Protein 6VOW (pdb70)

Nearest PDB structures (foldseek):
  6vow-assembly1_A  TM=1.002E+00  e=7.804E-88  Zestomonas thermotolerans
  6vox-assembly1_A  TM=9.706E-01  e=1.911E-53  Pseudomonas parafulva
  6q29-assembly1_A  TM=8.369E-01  e=2.140E-33  Thermus thermophilus HB27
  4f7k-assembly2_B  TM=8.769E-01  e=2.798E-30  uncultured bacterium
  4f7k-assembly1_A  TM=8.536E-01  e=5.938E-30  uncultured bacterium

Foldseek 3Di:
DADEDEEEKEWEWAFDPLQPPATAGFIEIPRDFLYDEAEAAAQHKYKYWYAYQYQAFWFKAWFLAQWALLQRQADPFNHHTAGHGGTDIRIGGRNFFAKIKMFTNAPGLVNLLRGGIYIYGHHYNDDFPAPAEEEWEKEAHQAPNRNYHDDSADPVQLLAQHDGHHAIATRSHAAEEAEDAALEKYWYKYAYSYLGDWFFKAKPPWFKWWQDKQRWGDQIDTCPGTDTATHRMITTIITRHHGAQDKIFIGRVVHGRYIYGHHYDPDHNDDDTDRDDGRPFDDADVVQADEDEWEWALAASIHIVNFFDQSPDPPLVPFPAEAEAQHKYKYWYFYPFQYKFFKFKPNWKKWWDCKPPDGDPITIHRTDTAHGRMTTIIMHGLHHFTKMKIFGSSNSNRNNGGIGIYGYD

Radius of gyration: 20.16 Å; Cα contacts (8 Å, |Δi|>4): 1258; chains: 1; bounding box: 52×50×51 Å

Sequence (409 aa):
SAVTHDYELIAAPVDMELVPGHVTPAWGYGGQAPGVVELRCRQGDWLRRVRFINKLDEPTTIHWHGIRLPLEMDGVPYVSQLPVQPGEYFDYVFKTEDAGNFWYHPHESSASQLGRGLVGPLVVEEREPSGFRHELSLSLKKTWHVDEQGAFTPFMVPRRREAAREGTRGRLTTVNARPNPTLELPAGQVVRLRLFNLDNTVTYRLNLPGAEARLYALDGHPIEPRPLGKEYWLGPGMRIDLAVRVPEAGRELPLRNGPLRLATLKSVASVEAPGDWPAPLPANPVAEPDLSIAETLSFRFEYKYWQINGQAWDINDISCAERPIATLKKGGHYIFELRNLAQYQHPIHLHGMVFKVLSSDRREIIPYFTDTYLLGKNETARVALVADNPGVWMFHCHVIDHMETGLMAAIEVA

Structure (mmCIF, N/CA/C/O backbone):
data_6VOW
#
_entry.id   6VOW
#
_cell.length_a   135.110
_cell.length_b   68.840
_cell.length_c   49.520
_cell.angle_alpha   90.00
_cell.angle_beta   93.05
_cell.angle_gamma   90.00
#
_symmetry.space_group_name_H-M   'C 1 2 1'
#
loop_
_entity.id
_entity.type
_entity.pdbx_description
1 polymer 'multicopper oxidase'
2 non-polymer 'CU-O-CU LINKAGE'
3 non-polymer 'COPPER (II) ION'
4 water water
#
loop_
_atom_site.group_PDB
_atom_site.id
_atom_site.type_symbol
_atom_site.label_atom_id
_atom_site.label_alt_id
_atom_site.label_comp_id
_atom_site.label_asym_id
_atom_site.label_entity_id
_atom_site.label_seq_id
_atom_site.pdbx_PDB_ins_code
_atom_site.Cartn_x
_atom_site.Cartn_y
_atom_site.Cartn_z
_atom_site.occupancy
_atom_site.B_iso_or_equiv
_atom_site.auth_seq_id
_atom_site.auth_comp_id
_atom_site.auth_asym_id
_atom_site.auth_atom_id
_atom_site.pdbx_PDB_model_num
ATOM 1 N N . SER A 1 34 ? 75.128 -8.048 20.005 1.00 82.18 1 SER A N 1
ATOM 2 C CA . SER A 1 34 ? 74.613 -8.758 18.778 1.00 77.19 1 SER A CA 1
ATOM 3 C C . SER A 1 34 ? 73.072 -9.033 18.656 1.00 77.09 1 SER A C 1
ATOM 4 O O . SER A 1 34 ? 72.608 -9.066 17.529 1.00 78.08 1 SER A O 1
ATOM 7 N N . ALA A 1 35 ? 72.327 -9.287 19.757 1.00 53.42 2 ALA A N 1
ATOM 8 C CA . ALA A 1 35 ? 70.836 -9.355 19.738 1.00 52.29 2 ALA A CA 1
ATOM 9 C C . ALA A 1 35 ? 70.144 -8.934 21.011 1.00 43.16 2 ALA A C 1
ATOM 10 O O . ALA A 1 35 ? 70.468 -9.403 22.112 1.00 50.59 2 ALA A O 1
ATOM 12 N N . VAL A 1 36 ? 69.142 -8.105 20.851 1.00 37.74 3 VAL A N 1
ATOM 13 C CA . VAL A 1 36 ? 68.228 -7.737 21.902 1.00 39.56 3 VAL A CA 1
ATOM 14 C C . VAL A 1 36 ? 66.841 -8.227 21.504 1.00 36.58 3 VAL A C 1
ATOM 15 O O . VAL A 1 36 ? 66.397 -7.999 20.367 1.00 37.19 3 VAL A O 1
ATOM 19 N N . THR A 1 37 ? 66.195 -8.848 22.461 1.00 37.30 4 THR A N 1
ATOM 20 C CA . THR A 1 37 ? 64.929 -9.579 22.386 1.00 38.68 4 THR A CA 1
ATOM 21 C C . THR A 1 37 ? 63.989 -9.128 23.529 1.00 37.64 4 THR A C 1
ATOM 22 O O . THR A 1 37 ? 64.340 -9.152 24.678 1.00 40.32 4 THR A O 1
ATOM 26 N N . HIS A 1 38 ? 62.795 -8.682 23.156 1.00 35.02 5 HIS A N 1
ATOM 27 C CA . HIS A 1 38 ? 61.744 -8.265 24.056 1.00 34.64 5 HIS A CA 1
ATOM 28 C C . HIS A 1 38 ? 60.791 -9.421 24.094 1.00 38.51 5 HIS A C 1
ATOM 29 O O . HIS A 1 38 ? 60.131 -9.712 23.091 1.00 40.93 5 HIS A O 1
ATOM 36 N N . ASP A 1 39 ? 60.860 -10.202 25.175 1.00 35.56 6 ASP A N 1
ATOM 37 C CA . ASP A 1 39 ? 59.937 -11.324 25.457 1.00 41.12 6 ASP A CA 1
ATOM 38 C C . ASP A 1 39 ? 58.633 -10.945 26.164 1.00 40.78 6 ASP A C 1
ATOM 39 O O . ASP A 1 39 ? 58.593 -10.220 27.192 1.00 36.12 6 ASP A O 1
ATOM 44 N N . TYR A 1 40 ? 57.571 -11.469 25.557 1.00 42.50 7 TYR A N 1
ATOM 45 C CA . TYR A 1 40 ? 56.230 -11.328 26.030 1.00 46.66 7 TYR A CA 1
ATOM 46 C C . TYR A 1 40 ? 55.538 -12.693 25.908 1.00 41.52 7 TYR A C 1
ATOM 47 O O . TYR A 1 40 ? 55.814 -13.457 24.970 1.00 41.87 7 TYR A O 1
ATOM 56 N N . GLU A 1 41 ? 54.745 -13.013 26.928 1.00 47.71 8 GLU A N 1
ATOM 57 C CA . GLU A 1 41 ? 53.738 -14.082 26.909 1.00 50.83 8 GLU A CA 1
ATOM 58 C C . GLU A 1 41 ? 52.407 -13.352 26.805 1.00 56.95 8 GLU A C 1
ATOM 59 O O . GLU A 1 41 ? 52.045 -12.602 27.753 1.00 53.75 8 GLU A O 1
ATOM 65 N N . LEU A 1 42 ? 51.701 -13.558 25.681 1.00 52.02 9 LEU A N 1
ATOM 66 C CA . LEU A 1 42 ? 50.452 -12.848 25.416 1.00 41.30 9 LEU A CA 1
ATOM 67 C C . LEU A 1 42 ? 49.323 -13.858 25.336 1.00 40.76 9 LEU A C 1
ATOM 68 O O . LEU A 1 42 ? 49.341 -14.736 24.475 1.00 44.33 9 LEU A O 1
ATOM 73 N N . ILE A 1 43 ? 48.321 -13.713 26.206 1.00 40.16 10 ILE A N 1
ATOM 74 C CA . ILE A 1 43 ? 47.151 -14.632 26.268 1.00 38.35 10 ILE A CA 1
ATOM 75 C C . ILE A 1 43 ? 45.833 -13.907 25.819 1.00 43.52 10 ILE A C 1
ATOM 76 O O . ILE A 1 43 ? 45.453 -12.900 26.404 1.00 48.40 10 ILE A O 1
ATOM 81 N N . ALA A 1 44 ? 45.158 -14.455 24.803 1.00 35.33 11 ALA A N 1
ATOM 82 C CA . ALA A 1 44 ? 43.793 -14.121 24.416 1.00 35.14 11 ALA A CA 1
ATOM 83 C C . ALA A 1 44 ? 42.793 -14.959 25.260 1.00 37.71 11 ALA A C 1
ATOM 84 O O . ALA A 1 44 ? 42.837 -16.188 25.334 1.00 42.12 11 ALA A O 1
ATOM 86 N N . ALA A 1 45 ? 41.867 -14.294 25.887 1.00 33.31 12 ALA A N 1
ATOM 87 C CA . ALA A 1 45 ? 40.956 -14.947 26.798 1.00 36.65 12 ALA A CA 1
ATOM 88 C C . ALA A 1 45 ? 39.763 -14.050 27.030 1.00 44.55 12 ALA A C 1
ATOM 89 O O . ALA A 1 45 ? 39.883 -12.841 26.811 1.00 43.65 12 ALA A O 1
ATOM 91 N N . PRO A 1 46 ? 38.624 -14.649 27.516 1.00 47.03 13 PRO A N 1
ATOM 92 C CA . PRO A 1 46 ? 37.462 -13.869 27.841 1.00 35.91 13 PRO A CA 1
ATOM 93 C C . PRO A 1 46 ? 37.767 -12.850 28.889 1.00 36.10 13 PRO A C 1
ATOM 94 O O . PRO A 1 46 ? 38.403 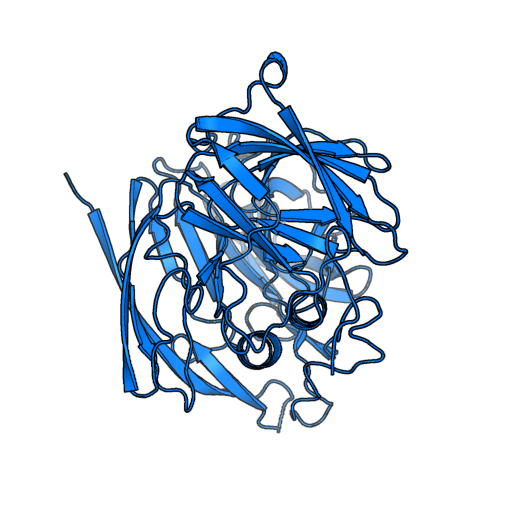-13.177 29.852 1.00 45.50 13 PRO A O 1
ATOM 98 N N . VAL A 1 47 ? 37.341 -11.621 28.668 1.00 40.02 14 VAL A N 1
ATOM 99 C CA . VAL A 1 47 ? 37.373 -10.547 29.687 1.00 52.07 14 VAL A CA 1
ATOM 100 C C . VAL A 1 47 ? 35.951 -9.962 29.872 1.00 42.84 14 VAL A C 1
ATOM 101 O O . VAL A 1 47 ? 35.412 -9.472 28.950 1.00 46.33 14 VAL A O 1
ATOM 105 N N . ASP A 1 48 ? 35.346 -10.072 31.053 1.00 44.39 15 ASP A N 1
ATOM 106 C CA . ASP A 1 48 ? 34.055 -9.440 31.307 1.00 47.09 15 ASP A CA 1
ATOM 107 C C . ASP A 1 48 ? 34.418 -8.018 31.634 1.00 45.61 15 ASP A C 1
ATOM 108 O O . ASP A 1 48 ? 35.338 -7.756 32.391 1.00 50.52 15 ASP A O 1
ATOM 113 N N . MET A 1 49 ? 33.723 -7.107 31.026 1.00 47.07 16 MET A N 1
ATOM 114 C CA . MET A 1 49 ? 34.020 -5.695 31.149 1.00 45.03 16 MET A CA 1
ATOM 115 C C . MET A 1 49 ? 32.766 -4.945 31.409 1.00 50.12 16 MET A C 1
ATOM 116 O O . MET A 1 49 ? 31.750 -5.247 30.811 1.00 55.26 16 MET A O 1
ATOM 121 N N . GLU A 1 50 ? 32.867 -3.941 32.276 1.00 53.30 17 GLU A N 1
ATOM 122 C CA . GLU A 1 50 ? 31.731 -3.070 32.675 1.00 51.33 17 GLU A CA 1
ATOM 123 C C . GLU A 1 50 ? 31.980 -1.907 31.832 1.00 50.14 17 GLU A C 1
ATOM 124 O O . GLU A 1 50 ? 32.660 -0.991 32.262 1.00 62.97 17 GLU A O 1
ATOM 130 N N . LEU A 1 51 ? 31.550 -1.981 30.586 1.00 49.22 18 LEU A N 1
ATOM 131 C CA . LEU A 1 51 ? 31.635 -0.811 29.696 1.00 45.60 18 LEU A CA 1
ATOM 132 C C . LEU A 1 51 ? 30.463 0.099 29.881 1.00 58.19 18 LEU A C 1
ATOM 133 O O . LEU A 1 51 ? 30.582 1.311 29.751 1.00 69.26 18 LEU A O 1
ATOM 138 N N . VAL A 1 52 ? 29.305 -0.512 30.088 1.00 65.83 19 VAL A N 1
ATOM 139 C CA . VAL A 1 52 ? 28.130 0.221 30.405 1.00 53.60 19 VAL A CA 1
ATOM 140 C C . VAL A 1 52 ? 28.000 -0.009 31.884 1.00 59.23 19 VAL A C 1
ATOM 141 O O . VAL A 1 52 ? 27.865 -1.175 32.282 1.00 56.26 19 VAL A O 1
ATO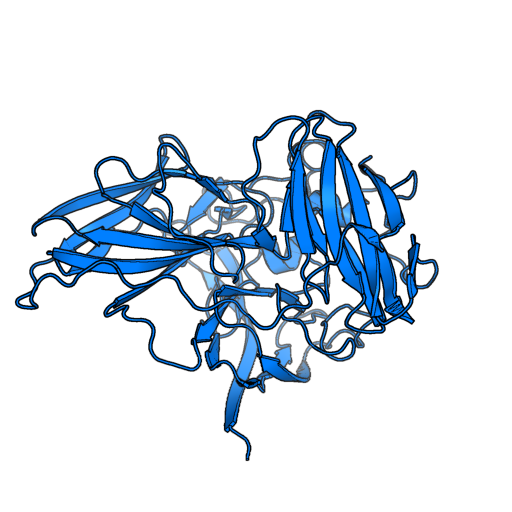M 145 N N . PRO A 1 53 ? 28.101 1.082 32.711 1.00 62.81 20 PRO A N 1
ATOM 146 C CA . PRO A 1 53 ? 27.909 0.900 34.140 1.00 58.22 20 PRO A CA 1
ATOM 147 C C . PRO A 1 53 ? 26.770 -0.085 34.412 1.00 69.96 20 PRO A C 1
ATOM 148 O O . PRO A 1 53 ? 25.768 -0.125 33.653 1.00 63.12 20 PRO A O 1
ATOM 152 N N . GLY A 1 54 ? 27.003 -0.946 35.405 1.00 63.26 21 GLY A N 1
ATOM 153 C CA . GLY A 1 54 ? 25.982 -1.827 35.935 1.00 64.89 21 GLY A CA 1
ATOM 154 C C . GLY A 1 54 ? 25.685 -3.048 35.091 1.00 63.69 21 GLY A C 1
ATOM 155 O O . GLY A 1 54 ? 24.714 -3.737 35.361 1.00 69.69 21 GLY A O 1
ATOM 156 N N . HIS A 1 55 ? 26.516 -3.308 34.095 1.00 57.94 22 HIS A N 1
ATOM 157 C CA . HIS A 1 55 ? 26.274 -4.338 33.056 1.00 61.34 22 HIS A CA 1
ATOM 158 C C . HIS A 1 55 ? 27.569 -4.957 32.586 1.00 54.81 22 HIS A C 1
ATOM 159 O O . HIS A 1 55 ? 28.605 -4.302 32.484 1.00 60.27 22 HIS A O 1
ATOM 166 N N . VAL A 1 56 ? 27.469 -6.219 32.221 1.00 51.27 23 VAL A N 1
ATOM 167 C CA . VAL A 1 56 ? 28.625 -7.018 31.866 1.00 53.77 23 VAL A CA 1
ATOM 168 C C . VAL A 1 56 ? 28.578 -7.118 30.437 1.00 40.67 23 VAL A C 1
ATOM 169 O O . VAL A 1 56 ? 27.553 -7.461 29.889 1.00 54.54 23 VAL A O 1
ATOM 173 N N . THR A 1 57 ? 29.715 -6.850 29.834 1.00 46.71 24 THR A N 1
ATOM 174 C CA . THR A 1 57 ? 29.901 -7.061 28.447 1.00 45.27 24 THR A CA 1
ATOM 175 C C . THR A 1 57 ? 30.888 -8.206 28.374 1.00 44.83 24 THR A C 1
ATOM 176 O O . THR A 1 57 ? 31.941 -8.205 29.073 1.00 38.24 24 THR A O 1
ATOM 180 N N . PRO A 1 58 ? 30.527 -9.213 27.571 1.00 48.40 25 PRO A N 1
ATOM 181 C CA . PRO A 1 58 ? 31.303 -10.430 27.666 1.00 51.85 25 PRO A CA 1
ATOM 182 C C . PRO A 1 58 ? 32.457 -10.378 26.671 1.00 44.53 25 PRO A C 1
ATOM 183 O O . PRO A 1 58 ? 32.421 -11.084 25.739 1.00 38.60 25 PRO A O 1
ATOM 187 N N . ALA A 1 59 ? 33.427 -9.500 26.889 1.00 41.04 26 ALA A N 1
ATOM 188 C CA . ALA A 1 59 ? 34.458 -9.227 25.870 1.00 44.17 26 ALA A CA 1
ATOM 189 C C . ALA A 1 59 ? 35.544 -10.282 25.854 1.00 37.63 26 ALA A C 1
ATOM 190 O O . ALA A 1 59 ? 35.602 -11.132 26.754 1.00 41.55 26 ALA A O 1
ATOM 192 N N . TRP A 1 60 ? 36.404 -10.216 24.841 1.00 39.79 27 TRP A N 1
ATOM 193 C CA . TRP A 1 60 ? 37.564 -11.117 24.612 1.00 35.94 27 TRP A CA 1
ATOM 194 C C . TRP A 1 60 ? 38.762 -10.206 24.498 1.00 45.45 27 TRP A C 1
ATOM 195 O O . TRP A 1 60 ? 38.722 -9.188 23.775 1.00 39.87 27 TRP A O 1
ATOM 206 N N . GLY A 1 61 ? 39.816 -10.546 25.229 1.00 51.45 28 GLY A N 1
ATOM 207 C CA . GLY A 1 61 ? 40.959 -9.602 25.395 1.00 54.86 28 GLY A CA 1
ATOM 208 C C . GLY A 1 61 ? 42.307 -10.279 25.437 1.00 52.36 28 GLY A C 1
ATOM 209 O O . GLY A 1 61 ? 42.376 -11.453 25.802 1.00 46.68 28 GLY A O 1
ATOM 210 N N . TYR A 1 62 ? 43.336 -9.518 25.029 1.00 47.85 29 TYR A N 1
ATOM 211 C CA . TYR A 1 62 ? 44.699 -9.874 25.243 1.00 44.07 29 TYR A CA 1
ATOM 212 C C . TYR A 1 62 ? 45.189 -9.303 26.576 1.00 46.33 29 TYR A C 1
ATOM 213 O O . TYR A 1 62 ? 45.176 -8.089 26.788 1.00 39.12 29 TYR A O 1
ATOM 222 N N . GLY A 1 63 ? 45.604 -10.211 27.460 1.00 46.99 30 GLY A N 1
ATOM 223 C CA . GLY A 1 63 ? 46.334 -9.879 28.674 1.00 45.00 30 GLY A CA 1
ATOM 224 C C . GLY A 1 63 ? 45.412 -9.319 29.666 1.00 45.16 30 GLY A C 1
ATOM 225 O O . GLY A 1 63 ? 45.778 -8.480 30.411 1.00 51.93 30 GLY A O 1
ATOM 226 N N . GLY A 1 64 ? 44.177 -9.734 29.654 1.00 48.23 31 GLY A N 1
ATOM 227 C CA . GLY A 1 64 ? 43.284 -9.399 30.734 1.00 47.07 31 GLY A CA 1
ATOM 228 C C . GLY A 1 64 ? 42.550 -8.105 30.471 1.00 45.04 31 GLY A C 1
ATOM 229 O O . GLY A 1 64 ? 41.861 -7.667 31.348 1.00 48.62 31 GLY A O 1
ATOM 230 N N . GLN A 1 65 ? 42.722 -7.468 29.298 1.00 40.04 32 GLN A N 1
ATOM 231 C CA . GLN A 1 65 ? 42.045 -6.245 29.016 1.00 40.06 32 GLN A CA 1
ATOM 232 C C . GLN A 1 65 ? 41.683 -6.162 27.546 1.00 41.84 32 GLN A C 1
ATOM 233 O O . GLN A 1 65 ? 42.260 -6.832 26.741 1.00 39.30 32 GLN A O 1
ATOM 239 N N . ALA A 1 66 ? 40.807 -5.203 27.241 1.00 46.75 33 ALA A N 1
ATOM 240 C CA . ALA A 1 66 ? 40.439 -4.829 25.900 1.00 40.60 33 ALA A CA 1
ATOM 241 C C . ALA A 1 66 ? 40.132 -3.350 25.835 1.00 38.91 33 ALA A C 1
ATOM 242 O O . ALA A 1 66 ? 39.317 -2.934 26.577 1.00 40.35 33 ALA A O 1
ATOM 244 N N . PRO A 1 67 ? 40.833 -2.517 25.038 1.00 41.13 34 PRO A N 1
ATOM 245 C CA . PRO A 1 67 ? 41.952 -2.941 24.197 1.00 40.97 34 PRO A CA 1
ATOM 246 C C . PRO A 1 67 ? 43.058 -3.637 24.937 1.00 37.45 34 PRO A C 1
ATOM 247 O O . PRO A 1 67 ? 43.309 -3.345 26.075 1.00 43.11 34 PRO A O 1
ATOM 251 N N . GLY A 1 68 ? 43.739 -4.486 24.214 1.00 37.30 35 GLY A N 1
ATOM 252 C CA . GLY A 1 68 ? 44.771 -5.328 24.779 1.00 45.69 35 GLY A CA 1
ATOM 253 C C . GLY A 1 68 ? 45.997 -4.599 25.345 1.00 40.85 35 GLY A C 1
ATOM 254 O O . GLY A 1 68 ? 46.297 -3.408 25.079 1.00 37.54 35 GLY A O 1
ATOM 255 N N A VAL A 1 69 ? 46.720 -5.328 26.146 0.50 42.94 36 VAL A N 1
ATOM 256 N N B VAL A 1 69 ? 46.732 -5.336 26.146 0.50 40.87 36 VAL A N 1
ATOM 257 C CA A VAL A 1 69 ? 47.940 -4.824 26.721 0.50 44.38 36 VAL A CA 1
ATOM 258 C CA B VAL A 1 69 ? 47.931 -4.803 26.780 0.50 39.63 36 VAL A CA 1
ATOM 259 C C A VAL A 1 69 ? 48.858 -4.154 25.674 0.50 42.02 36 VAL A C 1
ATOM 260 C C B VAL A 1 69 ? 48.905 -4.210 25.724 0.50 40.66 36 VAL A C 1
ATOM 261 O O A VAL A 1 69 ? 48.869 -4.538 24.471 0.50 36.80 36 VAL A O 1
ATOM 262 O O B VAL A 1 69 ? 48.957 -4.669 24.550 0.50 35.40 36 VAL A O 1
ATOM 269 N N . GLU A 1 70 ? 49.602 -3.136 26.117 1.00 38.44 37 GLU A N 1
ATOM 270 C CA . GLU A 1 70 ? 50.558 -2.466 25.211 1.00 50.27 37 GLU A CA 1
ATOM 271 C C . GLU A 1 70 ? 51.842 -3.333 24.999 1.00 40.30 37 GLU A C 1
ATOM 272 O O . GLU A 1 70 ? 52.451 -3.722 25.891 1.00 48.75 37 GLU A O 1
ATOM 278 N N . LEU A 1 71 ? 52.130 -3.736 23.796 1.00 36.31 38 LEU A N 1
ATOM 279 C CA . LEU A 1 71 ? 53.432 -4.367 23.550 1.00 40.30 38 LEU A CA 1
ATOM 280 C C . LEU A 1 71 ? 54.491 -3.316 23.169 1.00 43.50 38 LEU A C 1
ATOM 281 O O . LEU A 1 71 ? 54.235 -2.407 22.291 1.00 38.29 38 LEU A O 1
ATOM 286 N N . ARG A 1 72 ? 55.654 -3.377 23.818 1.00 40.99 39 ARG A N 1
ATOM 287 C CA . ARG A 1 72 ? 56.761 -2.441 23.380 1.00 47.78 39 ARG A CA 1
ATOM 288 C C . ARG A 1 72 ? 57.942 -3.206 22.877 1.00 41.80 39 ARG A C 1
ATOM 289 O O . ARG A 1 72 ? 58.281 -4.259 23.474 1.00 40.88 39 ARG A O 1
ATOM 297 N N . CYS A 1 73 ? 58.530 -2.687 21.791 1.00 39.54 40 CYS A N 1
ATOM 298 C CA . CYS A 1 73 ? 59.811 -3.135 21.327 1.00 36.60 40 CYS A CA 1
ATOM 299 C C . CYS A 1 73 ? 60.663 -1.907 21.012 1.00 34.70 40 CYS A C 1
ATOM 300 O O . CYS A 1 73 ? 60.276 -0.750 21.296 1.00 33.50 40 CYS A O 1
ATOM 303 N N . ARG A 1 74 ? 61.868 -2.128 20.498 1.00 29.19 41 ARG A N 1
ATOM 304 C CA . ARG A 1 74 ? 62.800 -1.026 20.233 1.00 34.91 41 ARG A CA 1
ATOM 305 C C . ARG A 1 74 ? 63.241 -1.351 18.896 1.00 33.83 41 ARG A C 1
ATOM 306 O O . ARG A 1 74 ? 63.336 -2.555 18.591 1.00 40.16 41 ARG A O 1
ATOM 314 N N . GLN A 1 75 ? 63.410 -0.323 18.068 1.00 37.45 42 GLN A N 1
ATOM 315 C CA . GLN A 1 75 ? 63.777 -0.497 16.693 1.00 37.04 42 GLN A CA 1
ATOM 316 C C . GLN A 1 75 ? 65.105 -1.176 16.563 1.00 37.28 42 GLN A C 1
ATOM 317 O O . GLN A 1 75 ? 66.048 -0.749 17.189 1.00 37.97 42 GLN A O 1
ATOM 323 N N . GLY A 1 76 ? 65.162 -2.214 15.733 1.00 45.88 43 GLY A N 1
ATOM 324 C CA . GLY A 1 76 ? 66.378 -3.015 15.515 1.00 43.59 43 GLY A CA 1
ATOM 325 C C . GLY A 1 76 ? 66.350 -4.258 16.373 1.00 40.65 43 GLY A C 1
ATOM 326 O O . GLY A 1 76 ? 67.053 -5.194 16.120 1.00 45.26 43 GLY A O 1
ATOM 327 N N . ASP A 1 77 ? 65.489 -4.296 17.366 1.00 41.33 44 ASP A N 1
ATOM 328 C CA . ASP A 1 77 ? 65.454 -5.458 18.248 1.00 40.99 44 ASP A CA 1
ATOM 329 C C . ASP A 1 77 ? 64.424 -6.504 17.819 1.00 39.13 44 ASP A C 1
ATOM 330 O O . ASP A 1 77 ? 63.641 -6.270 16.882 1.00 41.78 44 ASP A O 1
ATOM 335 N N . TRP A 1 78 ? 64.477 -7.668 18.480 1.00 37.93 45 TRP A N 1
ATOM 336 C CA . TRP A 1 78 ? 63.568 -8.823 18.254 1.00 36.10 45 TRP A CA 1
ATOM 337 C C . TRP A 1 78 ? 62.462 -8.704 19.183 1.00 38.02 45 TRP A C 1
ATOM 338 O O . TRP A 1 78 ? 62.686 -8.400 20.361 1.00 36.76 45 TRP A O 1
ATOM 349 N N . LEU A 1 79 ? 61.245 -8.917 18.635 1.00 35.80 46 LEU A N 1
ATOM 350 C CA . LEU A 1 79 ? 60.040 -8.954 19.414 1.00 41.13 46 LEU A CA 1
ATOM 351 C C . LEU A 1 79 ? 59.721 -10.403 19.442 1.00 39.03 46 LEU A C 1
ATOM 352 O O . LEU A 1 79 ? 59.629 -10.958 18.358 1.00 38.47 46 LEU A O 1
ATOM 357 N N A ARG A 1 80 ? 59.521 -10.983 20.633 0.50 38.83 47 ARG A N 1
ATOM 358 N N B ARG A 1 80 ? 59.565 -11.022 20.633 0.50 42.23 47 ARG A N 1
ATOM 359 C CA A ARG A 1 80 ? 59.216 -12.428 20.779 0.50 38.45 47 ARG A CA 1
ATOM 360 C CA B ARG A 1 80 ? 59.280 -12.504 20.775 0.50 42.82 47 ARG A CA 1
ATOM 361 C C A ARG A 1 80 ? 58.007 -12.549 21.633 0.50 37.65 47 ARG A C 1
ATOM 362 C C B ARG A 1 80 ? 58.069 -12.717 21.656 0.50 40.79 47 ARG A C 1
ATOM 363 O O A ARG A 1 80 ? 57.987 -12.095 22.795 0.50 32.51 47 ARG A O 1
ATOM 364 O O B ARG A 1 80 ? 58.131 -12.545 22.878 0.50 44.73 47 ARG A O 1
ATOM 379 N N . VAL A 1 81 ? 56.951 -13.093 21.043 1.00 40.47 48 VAL A N 1
ATOM 380 C CA . VAL A 1 81 ? 55.683 -13.162 21.755 1.00 39.02 48 VAL A CA 1
ATOM 381 C C . VAL A 1 81 ? 55.204 -14.581 21.678 1.00 43.12 48 VAL A C 1
ATOM 382 O O . VAL A 1 81 ? 54.938 -15.099 20.603 1.00 47.39 48 VAL A O 1
ATOM 386 N N . ARG A 1 82 ? 55.145 -15.186 22.851 1.00 41.67 49 ARG A N 1
ATOM 387 C CA . ARG A 1 82 ? 54.537 -16.487 23.080 1.00 45.73 49 ARG A CA 1
ATOM 388 C C . ARG A 1 82 ? 53.041 -16.215 23.185 1.00 41.31 49 ARG A C 1
ATOM 389 O O . ARG A 1 82 ? 52.549 -15.775 24.224 1.00 34.76 49 ARG A O 1
ATOM 397 N N . PHE A 1 83 ? 52.352 -16.405 22.035 1.00 38.29 50 PHE A N 1
ATOM 398 C CA . PHE A 1 83 ? 50.964 -16.231 22.010 1.00 41.15 50 PHE A CA 1
ATOM 399 C C . PHE A 1 83 ? 50.196 -17.528 22.363 1.00 41.46 50 PHE A C 1
ATOM 400 O O . PHE A 1 83 ? 50.368 -18.558 21.795 1.00 41.51 50 PHE A O 1
ATOM 408 N N . ILE A 1 84 ? 49.352 -17.409 23.347 1.00 36.40 51 ILE A N 1
ATOM 409 C CA . ILE A 1 84 ? 48.616 -18.544 23.861 1.00 43.63 51 ILE A CA 1
ATOM 410 C C . ILE A 1 84 ? 47.151 -18.263 23.699 1.00 42.04 51 ILE A C 1
ATOM 411 O O . ILE A 1 84 ? 46.654 -17.290 24.260 1.00 33.85 51 ILE A O 1
ATOM 416 N N . ASN A 1 85 ? 46.460 -19.152 22.995 1.00 43.59 52 ASN A N 1
ATOM 417 C CA . ASN A 1 85 ? 45.024 -18.984 22.717 1.00 31.48 52 ASN A CA 1
ATOM 418 C C . ASN A 1 85 ? 44.180 -19.623 23.847 1.00 43.10 52 ASN A C 1
ATOM 419 O O . ASN A 1 85 ? 44.079 -20.842 23.940 1.00 44.72 52 ASN A O 1
ATOM 424 N N . LYS A 1 86 ? 43.626 -18.813 24.740 1.00 44.49 53 LYS A N 1
ATOM 425 C CA . LYS A 1 86 ? 42.640 -19.323 25.724 1.00 42.04 53 LYS A CA 1
ATOM 426 C C . LYS A 1 86 ? 41.183 -18.898 25.449 1.00 38.74 53 LYS A C 1
ATOM 427 O O . LYS A 1 86 ? 40.341 -18.711 26.363 1.00 36.35 53 LYS A O 1
ATOM 433 N N . LEU A 1 87 ? 40.902 -18.736 24.164 1.00 41.68 54 LEU A N 1
ATOM 434 C CA . LEU A 1 87 ? 39.551 -18.554 23.689 1.00 48.56 54 LEU A CA 1
ATOM 435 C C . LEU A 1 87 ? 39.014 -19.908 23.366 1.00 54.69 54 LEU A C 1
ATOM 436 O O . LEU A 1 87 ? 39.673 -20.947 23.485 1.00 51.25 54 LEU A O 1
ATOM 441 N N . ASP A 1 88 ? 37.772 -19.887 22.959 1.00 45.01 55 ASP A N 1
ATOM 442 C CA . ASP A 1 88 ? 37.090 -21.109 22.675 1.00 46.75 55 ASP A CA 1
ATOM 443 C C . ASP A 1 88 ? 37.053 -21.366 21.204 1.00 46.78 55 ASP A C 1
ATOM 444 O O . ASP A 1 88 ? 36.394 -22.259 20.827 1.00 50.94 55 ASP A O 1
ATOM 449 N N . GLU A 1 89 ? 37.825 -20.605 20.422 1.00 44.58 56 GLU A N 1
ATOM 450 C CA . GLU A 1 89 ? 37.968 -20.832 19.004 1.00 43.66 56 GLU A CA 1
ATOM 451 C C . GLU A 1 89 ? 39.337 -20.369 18.442 1.00 41.55 56 GLU A C 1
ATOM 452 O O . GLU A 1 89 ? 40.029 -19.639 19.076 1.00 39.59 56 GLU A O 1
ATOM 458 N N . PRO A 1 90 ? 39.647 -20.795 17.209 1.00 41.61 57 PRO A N 1
ATOM 459 C CA . PRO A 1 90 ? 40.954 -20.477 16.676 1.00 43.84 57 PRO A CA 1
ATOM 460 C C . PRO A 1 90 ? 41.217 -18.974 16.507 1.00 46.89 57 PRO A C 1
ATOM 461 O O . PRO A 1 90 ? 40.308 -18.206 16.337 1.00 45.59 57 PRO A O 1
ATOM 465 N N . THR A 1 91 ? 42.466 -18.557 16.574 1.00 48.52 58 THR A N 1
ATOM 466 C CA . THR A 1 91 ? 42.802 -17.150 16.369 1.00 41.00 58 THR A CA 1
ATOM 467 C C . THR A 1 91 ? 44.251 -17.112 15.901 1.00 47.06 58 THR A C 1
ATOM 468 O O . THR A 1 91 ? 44.941 -18.113 15.908 1.00 40.08 58 THR A O 1
ATOM 472 N N . THR A 1 92 ? 44.654 -15.991 15.376 1.00 39.21 59 THR A N 1
ATOM 473 C CA . THR A 1 92 ? 46.030 -15.736 15.096 1.00 36.57 59 THR A CA 1
ATOM 474 C C . THR A 1 92 ? 46.245 -14.306 15.659 1.00 42.53 59 THR A C 1
ATOM 475 O O . THR A 1 92 ? 45.312 -13.685 16.204 1.00 36.28 59 THR A O 1
ATOM 479 N N . ILE A 1 93 ? 47.476 -13.823 15.508 1.00 36.90 60 ILE A N 1
ATOM 480 C CA . ILE A 1 93 ? 47.821 -12.412 15.811 1.00 35.08 60 ILE A CA 1
ATOM 481 C C . ILE A 1 93 ? 48.522 -11.929 14.619 1.00 39.22 60 ILE A C 1
ATOM 482 O O . ILE A 1 93 ? 49.522 -12.507 14.202 1.00 36.68 60 ILE A O 1
ATOM 487 N N . HIS A 1 94 ? 47.901 -10.947 13.985 1.00 40.16 61 HIS A N 1
ATOM 488 C CA . HIS A 1 94 ? 48.539 -10.249 12.894 1.00 36.03 61 HIS A CA 1
ATOM 489 C C . HIS A 1 94 ? 49.092 -8.931 13.401 1.00 36.17 61 HIS A C 1
ATOM 490 O O . HIS A 1 94 ? 48.452 -8.288 14.202 1.00 37.74 61 HIS A O 1
ATOM 497 N N . TRP A 1 95 ? 50.283 -8.557 12.949 1.00 38.63 62 TRP A N 1
ATOM 498 C CA . TRP A 1 95 ? 51.060 -7.461 13.579 1.00 40.11 62 TRP A CA 1
ATOM 499 C C . TRP A 1 95 ? 51.035 -6.368 12.545 1.00 41.07 62 TRP A C 1
ATOM 500 O O . TRP A 1 95 ? 51.854 -6.335 11.546 1.00 39.65 62 TRP A O 1
ATOM 511 N N . HIS A 1 96 ? 49.983 -5.548 12.736 1.00 38.42 63 HIS A N 1
ATOM 512 C CA . HIS A 1 96 ? 49.527 -4.550 11.728 1.00 37.93 63 HIS A CA 1
ATOM 513 C C . HIS A 1 96 ? 50.596 -3.514 11.566 1.00 32.84 63 HIS A C 1
ATOM 514 O O . HIS A 1 96 ? 50.850 -2.734 12.480 1.00 42.63 63 HIS A O 1
ATOM 521 N N . GLY A 1 97 ? 51.216 -3.508 10.397 1.00 37.27 64 GLY A N 1
ATOM 522 C CA . GLY A 1 97 ? 52.142 -2.493 9.969 1.00 40.28 64 GLY A CA 1
ATOM 523 C C . GLY A 1 97 ? 53.618 -2.969 9.967 1.00 44.98 64 GLY A C 1
ATOM 524 O O . GLY A 1 97 ? 54.502 -2.332 9.373 1.00 46.74 64 GLY A O 1
ATOM 525 N N . ILE A 1 98 ? 53.878 -4.071 10.644 1.00 39.57 65 ILE A N 1
ATOM 526 C CA . ILE A 1 98 ? 55.228 -4.572 10.763 1.00 37.23 65 ILE A CA 1
ATOM 527 C C . ILE A 1 98 ? 55.591 -5.277 9.496 1.00 38.24 65 ILE A C 1
ATOM 528 O O . ILE A 1 98 ? 54.898 -6.150 9.064 1.00 41.22 65 ILE A O 1
ATOM 533 N N . ARG A 1 99 ? 56.712 -4.900 8.910 1.00 42.42 66 ARG A N 1
ATOM 534 C CA . ARG A 1 99 ? 57.316 -5.656 7.815 1.00 50.00 66 ARG A CA 1
ATOM 535 C C . ARG A 1 99 ? 58.114 -6.816 8.448 1.00 49.41 66 ARG A C 1
ATOM 536 O O . ARG A 1 99 ? 59.203 -6.676 8.881 1.00 57.38 66 ARG A O 1
ATOM 544 N N . LEU A 1 100 ? 57.494 -7.962 8.510 1.00 42.00 67 LEU A N 1
ATOM 545 C CA . LEU A 1 100 ? 58.112 -9.141 9.045 1.00 45.01 67 LEU A CA 1
ATOM 546 C C . LEU A 1 100 ? 57.998 -10.219 7.986 1.00 39.85 67 LEU A C 1
ATOM 547 O O . LEU A 1 100 ? 57.404 -10.000 6.968 1.00 38.62 67 LEU A O 1
ATOM 552 N N . PRO A 1 101 ? 58.627 -11.382 8.195 1.00 46.50 68 PRO A N 1
ATOM 553 C CA . PRO A 1 101 ? 58.505 -12.458 7.220 1.00 49.54 68 PRO A CA 1
ATOM 554 C C . PRO A 1 101 ? 57.125 -13.028 7.212 1.00 38.88 68 PRO A C 1
ATOM 555 O O . PRO A 1 101 ? 56.453 -13.076 8.286 1.00 44.31 68 PRO A O 1
ATOM 559 N N . LEU A 1 102 ? 56.762 -13.577 6.068 1.00 42.56 69 LEU A N 1
ATOM 560 C CA . LEU A 1 102 ? 55.388 -14.091 5.875 1.00 41.09 69 LEU A CA 1
ATOM 561 C C . LEU A 1 102 ? 54.977 -15.060 6.962 1.00 46.51 69 LEU A C 1
ATOM 562 O O . LEU A 1 102 ? 53.823 -15.045 7.429 1.00 52.59 69 LEU A O 1
ATOM 567 N N . GLU A 1 103 ? 55.897 -15.914 7.376 1.00 43.20 70 GLU A N 1
ATOM 568 C CA . GLU A 1 103 ? 55.619 -16.900 8.449 1.00 40.37 70 GLU A CA 1
ATOM 569 C C . GLU A 1 103 ? 55.065 -16.284 9.718 1.00 40.01 70 GLU A C 1
ATOM 570 O O . GLU A 1 103 ? 54.417 -16.995 10.517 1.00 47.15 70 GLU A O 1
ATOM 576 N N . MET A 1 104 ? 55.330 -14.989 9.935 1.00 41.17 71 MET A N 1
ATOM 577 C CA . MET A 1 104 ? 54.885 -14.349 11.120 1.00 42.89 71 MET A CA 1
ATOM 578 C C . MET A 1 104 ? 53.748 -13.420 10.778 1.00 36.34 71 MET A C 1
ATOM 579 O O . MET A 1 104 ? 53.394 -12.673 11.581 1.00 41.57 71 MET A O 1
ATOM 584 N N . ASP A 1 105 ? 53.101 -13.498 9.622 1.00 42.99 72 ASP A N 1
ATOM 585 C CA . ASP A 1 105 ? 52.088 -12.451 9.340 1.00 41.25 72 ASP A CA 1
ATOM 586 C C . ASP A 1 105 ? 50.760 -12.746 10.030 1.00 41.14 72 ASP A C 1
ATOM 587 O O . ASP A 1 105 ? 49.957 -11.863 10.154 1.00 41.51 72 ASP A O 1
ATOM 592 N N . GLY A 1 106 ? 50.554 -13.948 10.550 1.00 39.18 73 GLY A N 1
ATOM 593 C CA . GLY A 1 106 ? 49.360 -14.215 11.319 1.00 44.96 73 GLY A CA 1
ATOM 594 C C . GLY A 1 106 ? 48.108 -14.377 10.473 1.00 44.22 73 GLY A C 1
ATOM 595 O O . GLY A 1 106 ? 46.996 -14.345 10.969 1.00 40.94 73 GLY A O 1
ATOM 596 N N . VAL A 1 107 ? 48.282 -14.600 9.197 1.00 40.69 74 VAL A N 1
ATOM 597 C CA . VAL A 1 107 ? 47.146 -14.859 8.363 1.00 49.68 74 VAL A CA 1
ATOM 598 C C . VAL A 1 107 ? 46.851 -16.379 8.235 1.00 41.97 74 VAL A C 1
ATOM 599 O O . VAL A 1 107 ? 47.717 -17.160 7.814 1.00 43.16 74 VAL A O 1
ATOM 603 N N . PRO A 1 108 ? 45.634 -16.817 8.585 1.00 39.22 75 PRO A N 1
ATOM 604 C CA . PRO A 1 108 ? 45.442 -18.245 8.597 1.00 43.46 75 PRO A CA 1
ATOM 605 C C . PRO A 1 108 ? 45.573 -18.751 7.210 1.00 48.37 75 PRO A C 1
ATOM 606 O O . PRO A 1 108 ? 45.022 -18.130 6.295 1.00 55.74 75 PRO A O 1
ATOM 610 N N . TYR A 1 109 ? 46.356 -19.817 7.073 1.00 50.99 76 TYR A N 1
ATOM 611 C CA . TYR A 1 109 ? 46.561 -20.607 5.849 1.00 50.37 76 TYR A CA 1
ATOM 612 C C . TYR A 1 109 ? 47.473 -19.971 4.813 1.00 52.74 76 TYR A C 1
ATOM 613 O O . TYR A 1 109 ? 47.716 -20.545 3.744 1.00 66.83 76 TYR A O 1
ATOM 622 N N . VAL A 1 110 ? 48.014 -18.809 5.150 1.00 53.98 77 VAL A N 1
ATOM 623 C CA . VAL A 1 110 ? 49.025 -18.145 4.339 1.00 57.41 77 VAL A CA 1
ATOM 624 C C . VAL A 1 110 ? 50.284 -18.064 5.182 1.00 59.50 77 VAL A C 1
ATOM 625 O O . VAL A 1 110 ? 51.332 -18.458 4.700 1.00 66.22 77 VAL A O 1
ATOM 629 N N . SER A 1 111 ? 50.162 -17.572 6.428 1.00 55.94 78 SER A N 1
ATOM 630 C CA . SER A 1 111 ? 51.290 -17.472 7.374 1.00 52.06 78 SER A CA 1
ATOM 631 C C . SER A 1 111 ? 51.462 -18.758 8.154 1.00 55.07 78 SER A C 1
ATOM 632 O O . SER A 1 111 ? 52.559 -19.208 8.359 1.00 57.49 78 SER A O 1
ATOM 635 N N . GLN A 1 112 ? 50.353 -19.252 8.683 1.00 52.98 79 GLN A N 1
ATOM 636 C CA . GLN A 1 112 ? 50.330 -20.294 9.717 1.00 49.48 79 GLN A CA 1
ATOM 637 C C . GLN A 1 112 ? 48.974 -20.972 9.723 1.00 50.34 79 GLN A C 1
ATOM 638 O O . GLN A 1 112 ? 48.033 -20.548 9.091 1.00 47.45 79 GLN A O 1
ATOM 644 N N . LEU A 1 113 ? 48.884 -21.997 10.529 1.00 53.80 80 LEU A N 1
ATOM 645 C CA . LEU A 1 113 ? 47.642 -22.581 10.909 1.00 46.95 80 LEU A CA 1
ATOM 646 C C . LEU A 1 113 ? 47.070 -21.777 12.025 1.00 51.93 80 LEU A C 1
ATOM 647 O O . LEU A 1 113 ? 47.858 -21.327 12.891 1.00 56.42 80 LEU A O 1
ATOM 652 N N . PRO A 1 114 ? 45.727 -21.576 12.052 1.00 43.46 81 PRO A N 1
ATOM 653 C CA . PRO A 1 114 ? 45.106 -20.939 13.204 1.00 41.76 81 PRO A CA 1
ATOM 654 C C . PRO A 1 114 ? 45.624 -21.533 14.478 1.00 43.74 81 PRO A C 1
ATOM 655 O O . PRO A 1 114 ? 45.902 -22.715 14.529 1.00 49.01 81 PRO A O 1
ATOM 659 N N . VAL A 1 115 ? 45.741 -20.749 15.512 1.00 39.83 82 VAL A N 1
ATOM 660 C CA . VAL A 1 115 ? 46.171 -21.260 16.743 1.00 35.78 82 VAL A CA 1
ATOM 661 C C . VAL A 1 115 ? 44.897 -21.717 17.396 1.00 43.24 82 VAL A C 1
ATOM 662 O O . VAL A 1 115 ? 44.018 -20.913 17.629 1.00 44.83 82 VAL A O 1
ATOM 666 N N . GLN A 1 116 ? 44.834 -23.004 17.744 1.00 45.45 83 GLN A N 1
ATOM 667 C CA . GLN A 1 116 ? 43.716 -23.634 18.333 1.00 43.21 83 GLN A CA 1
ATOM 668 C C . GLN A 1 116 ? 43.596 -23.274 19.768 1.00 47.13 83 GLN A C 1
ATOM 669 O O . GLN A 1 116 ? 44.588 -22.936 20.389 1.00 52.31 83 GLN A O 1
ATOM 675 N N . PRO A 1 117 ? 42.383 -23.383 20.330 1.00 43.95 84 PRO A N 1
ATOM 676 C CA . PRO A 1 117 ? 42.185 -23.200 21.726 1.00 43.02 84 PRO A CA 1
ATOM 677 C C . PRO A 1 117 ? 43.144 -24.010 22.548 1.00 47.81 84 PRO A C 1
ATOM 678 O O . PRO A 1 117 ? 43.376 -25.128 22.223 1.00 49.53 84 PRO A O 1
ATOM 682 N N . GLY A 1 118 ? 43.748 -23.411 23.566 1.00 60.53 85 GLY A N 1
ATOM 683 C CA . GLY A 1 118 ? 44.701 -24.091 24.462 1.00 47.79 85 GLY A CA 1
ATOM 684 C C . GLY A 1 118 ? 46.109 -24.290 23.977 1.00 55.78 85 GLY A C 1
ATOM 685 O O . GLY A 1 118 ? 46.953 -24.762 24.767 1.00 62.09 85 GLY A O 1
ATOM 686 N N . GLU A 1 119 ? 46.362 -23.960 22.696 1.00 50.81 86 GLU A N 1
ATOM 687 C CA . GLU A 1 119 ? 47.667 -24.046 22.064 1.00 49.20 86 GLU A CA 1
ATOM 688 C C . GLU A 1 119 ? 48.370 -22.657 22.188 1.00 46.71 86 GLU A C 1
ATOM 689 O O . GLU A 1 119 ? 47.806 -21.750 22.805 1.00 43.83 86 GLU A O 1
ATOM 695 N N . TYR A 1 120 ? 49.584 -22.536 21.601 1.00 52.55 87 TYR A N 1
ATOM 696 C CA . TYR A 1 120 ? 50.411 -21.316 21.559 1.00 40.18 87 TYR A CA 1
ATOM 697 C C . TYR A 1 120 ? 51.127 -21.169 20.260 1.00 40.41 87 TYR A C 1
ATOM 698 O O . TYR A 1 120 ? 51.213 -22.092 19.513 1.00 51.37 87 TYR A O 1
ATOM 707 N N . PHE A 1 121 ? 51.616 -19.968 19.953 1.00 43.09 88 PHE A N 1
ATOM 708 C CA . PHE A 1 121 ? 52.389 -19.739 18.726 1.00 42.24 88 PHE A CA 1
ATOM 709 C C . PHE A 1 121 ? 53.386 -18.666 19.160 1.00 46.73 88 PHE A C 1
ATOM 710 O O . PHE A 1 121 ? 53.074 -17.760 19.985 1.00 48.20 88 PHE A O 1
ATOM 718 N N . ASP A 1 122 ? 54.608 -18.846 18.696 1.00 42.56 89 ASP A N 1
ATOM 719 C CA . ASP A 1 122 ? 55.686 -17.946 19.064 1.00 43.01 89 ASP A CA 1
ATOM 720 C C . ASP A 1 122 ? 55.914 -17.041 17.891 1.00 39.32 89 ASP A C 1
ATOM 721 O O . ASP A 1 122 ? 56.476 -17.483 16.869 1.00 44.76 89 ASP A O 1
ATOM 726 N N . TYR A 1 123 ? 55.490 -15.773 18.045 1.00 39.71 90 TYR A N 1
ATOM 727 C CA . TYR A 1 123 ? 55.758 -14.759 17.009 1.00 43.17 90 TYR A CA 1
ATOM 728 C C . TYR A 1 123 ? 57.074 -14.149 17.384 1.00 40.19 90 TYR A C 1
ATOM 729 O O . TYR A 1 123 ? 57.168 -13.555 18.422 1.00 44.03 90 TYR A O 1
ATOM 738 N N . VAL A 1 124 ? 58.087 -14.322 16.544 1.00 45.98 91 VAL A N 1
ATOM 739 C CA . VAL A 1 124 ? 59.400 -13.678 16.672 1.00 48.55 91 VAL A CA 1
ATOM 740 C C . VAL A 1 124 ? 59.735 -12.925 15.416 1.00 43.52 91 VAL A C 1
ATOM 741 O O . VAL A 1 124 ? 59.782 -13.533 14.316 1.00 41.05 91 VAL A O 1
ATOM 745 N N . PHE A 1 125 ? 60.028 -11.638 15.536 1.00 35.66 92 PHE A N 1
ATOM 746 C CA . PHE A 1 125 ? 60.469 -10.909 14.329 1.00 36.93 92 PHE A CA 1
ATOM 747 C C . PHE A 1 125 ? 61.177 -9.665 14.812 1.00 34.15 92 PHE A C 1
ATOM 748 O O . PHE A 1 125 ? 61.049 -9.263 15.995 1.00 45.89 92 PHE A O 1
ATOM 756 N N . LYS A 1 126 ? 62.018 -9.139 13.953 1.00 37.82 93 LYS A N 1
ATOM 757 C CA . LYS A 1 126 ? 62.700 -7.894 14.246 1.00 41.95 93 LYS A CA 1
ATOM 758 C C . LYS A 1 126 ? 61.727 -6.797 13.815 1.00 39.01 93 LYS A C 1
ATOM 759 O O . LYS A 1 126 ? 61.047 -6.904 12.778 1.00 46.97 93 LYS A O 1
ATOM 765 N N . THR A 1 127 ? 61.679 -5.754 14.649 1.00 41.02 94 THR A N 1
ATOM 766 C CA . THR A 1 127 ? 60.992 -4.522 14.408 1.00 33.95 94 THR A CA 1
ATOM 767 C C . THR A 1 127 ? 61.985 -3.463 13.967 1.00 38.77 94 THR A C 1
ATOM 768 O O . THR A 1 127 ? 62.647 -2.858 14.810 1.00 41.98 94 THR A O 1
ATOM 772 N N . GLU A 1 128 ? 62.175 -3.302 12.663 1.00 38.39 95 GLU A N 1
ATOM 773 C CA . GLU A 1 128 ? 63.055 -2.340 12.081 1.00 38.95 95 GLU A CA 1
ATOM 774 C C . GLU A 1 128 ? 62.467 -0.937 11.923 1.00 52.18 95 GLU A C 1
ATOM 775 O O . GLU A 1 128 ? 63.246 -0.034 11.538 1.00 45.22 95 GLU A O 1
ATOM 781 N N . ASP A 1 129 ? 61.144 -0.775 12.162 1.00 52.30 96 ASP A N 1
ATOM 782 C CA . ASP A 1 129 ? 60.462 0.507 12.041 1.00 43.95 96 ASP A CA 1
ATOM 783 C C . ASP A 1 129 ? 59.965 0.889 13.364 1.00 41.73 96 ASP A C 1
ATOM 784 O O . ASP A 1 129 ? 59.300 0.102 14.080 1.00 38.07 96 ASP A O 1
ATOM 789 N N . ALA A 1 130 ? 60.341 2.093 13.723 1.00 36.37 97 ALA A N 1
ATOM 790 C CA . ALA A 1 130 ? 59.860 2.684 14.947 1.00 34.92 97 ALA A CA 1
ATOM 791 C C . ALA A 1 130 ? 58.548 3.286 14.643 1.00 35.80 97 ALA A C 1
ATOM 792 O O . ALA A 1 130 ? 58.252 3.642 13.497 1.00 41.00 97 ALA A O 1
ATOM 794 N N . GLY A 1 131 ? 57.774 3.372 15.689 1.00 34.37 98 GLY A N 1
ATOM 795 C CA . GLY A 1 131 ? 56.511 3.981 15.685 1.00 36.72 98 GLY A CA 1
ATOM 796 C C . GLY A 1 131 ? 55.418 3.108 16.189 1.00 37.21 98 GLY A C 1
ATOM 797 O O . GLY A 1 131 ? 55.644 2.187 16.974 1.00 32.65 98 GLY A O 1
ATOM 798 N N . ASN A 1 132 ? 54.215 3.460 15.768 1.00 39.05 99 ASN A N 1
ATOM 799 C CA . ASN A 1 132 ? 52.943 2.960 16.332 1.00 37.98 99 ASN A CA 1
ATOM 800 C C . ASN A 1 132 ? 52.393 1.926 15.447 1.00 32.78 99 ASN A C 1
ATOM 801 O O . ASN A 1 132 ? 52.149 2.237 14.268 1.00 35.27 99 ASN A O 1
ATOM 806 N N . PHE A 1 133 ? 52.172 0.736 15.988 1.00 33.21 100 PHE A N 1
ATOM 807 C CA . PHE A 1 133 ? 51.616 -0.332 15.159 1.00 38.28 100 PHE A CA 1
ATOM 808 C C . PHE A 1 133 ? 50.533 -0.856 16.033 1.00 36.16 100 PHE A C 1
ATOM 809 O O . PHE A 1 133 ? 50.254 -0.303 17.149 1.00 34.79 100 PHE A O 1
ATOM 817 N N . TRP A 1 134 ? 49.911 -1.908 15.564 1.00 35.23 101 TRP A N 1
ATOM 818 C CA . TRP A 1 134 ? 48.964 -2.630 16.468 1.00 38.68 101 TRP A CA 1
ATOM 819 C C . TRP A 1 134 ? 48.859 -4.054 16.040 1.00 33.83 101 TRP A C 1
ATOM 820 O O . TRP A 1 134 ? 49.402 -4.467 14.991 1.00 35.77 101 TRP A O 1
ATOM 831 N N . TYR A 1 135 ? 48.106 -4.787 16.808 1.00 34.12 102 TYR A N 1
ATOM 832 C CA . TYR A 1 135 ? 47.948 -6.206 16.585 1.00 40.97 102 TYR A CA 1
ATOM 833 C C . TYR A 1 135 ? 46.513 -6.635 16.835 1.00 36.37 102 TYR A C 1
ATOM 834 O O . TYR A 1 135 ? 45.818 -6.137 17.741 1.00 39.92 102 TYR A O 1
ATOM 843 N N . HIS A 1 136 ? 46.125 -7.639 16.093 1.00 38.00 103 HIS A N 1
ATOM 844 C CA . HIS A 1 136 ? 44.768 -8.124 16.174 1.00 43.12 103 HIS A CA 1
ATOM 845 C C . HIS A 1 136 ? 44.686 -9.415 15.412 1.00 37.36 103 HIS A C 1
ATOM 846 O O . HIS A 1 136 ? 45.601 -9.751 14.726 1.00 31.60 103 HIS A O 1
ATOM 853 N N . PRO A 1 137 ? 43.588 -10.150 15.564 1.00 37.06 104 PRO A N 1
ATOM 854 C CA . PRO A 1 137 ? 43.470 -11.413 14.838 1.00 37.77 104 PRO A CA 1
ATOM 855 C C . PRO A 1 137 ? 43.254 -11.179 13.441 1.00 35.98 104 PRO A C 1
ATOM 856 O O . PRO A 1 137 ? 42.907 -10.066 13.051 1.00 37.20 104 PRO A O 1
ATOM 860 N N . HIS A 1 138 ? 43.481 -12.233 12.678 1.00 37.86 105 HIS A N 1
ATOM 861 C CA . HIS A 1 138 ? 43.099 -12.253 11.291 1.00 38.94 105 HIS A CA 1
ATOM 862 C C . HIS A 1 138 ? 42.233 -13.474 10.960 1.00 43.49 105 HIS A C 1
ATOM 863 O O . HIS A 1 138 ? 42.321 -14.016 9.893 1.00 47.36 105 HIS A O 1
ATOM 870 N N . GLU A 1 139 ? 41.401 -13.852 11.919 1.00 43.43 106 GLU A N 1
ATOM 871 C CA . GLU A 1 139 ? 40.572 -15.022 11.876 1.00 45.37 106 GLU A CA 1
ATOM 872 C C . GLU A 1 139 ? 39.324 -14.579 12.581 1.00 48.80 106 GLU A C 1
ATOM 873 O O . GLU A 1 139 ? 39.442 -14.003 13.648 1.00 47.77 106 GLU A O 1
ATOM 879 N N . SER A 1 140 ? 38.142 -14.839 12.019 1.00 47.85 107 SER A N 1
ATOM 880 C CA . SER A 1 140 ? 36.870 -14.453 12.668 1.00 47.26 107 SER A CA 1
ATOM 881 C C . SER A 1 140 ? 36.926 -12.985 13.077 1.00 42.15 107 SER A C 1
ATOM 882 O O . SER A 1 140 ? 36.607 -12.622 14.184 1.00 44.99 107 SER A O 1
ATOM 885 N N . SER A 1 141 ? 37.326 -12.154 12.146 1.00 39.79 108 SER A N 1
ATOM 886 C CA . SER A 1 141 ? 37.887 -10.886 12.449 1.00 42.88 108 SER A CA 1
ATOM 887 C C . SER A 1 141 ? 36.869 -9.952 13.038 1.00 41.11 108 SER A C 1
ATOM 888 O O . SER A 1 141 ? 37.074 -9.442 14.128 1.00 51.53 108 SER A O 1
ATOM 891 N N . ALA A 1 142 ? 35.720 -9.792 12.393 1.00 49.41 109 ALA A N 1
ATOM 892 C CA . ALA A 1 142 ? 34.643 -8.869 12.849 1.00 47.94 109 ALA A CA 1
ATOM 893 C C . ALA A 1 142 ? 34.248 -9.162 14.269 1.00 41.17 109 ALA A C 1
ATOM 894 O O . ALA A 1 142 ? 34.179 -8.268 15.158 1.00 44.35 109 ALA A O 1
ATOM 896 N N . SER A 1 143 ? 34.005 -10.445 14.481 1.00 38.68 110 SER A N 1
ATOM 897 C CA . SER A 1 143 ? 33.662 -10.937 15.800 1.00 45.87 110 SER A CA 1
ATOM 898 C C . SER A 1 143 ? 34.815 -10.782 16.855 1.00 42.77 110 SER A C 1
ATOM 899 O O . SER A 1 143 ? 34.630 -10.261 17.990 1.00 54.24 110 SER A O 1
ATOM 902 N N . GLN A 1 144 ? 35.976 -11.262 16.502 1.00 39.36 111 GLN A N 1
ATOM 903 C CA . GLN A 1 144 ? 37.117 -11.299 17.473 1.00 34.67 111 GLN A CA 1
ATOM 904 C C . GLN A 1 144 ? 37.674 -9.895 17.724 1.00 33.05 111 GLN A C 1
ATOM 905 O O . GLN A 1 144 ? 37.888 -9.530 18.857 1.00 40.66 111 GLN A O 1
ATOM 911 N N . LEU A 1 145 ? 37.863 -9.097 16.689 1.00 40.46 112 LEU A N 1
ATOM 912 C CA . LEU A 1 145 ? 38.204 -7.682 16.882 1.00 40.58 112 LEU A CA 1
ATOM 913 C C . LEU A 1 145 ? 37.079 -6.966 17.563 1.00 43.90 112 LEU A C 1
ATOM 914 O O . LEU A 1 145 ? 37.318 -6.210 18.484 1.00 38.80 112 LEU A O 1
ATOM 919 N N . GLY A 1 146 ? 35.856 -7.226 17.107 1.00 39.38 113 GLY A N 1
ATOM 920 C CA . GLY A 1 146 ? 34.695 -6.624 17.699 1.00 40.44 113 GLY A CA 1
ATOM 921 C C . GLY A 1 146 ? 34.585 -6.845 19.173 1.00 40.10 113 GLY A C 1
ATOM 922 O O . GLY A 1 146 ? 34.150 -5.951 19.917 1.00 35.06 113 GLY A O 1
ATOM 923 N N . ARG A 1 147 ? 34.929 -8.049 19.618 1.00 39.29 114 ARG A N 1
ATOM 924 C CA . ARG A 1 147 ? 34.813 -8.326 21.038 1.00 41.94 114 ARG A CA 1
ATOM 925 C C . ARG A 1 147 ? 35.947 -7.835 21.894 1.00 37.53 114 ARG A C 1
ATOM 926 O O . ARG A 1 147 ? 35.926 -8.043 23.085 1.00 38.61 114 ARG A O 1
ATOM 934 N N . GLY A 1 148 ? 36.961 -7.230 21.322 1.00 39.43 115 GLY A N 1
ATOM 935 C CA . GLY A 1 148 ? 38.001 -6.708 22.165 1.00 39.45 115 GLY A CA 1
ATOM 936 C C . GLY A 1 148 ? 39.386 -7.095 21.764 1.00 38.40 115 GLY A C 1
ATOM 937 O O . GLY A 1 148 ? 40.278 -6.586 22.357 1.00 37.93 115 GLY A O 1
ATOM 938 N N . LEU A 1 149 ? 39.571 -7.986 20.802 1.00 38.00 116 LEU A N 1
ATOM 939 C CA . LEU A 1 149 ? 40.914 -8.490 20.491 1.00 40.28 116 LEU A CA 1
ATOM 940 C C . LEU A 1 149 ? 41.620 -7.550 19.598 1.00 36.69 116 LEU A C 1
ATOM 941 O O . LEU A 1 149 ? 41.746 -7.818 18.422 1.00 37.83 116 LEU A O 1
ATOM 946 N N . VAL A 1 150 ? 42.139 -6.471 20.227 1.00 37.11 117 VAL A N 1
ATOM 947 C CA . VAL A 1 150 ? 42.930 -5.463 19.598 1.00 32.71 117 VAL A CA 1
ATOM 948 C C . VAL A 1 150 ? 43.865 -4.855 20.615 1.00 35.31 117 VAL A C 1
ATOM 949 O O . VAL A 1 150 ? 43.481 -4.671 21.810 1.00 35.68 117 VAL A O 1
ATOM 953 N N . GLY A 1 151 ? 45.063 -4.538 20.175 1.00 33.52 118 GLY A N 1
ATOM 954 C CA . GLY A 1 151 ? 46.006 -3.888 21.115 1.00 37.13 118 GLY A CA 1
ATOM 955 C C . GLY A 1 151 ? 47.001 -2.981 20.429 1.00 33.70 118 GLY A C 1
ATOM 956 O O . GLY A 1 151 ? 47.267 -3.152 19.245 1.00 35.86 118 GLY A O 1
ATOM 957 N N . PRO A 1 152 ? 47.602 -2.043 21.160 1.00 32.75 119 PRO A N 1
ATOM 958 C CA . PRO A 1 152 ? 48.687 -1.219 20.625 1.00 39.42 119 PRO A CA 1
ATOM 959 C C . PRO A 1 152 ? 50.067 -1.907 20.722 1.00 41.71 119 PRO A C 1
ATOM 960 O O . PRO A 1 152 ? 50.329 -2.592 21.750 1.00 37.96 119 PRO A O 1
ATOM 964 N N . LEU A 1 153 ? 50.891 -1.736 19.671 1.00 38.57 120 LEU A N 1
ATOM 965 C CA . LEU A 1 153 ? 52.352 -2.079 19.640 1.00 38.55 120 LEU A CA 1
ATOM 966 C C . LEU A 1 153 ? 53.200 -0.861 19.347 1.00 35.52 120 LEU A C 1
ATOM 967 O O . LEU A 1 153 ? 53.043 -0.230 18.305 1.00 37.59 120 LEU A O 1
ATOM 972 N N . VAL A 1 154 ? 54.035 -0.457 20.300 1.00 37.90 121 VAL A N 1
ATOM 973 C CA . VAL A 1 154 ? 55.000 0.651 20.106 1.00 34.65 121 VAL A CA 1
ATOM 974 C C . VAL A 1 154 ? 56.385 0.091 19.836 1.00 35.76 121 VAL A C 1
ATOM 975 O O . VAL A 1 154 ? 56.875 -0.705 20.637 1.00 33.31 121 VAL A O 1
ATOM 979 N N . VAL A 1 155 ? 56.993 0.473 18.711 1.00 33.52 122 VAL A N 1
ATOM 980 C CA . VAL A 1 155 ? 58.367 0.245 18.455 1.00 33.16 122 VAL A CA 1
ATOM 981 C C . VAL A 1 155 ? 59.097 1.562 18.718 1.00 38.66 122 VAL A C 1
ATOM 982 O O . VAL A 1 155 ? 58.920 2.520 17.980 1.00 31.23 122 VAL A O 1
ATOM 986 N N . GLU A 1 156 ? 59.817 1.629 19.863 1.00 38.71 123 GLU A N 1
ATOM 987 C CA . GLU A 1 156 ? 60.574 2.760 20.230 1.00 33.83 123 GLU A CA 1
ATOM 988 C C . GLU A 1 156 ? 61.659 3.083 19.161 1.00 37.39 123 GLU A C 1
ATOM 989 O O . GLU A 1 156 ? 62.241 2.189 18.503 1.00 39.72 123 GLU A O 1
ATOM 995 N N . GLU A 1 157 ? 61.892 4.366 18.926 1.00 35.96 124 GLU A N 1
ATOM 996 C CA . GLU A 1 157 ? 63.028 4.782 18.007 1.00 38.01 124 GLU A CA 1
ATOM 997 C C . GLU A 1 157 ? 64.398 4.248 18.567 1.00 35.84 124 GLU A C 1
ATOM 998 O O . GLU A 1 157 ? 64.584 4.101 19.778 1.00 42.90 124 GLU A O 1
ATOM 1004 N N . ARG A 1 158 ? 65.328 3.962 17.693 1.00 36.85 125 ARG A N 1
ATOM 1005 C CA . ARG A 1 158 ? 66.620 3.435 18.148 1.00 41.92 125 ARG A CA 1
ATOM 1006 C C . ARG A 1 158 ? 67.332 4.492 18.974 1.00 39.75 125 ARG A C 1
ATOM 1007 O O . ARG A 1 158 ? 67.860 4.188 20.050 1.00 44.07 125 ARG A O 1
ATOM 1015 N N . GLU A 1 159 ? 67.340 5.725 18.518 1.00 44.88 126 GLU A N 1
ATOM 1016 C CA . GLU A 1 159 ? 67.896 6.804 19.320 1.00 47.77 126 GLU A CA 1
ATOM 1017 C C . GLU A 1 159 ? 66.748 7.579 19.927 1.00 49.04 126 GLU A C 1
ATOM 1018 O O . GLU A 1 159 ? 65.658 7.671 19.331 1.00 46.38 126 GLU A O 1
ATOM 1024 N N . PRO A 1 160 ? 66.990 8.185 21.077 1.00 52.22 127 PRO A N 1
ATOM 1025 C CA . PRO A 1 160 ? 65.998 8.920 21.808 1.00 56.80 127 PRO A CA 1
ATOM 1026 C C . PRO A 1 160 ? 65.367 9.968 20.918 1.00 59.44 127 PRO A C 1
ATOM 1027 O O . PRO A 1 160 ? 66.052 10.743 20.318 1.00 50.21 127 PRO A O 1
ATOM 1031 N N . SER A 1 161 ? 64.052 9.965 20.792 1.00 60.08 128 SER A N 1
ATOM 1032 C CA . SER A 1 161 ? 63.408 11.113 20.194 1.00 53.90 128 SER A CA 1
ATOM 1033 C C . SER A 1 161 ? 63.593 12.141 21.282 1.00 59.13 128 SER A C 1
ATOM 1034 O O . SER A 1 161 ? 63.682 11.808 22.487 1.00 81.80 128 SER A O 1
ATOM 1037 N N . GLY A 1 162 ? 63.604 13.367 20.917 1.00 52.76 129 GLY A N 1
ATOM 1038 C CA . GLY A 1 162 ? 63.496 14.356 21.972 1.00 61.27 129 GLY A CA 1
ATOM 1039 C C . GLY A 1 162 ? 62.174 14.374 22.726 1.00 52.51 129 GLY A C 1
ATOM 1040 O O . GLY A 1 162 ? 61.945 15.310 23.420 1.00 57.56 129 GLY A O 1
ATOM 1041 N N . PHE A 1 163 ? 61.261 13.419 22.620 1.00 60.08 130 PHE A N 1
ATOM 1042 C CA . PHE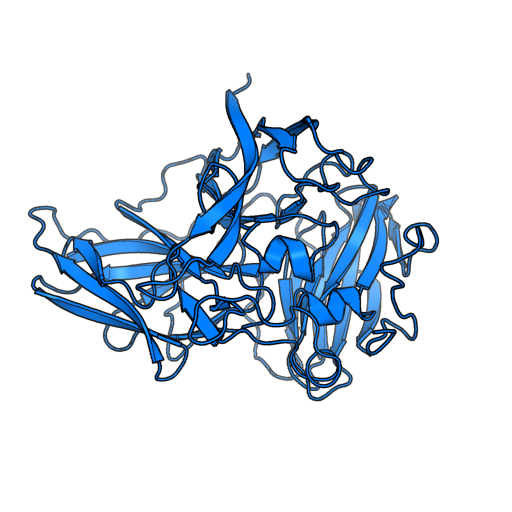 A 1 163 ? 60.048 13.525 23.451 1.00 47.19 130 PHE A CA 1
ATOM 1043 C C . PHE A 1 163 ? 60.289 13.153 24.875 1.00 46.55 130 PHE A C 1
ATOM 1044 O O . PHE A 1 163 ? 60.769 12.083 25.169 1.00 48.71 130 PHE A O 1
ATOM 1052 N N . ARG A 1 164 ? 59.852 14.033 25.760 1.00 48.24 131 ARG A N 1
ATOM 1053 C CA . ARG A 1 164 ? 59.962 13.817 27.205 1.00 60.02 131 ARG A CA 1
ATOM 1054 C C . ARG A 1 164 ? 58.793 13.002 27.756 1.00 55.21 131 ARG A C 1
ATOM 1055 O O . ARG A 1 164 ? 58.885 12.440 28.822 1.00 45.86 131 ARG A O 1
ATOM 1063 N N . HIS A 1 165 ? 57.672 12.999 27.077 1.00 48.98 132 HIS A N 1
ATOM 1064 C CA . HIS A 1 165 ? 56.433 12.442 27.597 1.00 46.96 132 HIS A CA 1
ATOM 1065 C C . HIS A 1 165 ? 55.712 11.891 26.404 1.00 43.37 132 HIS A C 1
ATOM 1066 O O . HIS A 1 165 ? 55.848 12.384 25.287 1.00 41.12 132 HIS A O 1
ATOM 1073 N N . GLU A 1 166 ? 54.972 10.849 26.680 1.00 45.65 133 GLU A N 1
ATOM 1074 C CA . GLU A 1 166 ? 54.137 10.213 25.671 1.00 45.57 133 GLU A CA 1
ATOM 1075 C C . GLU A 1 166 ? 52.975 9.646 26.351 1.00 42.40 133 GLU A C 1
ATOM 1076 O O . GLU A 1 166 ? 53.023 9.415 27.532 1.00 47.25 133 GLU A O 1
ATOM 1082 N N . LEU A 1 167 ? 51.935 9.415 25.583 1.00 42.58 134 LEU A N 1
ATOM 1083 C CA . LEU A 1 167 ? 50.711 8.861 26.082 1.00 42.78 134 LEU A CA 1
ATOM 1084 C C . LEU A 1 167 ? 50.101 8.069 24.942 1.00 39.90 134 LEU A C 1
ATOM 1085 O O . LEU A 1 167 ? 49.991 8.582 23.837 1.00 43.30 134 LEU A O 1
ATOM 1090 N N . SER A 1 168 ? 49.720 6.845 25.229 1.00 37.64 135 SER A N 1
ATOM 1091 C CA . SER A 1 168 ? 49.052 5.997 24.281 1.00 39.43 135 SER A CA 1
ATOM 1092 C C . SER A 1 168 ? 47.532 6.100 24.418 1.00 39.49 135 SER A C 1
ATOM 1093 O O . SER A 1 168 ? 46.994 5.966 25.525 1.00 35.74 135 SER A O 1
ATOM 1096 N N . LEU A 1 169 ? 46.850 6.328 23.284 1.00 40.11 136 LEU A N 1
ATOM 1097 C CA . LEU A 1 169 ? 45.339 6.483 23.185 1.00 39.07 136 LEU A CA 1
ATOM 1098 C C . LEU A 1 169 ? 44.806 5.507 22.196 1.00 35.62 136 LEU A C 1
ATOM 1099 O O . LEU A 1 169 ? 45.060 5.663 21.018 1.00 40.47 136 LEU A O 1
ATOM 1104 N N . SER A 1 170 ? 44.115 4.493 22.688 1.00 37.91 137 SER A N 1
ATOM 1105 C CA . SER A 1 170 ? 43.557 3.444 21.824 1.00 41.49 137 SER A CA 1
ATOM 1106 C C . SER A 1 170 ? 42.058 3.662 21.733 1.00 40.30 137 SER A C 1
ATOM 1107 O O . SER A 1 170 ? 41.352 3.548 22.722 1.00 36.68 137 SER A O 1
ATOM 1110 N N . LEU A 1 171 ? 41.618 4.035 20.541 1.00 34.92 138 LEU A N 1
ATOM 1111 C CA . LEU A 1 171 ? 40.216 4.288 20.271 1.00 38.43 138 LEU A CA 1
ATOM 1112 C C . LEU A 1 171 ? 39.493 3.040 19.853 1.00 38.98 138 LEU A C 1
ATOM 1113 O O . LEU A 1 171 ? 39.943 2.326 18.996 1.00 36.78 138 LEU A O 1
ATOM 1118 N N A LYS A 1 172 ? 38.322 2.841 20.432 0.50 40.89 139 LYS A N 1
ATOM 1119 N N B LYS A 1 172 ? 38.374 2.749 20.495 0.50 39.96 139 LYS A N 1
ATOM 1120 C CA A LYS A 1 172 ? 37.464 1.756 20.029 0.50 42.03 139 LYS A CA 1
ATOM 1121 C CA B LYS A 1 172 ? 37.463 1.750 19.960 0.50 43.21 139 LYS A CA 1
ATOM 1122 C C A LYS A 1 172 ? 36.001 2.125 20.249 0.50 44.92 139 LYS A C 1
ATOM 1123 C C B LYS A 1 172 ? 36.019 2.149 20.223 0.50 45.37 139 LYS A C 1
ATOM 1124 O O A LYS A 1 172 ? 35.602 2.637 21.335 0.50 43.17 139 LYS A O 1
ATOM 1125 O O B LYS A 1 172 ? 35.658 2.702 21.301 0.50 43.20 139 LYS A O 1
ATOM 1136 N N . THR A 1 173 ? 35.207 1.870 19.204 1.00 41.39 140 THR A N 1
ATOM 1137 C CA . THR A 1 173 ? 33.762 2.152 19.213 1.00 46.07 140 THR A CA 1
ATOM 1138 C C . THR A 1 173 ? 33.061 0.792 19.250 1.00 42.22 140 THR A C 1
ATOM 1139 O O . THR A 1 173 ? 32.968 0.084 18.238 1.00 40.28 140 THR A O 1
ATOM 1143 N N . TRP A 1 174 ? 32.646 0.446 20.467 1.00 37.84 141 TRP A N 1
ATOM 1144 C CA . TRP A 1 174 ? 32.162 -0.849 20.793 1.00 40.01 141 TRP A CA 1
ATOM 1145 C C . TRP A 1 174 ? 30.730 -1.013 20.387 1.00 41.58 141 TRP A C 1
ATOM 1146 O O . TRP A 1 174 ? 29.873 -0.210 20.777 1.00 43.91 141 TRP A O 1
ATOM 1157 N N . HIS A 1 175 ? 30.473 -2.129 19.722 1.00 45.37 142 HIS A N 1
ATOM 1158 C CA . HIS A 1 175 ? 29.147 -2.566 19.355 1.00 44.72 142 HIS A CA 1
ATOM 1159 C C . HIS A 1 175 ? 28.504 -3.194 20.564 1.00 42.08 142 HIS A C 1
ATOM 1160 O O . HIS A 1 175 ? 28.338 -4.369 20.624 1.00 42.82 142 HIS A O 1
ATOM 1167 N N . VAL A 1 176 ? 28.115 -2.388 21.530 1.00 43.86 143 VAL A N 1
ATOM 1168 C CA . VAL A 1 176 ? 27.338 -2.873 22.639 1.00 43.64 143 VAL A CA 1
ATOM 1169 C C . VAL A 1 176 ? 26.131 -1.961 22.751 1.00 49.84 143 VAL A C 1
ATOM 1170 O O . VAL A 1 176 ? 26.229 -0.775 22.441 1.00 54.62 143 VAL A O 1
ATOM 1174 N N . ASP A 1 177 ? 24.975 -2.514 23.140 1.00 57.28 144 ASP A N 1
ATOM 1175 C CA . ASP A 1 177 ? 23.760 -1.692 23.291 1.00 57.10 144 ASP A CA 1
ATOM 1176 C C . ASP A 1 177 ? 23.840 -0.927 24.599 1.00 54.40 144 ASP A C 1
ATOM 1177 O O . ASP A 1 177 ? 24.857 -0.883 25.221 1.00 63.60 144 ASP A O 1
ATOM 1182 N N . GLU A 1 178 ? 22.748 -0.325 25.017 1.00 65.04 145 GLU A N 1
ATOM 1183 C CA . GLU A 1 178 ? 22.655 0.315 26.299 1.00 71.45 145 GLU A CA 1
ATOM 1184 C C . GLU A 1 178 ? 22.740 -0.573 27.565 1.00 66.87 145 GLU A C 1
ATOM 1185 O O . GLU A 1 178 ? 22.853 -0.001 28.670 1.00 92.02 145 GLU A O 1
ATOM 1191 N N . GLN A 1 179 ? 22.707 -1.913 27.456 1.00 73.14 146 GLN A N 1
ATOM 1192 C CA . GLN A 1 179 ? 22.794 -2.839 28.646 1.00 82.79 146 GLN A CA 1
ATOM 1193 C C . GLN A 1 179 ? 24.062 -3.750 28.621 1.00 82.48 146 GLN A C 1
ATOM 1194 O O . GLN A 1 179 ? 24.174 -4.844 29.272 1.00 79.46 146 GLN A O 1
ATOM 1200 N N . GLY A 1 180 ? 25.036 -3.246 27.867 1.00 58.69 147 GLY A N 1
ATOM 1201 C CA . GLY A 1 180 ? 26.275 -3.891 27.692 1.00 48.23 147 GLY A CA 1
ATOM 1202 C C . GLY A 1 180 ? 26.365 -5.041 26.741 1.00 57.13 147 GLY A C 1
ATOM 1203 O O . GLY A 1 180 ? 27.491 -5.539 26.547 1.00 62.87 147 GLY A O 1
ATOM 1204 N N . ALA A 1 181 ? 25.250 -5.461 26.112 1.00 58.06 148 ALA A N 1
ATOM 1205 C CA . ALA A 1 181 ? 25.287 -6.644 25.261 1.00 49.81 148 ALA A CA 1
ATOM 1206 C C . ALA A 1 181 ? 25.808 -6.277 23.918 1.00 49.92 148 ALA A C 1
ATOM 1207 O O . ALA A 1 181 ? 25.491 -5.209 23.378 1.00 52.63 148 ALA A O 1
ATOM 1209 N N . PHE A 1 182 ? 26.552 -7.198 23.330 1.00 42.50 149 PHE A N 1
ATOM 1210 C CA . PHE A 1 182 ? 27.005 -7.022 21.980 1.00 47.27 149 PHE A CA 1
ATOM 1211 C C . PHE A 1 182 ? 25.843 -7.087 20.969 1.00 55.29 149 PHE A C 1
ATOM 1212 O O . PHE A 1 182 ? 24.892 -7.906 21.093 1.00 57.81 149 PHE A O 1
ATOM 1220 N N . THR A 1 183 ? 25.972 -6.211 19.972 1.00 43.34 150 THR A N 1
ATOM 1221 C CA . THR A 1 183 ? 25.059 -6.060 18.892 1.00 48.61 150 THR A CA 1
ATOM 1222 C C . THR A 1 183 ? 25.831 -6.742 17.807 1.00 50.87 150 THR A C 1
ATOM 1223 O O . THR A 1 183 ? 26.986 -7.079 17.980 1.00 54.50 150 THR A O 1
ATOM 1227 N N . PRO A 1 184 ? 25.198 -6.980 16.678 1.00 49.54 151 PRO A N 1
ATOM 1228 C CA . PRO A 1 184 ? 25.897 -7.772 15.752 1.00 40.86 151 PRO A CA 1
ATOM 1229 C C . PRO A 1 184 ? 27.119 -7.023 15.214 1.00 46.66 151 PRO A C 1
ATOM 1230 O O . PRO A 1 184 ? 27.079 -5.821 15.030 1.00 51.66 151 PRO A O 1
ATOM 1234 N N . PHE A 1 185 ? 28.200 -7.734 14.985 1.00 41.95 152 PHE A N 1
ATOM 1235 C CA . PHE A 1 185 ? 29.405 -7.160 14.299 1.00 43.07 152 PHE A CA 1
ATOM 1236 C C . PHE A 1 185 ? 29.365 -7.051 12.784 1.00 51.60 152 PHE A C 1
ATOM 1237 O O . PHE A 1 185 ? 30.274 -6.445 12.178 1.00 54.65 152 PHE A O 1
ATOM 1245 N N . MET A 1 186 ? 28.386 -7.714 12.173 1.00 61.78 153 MET A N 1
ATOM 1246 C CA . MET A 1 186 ? 28.116 -7.659 10.746 1.00 60.71 153 MET A CA 1
ATOM 1247 C C . MET A 1 186 ? 26.630 -7.451 10.807 1.00 60.52 153 MET A C 1
ATOM 1248 O O . MET A 1 186 ? 25.940 -8.147 11.534 1.00 56.53 153 MET A O 1
ATOM 1253 N N . VAL A 1 187 ? 26.164 -6.403 10.154 1.00 63.97 154 VAL A N 1
ATOM 1254 C CA . VAL A 1 187 ? 24.729 -6.226 9.897 1.00 62.29 154 VAL A CA 1
ATOM 1255 C C . VAL A 1 187 ? 24.753 -5.850 8.432 1.00 55.57 154 VAL A C 1
ATOM 1256 O O . VAL A 1 187 ? 25.304 -4.788 8.151 1.00 53.73 154 VAL A O 1
ATOM 1260 N N . PRO A 1 188 ? 24.177 -6.693 7.497 1.00 67.89 155 PRO A N 1
ATOM 1261 C CA . PRO A 1 188 ? 24.268 -6.517 6.003 1.00 59.20 155 PRO A CA 1
ATOM 1262 C C . PRO A 1 188 ? 23.993 -5.119 5.425 1.00 62.48 155 PRO A C 1
ATOM 1263 O O . PRO A 1 188 ? 24.754 -4.649 4.545 1.00 75.52 155 PRO A O 1
ATOM 1267 N N A ARG A 1 189 ? 22.924 -4.484 5.895 0.33 51.14 156 ARG A N 1
ATOM 1268 N N B ARG A 1 189 ? 22.934 -4.469 5.900 0.33 51.15 156 ARG A N 1
ATOM 1269 N N C ARG A 1 189 ? 22.929 -4.474 5.905 0.33 53.42 156 ARG A N 1
ATOM 1270 C CA A ARG A 1 189 ? 22.560 -3.120 5.500 0.33 55.28 156 ARG A CA 1
ATOM 1271 C CA B ARG A 1 189 ? 22.583 -3.117 5.453 0.33 55.85 156 ARG A CA 1
ATOM 1272 C CA C ARG A 1 189 ? 22.575 -3.111 5.486 0.33 59.35 156 ARG A CA 1
ATOM 1273 C C A ARG A 1 189 ? 23.718 -2.166 5.756 0.33 56.07 156 ARG A C 1
ATOM 1274 C C B ARG A 1 189 ? 23.680 -2.121 5.789 0.33 56.37 156 ARG A C 1
ATOM 1275 C C C ARG A 1 189 ? 23.727 -2.162 5.752 0.33 58.02 156 ARG A C 1
ATOM 1276 O O A ARG A 1 189 ? 23.987 -1.275 4.952 0.33 59.71 156 ARG A O 1
ATOM 1277 O O B ARG A 1 189 ? 23.838 -1.122 5.092 0.33 58.20 156 ARG A O 1
ATOM 1278 O O C ARG A 1 189 ? 23.996 -1.264 4.956 0.33 61.57 156 ARG A O 1
ATOM 1300 N N . GLU A 1 190 ? 24.416 -2.400 6.866 1.00 59.99 157 GLU A N 1
ATOM 1301 C CA . GLU A 1 190 ? 25.575 -1.608 7.267 1.00 59.35 157 GLU A CA 1
ATOM 1302 C C . GLU A 1 190 ? 26.859 -2.057 6.497 1.00 55.72 157 GLU A C 1
ATOM 1303 O O . GLU A 1 190 ? 27.597 -1.216 6.081 1.00 47.57 157 GLU A O 1
ATOM 1309 N N . ALA A 1 191 ? 27.061 -3.371 6.286 1.00 49.99 158 ALA A N 1
ATOM 1310 C CA . ALA A 1 191 ? 28.240 -3.949 5.603 1.00 52.03 158 ALA A CA 1
ATOM 1311 C C . ALA A 1 191 ? 28.277 -3.541 4.171 1.00 52.41 158 ALA A C 1
ATOM 1312 O O . ALA A 1 191 ? 29.362 -3.369 3.651 1.00 51.85 158 ALA A O 1
ATOM 1314 N N . ALA A 1 192 ? 27.120 -3.422 3.530 1.00 51.80 159 ALA A N 1
ATOM 1315 C CA . ALA A 1 192 ? 27.048 -2.797 2.168 1.00 52.35 159 ALA A CA 1
ATOM 1316 C C . ALA A 1 192 ? 27.252 -1.269 2.116 1.00 50.32 159 ALA A C 1
ATOM 1317 O O . ALA A 1 192 ? 27.404 -0.702 1.027 1.00 61.04 159 ALA A O 1
ATOM 1319 N N . ARG A 1 193 ? 27.210 -0.589 3.265 1.00 58.88 160 ARG A N 1
ATOM 1320 C CA . ARG A 1 193 ? 27.505 0.881 3.365 1.00 64.40 160 ARG A CA 1
ATOM 1321 C C . ARG A 1 193 ? 28.904 1.178 3.966 1.00 61.73 160 ARG A C 1
ATOM 1322 O O . ARG A 1 193 ? 29.907 0.735 3.414 1.00 57.87 160 ARG A O 1
ATOM 1330 N N . GLU A 1 194 ? 28.974 1.968 5.037 1.00 59.05 161 GLU A N 1
ATOM 1331 C CA . GLU A 1 194 ? 30.222 2.456 5.641 1.00 63.99 161 GLU A CA 1
ATOM 1332 C C . GLU A 1 194 ? 30.807 1.437 6.618 1.00 60.68 161 GLU A C 1
ATOM 1333 O O . GLU A 1 194 ? 31.954 1.572 7.060 1.00 63.66 161 GLU A O 1
ATOM 1339 N N . GLY A 1 195 ? 30.012 0.407 6.918 1.00 47.58 162 GLY A N 1
ATOM 1340 C CA . GLY A 1 195 ? 30.413 -0.755 7.666 1.00 51.21 162 GLY A CA 1
ATOM 1341 C C . GLY A 1 195 ? 29.543 -0.765 8.894 1.00 49.77 162 GLY A C 1
ATOM 1342 O O . GLY A 1 195 ? 28.879 0.240 9.168 1.00 49.77 162 GLY A O 1
ATOM 1343 N N . THR A 1 196 ? 29.566 -1.873 9.654 1.00 50.41 163 THR A N 1
ATOM 1344 C CA . THR A 1 196 ? 28.737 -2.000 10.862 1.00 43.99 163 THR A CA 1
ATOM 1345 C C . THR A 1 196 ? 29.381 -1.240 11.985 1.00 47.62 163 THR A C 1
ATOM 1346 O O . THR A 1 196 ? 30.461 -1.614 12.511 1.00 49.68 163 THR A O 1
ATOM 1350 N N . ARG A 1 197 ? 28.718 -0.155 12.369 1.00 51.57 164 ARG A N 1
ATOM 1351 C CA . ARG A 1 197 ? 29.250 0.782 13.354 1.00 53.29 164 ARG A CA 1
ATOM 1352 C C . ARG A 1 197 ? 28.757 0.448 14.775 1.00 48.53 164 ARG A C 1
ATOM 1353 O O . ARG A 1 197 ? 27.612 0.225 14.988 1.00 46.96 164 ARG A O 1
ATOM 1361 N N . GLY A 1 198 ? 29.650 0.432 15.741 1.00 49.02 165 GLY A N 1
ATOM 1362 C CA . GLY A 1 198 ? 29.300 0.347 17.123 1.00 37.37 165 GLY A CA 1
ATOM 1363 C C . GLY A 1 198 ? 28.713 1.661 17.580 1.00 41.51 165 GLY A C 1
ATOM 1364 O O . GLY A 1 198 ? 28.559 2.650 16.813 1.00 46.15 165 GLY A O 1
ATOM 1365 N N . ARG A 1 199 ? 28.417 1.631 18.861 1.00 43.07 166 ARG A N 1
ATOM 1366 C CA . ARG A 1 199 ? 27.733 2.647 19.541 1.00 42.41 166 ARG A CA 1
ATOM 1367 C C . ARG A 1 199 ? 28.628 3.385 20.590 1.00 43.97 166 ARG A C 1
ATOM 1368 O O . ARG A 1 199 ? 28.526 4.578 20.737 1.00 41.82 166 ARG A O 1
ATOM 1376 N N . LEU A 1 200 ? 29.498 2.683 21.297 1.00 40.44 167 LEU A N 1
ATOM 1377 C CA . LEU A 1 200 ? 30.142 3.255 22.503 1.00 42.41 167 LEU A CA 1
ATOM 1378 C C . LEU A 1 200 ? 31.657 3.477 22.302 1.00 53.46 167 LEU A C 1
ATOM 1379 O O . LEU A 1 200 ? 32.501 2.513 22.238 1.00 48.59 167 LEU A O 1
ATOM 1384 N N . THR A 1 201 ? 32.007 4.751 22.203 1.00 40.48 168 THR A N 1
ATOM 1385 C CA . THR A 1 201 ? 33.390 5.123 21.902 1.00 40.47 168 THR A CA 1
ATOM 1386 C C . THR A 1 201 ? 34.113 5.164 23.217 1.00 38.23 168 THR A C 1
ATOM 1387 O O . THR A 1 201 ? 33.550 5.517 24.242 1.00 38.79 168 THR A O 1
ATOM 1391 N N . THR A 1 202 ? 35.331 4.675 23.184 1.00 38.34 169 THR A N 1
ATOM 1392 C CA . THR A 1 202 ? 36.171 4.589 24.344 1.00 38.48 169 THR A CA 1
ATOM 1393 C C . THR A 1 202 ? 37.588 4.940 23.863 1.00 37.75 169 THR A C 1
ATOM 1394 O O . THR A 1 202 ? 37.967 4.776 22.704 1.00 38.17 169 THR A O 1
ATOM 1398 N N . VAL A 1 203 ? 38.334 5.454 24.805 1.00 35.46 170 VAL A N 1
ATOM 1399 C CA . VAL A 1 203 ? 39.749 5.681 24.689 1.00 41.00 170 VAL A CA 1
ATOM 1400 C C . VAL A 1 203 ? 40.308 4.878 25.794 1.00 39.78 170 VAL A C 1
ATOM 1401 O O . VAL A 1 203 ? 39.975 5.151 26.966 1.00 39.41 170 VAL A O 1
ATOM 1405 N N . ASN A 1 204 ? 41.143 3.902 25.427 1.00 41.07 171 ASN A N 1
ATOM 1406 C CA . ASN A 1 204 ? 41.742 2.964 26.419 1.00 41.74 171 ASN A CA 1
ATOM 1407 C C .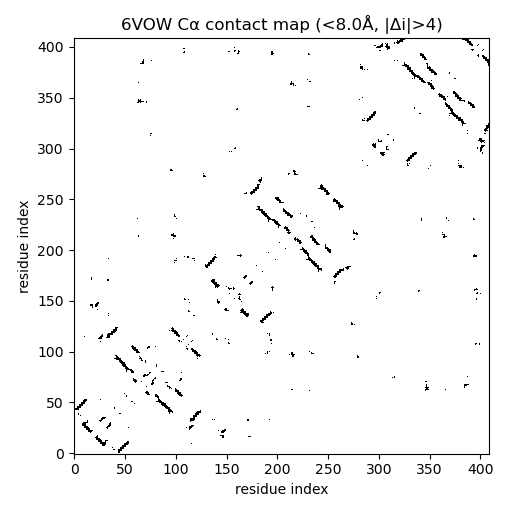 ASN A 1 204 ? 40.682 2.307 27.278 1.00 43.51 171 ASN A C 1
ATOM 1408 O O . ASN A 1 204 ? 40.795 2.241 28.496 1.00 41.16 171 ASN A O 1
ATOM 1413 N N . ALA A 1 205 ? 39.592 1.857 26.641 1.00 42.14 172 ALA A N 1
ATOM 1414 C CA . ALA A 1 205 ? 38.446 1.151 27.353 1.00 50.19 172 ALA A CA 1
ATOM 1415 C C . ALA A 1 205 ? 37.485 2.012 28.174 1.00 51.83 172 ALA A C 1
ATOM 1416 O O . ALA A 1 205 ? 36.546 1.468 28.808 1.00 55.65 172 ALA A O 1
ATOM 1418 N N . ARG A 1 206 ? 37.698 3.326 28.177 1.00 51.33 173 ARG A N 1
ATOM 1419 C CA . ARG A 1 206 ? 36.929 4.211 29.005 1.00 47.09 173 ARG A CA 1
ATOM 1420 C C . ARG A 1 206 ? 36.194 5.227 28.109 1.00 43.10 173 ARG A C 1
ATOM 1421 O O . ARG A 1 206 ? 36.859 5.818 27.243 1.00 43.81 173 ARG A O 1
ATOM 1429 N N . PRO A 1 207 ? 34.842 5.405 28.286 1.00 54.84 174 PRO A N 1
ATOM 1430 C CA . PRO A 1 207 ? 34.154 6.434 27.500 1.00 54.25 174 PRO A CA 1
ATOM 1431 C C . PRO A 1 207 ? 34.585 7.776 28.055 1.00 52.38 174 PRO A C 1
ATOM 1432 O O . PRO A 1 207 ? 34.437 8.084 29.244 1.00 48.36 174 PRO A O 1
ATOM 1436 N N . ASN A 1 208 ? 35.245 8.493 27.182 1.00 51.16 175 ASN A N 1
ATOM 1437 C CA . ASN A 1 208 ? 35.571 9.865 27.360 1.00 51.48 175 ASN A CA 1
ATOM 1438 C C . ASN A 1 208 ? 36.353 10.154 28.640 1.00 47.86 175 ASN A C 1
ATOM 1439 O O . ASN A 1 208 ? 35.859 10.872 29.514 1.00 52.98 175 ASN A O 1
ATOM 1444 N N . PRO A 1 209 ? 37.566 9.603 28.755 1.00 40.96 176 PRO A N 1
ATOM 1445 C CA . PRO A 1 209 ? 38.348 9.806 29.973 1.00 41.50 176 PRO A CA 1
ATOM 1446 C C . PRO A 1 209 ? 39.021 11.180 29.995 1.00 44.93 176 PRO A C 1
ATOM 1447 O O . PRO A 1 209 ? 39.111 11.875 28.981 1.00 53.02 176 PRO A O 1
ATOM 1451 N N . THR A 1 210 ? 39.427 11.589 31.189 1.00 55.32 177 THR A N 1
ATOM 1452 C CA . THR A 1 210 ? 40.212 12.780 31.403 1.00 53.87 177 THR A CA 1
ATOM 1453 C C . THR A 1 210 ? 41.618 12.240 31.582 1.00 52.47 177 THR A C 1
ATOM 1454 O O . THR A 1 210 ? 41.869 11.435 32.473 1.00 52.39 177 THR A O 1
ATOM 1458 N N . LEU A 1 211 ? 42.513 12.617 30.690 1.00 50.27 178 LEU A N 1
ATOM 1459 C CA . LEU A 1 211 ? 43.920 12.223 30.798 1.00 53.02 178 LEU A CA 1
ATOM 1460 C C . LEU A 1 211 ? 44.792 13.360 31.247 1.00 53.48 178 LEU A C 1
ATOM 1461 O O . LEU A 1 211 ? 44.812 14.429 30.621 1.00 54.75 178 LEU A O 1
ATOM 1466 N N . GLU A 1 212 ? 45.529 13.141 32.315 1.00 56.20 179 GLU A N 1
ATOM 1467 C CA . GLU A 1 212 ? 46.391 14.166 32.857 1.00 51.96 179 GLU A CA 1
ATOM 1468 C C . GLU A 1 212 ? 47.713 14.208 32.081 1.00 51.40 179 GLU A C 1
ATOM 1469 O O . GLU A 1 212 ? 48.294 13.165 31.735 1.00 54.14 179 GLU A O 1
ATOM 1475 N N . LEU A 1 213 ? 48.149 15.428 31.766 1.00 44.96 180 LEU A N 1
ATOM 1476 C CA . LEU A 1 213 ? 49.395 15.713 31.081 1.00 51.13 180 LEU A CA 1
ATOM 1477 C C . LEU A 1 213 ? 50.099 16.917 31.780 1.00 59.66 180 LEU A C 1
ATOM 1478 O O . LEU A 1 213 ? 49.403 17.835 32.239 1.00 53.39 180 LEU A O 1
ATOM 1483 N N . PRO A 1 214 ? 51.465 16.939 31.820 1.00 62.34 181 PRO A N 1
ATOM 1484 C CA . PRO A 1 214 ? 52.206 18.039 32.472 1.00 56.68 181 PRO A CA 1
ATOM 1485 C C . PRO A 1 214 ? 52.256 19.361 31.695 1.00 55.09 181 PRO A C 1
ATOM 1486 O O . PRO A 1 214 ? 52.610 19.365 30.495 1.00 46.90 181 PRO A O 1
ATOM 1490 N N . ALA A 1 215 ? 51.930 20.461 32.388 1.00 48.97 182 ALA A N 1
ATOM 1491 C CA . ALA A 1 215 ? 51.810 21.784 31.744 1.00 52.38 182 ALA A CA 1
ATOM 1492 C C . ALA A 1 215 ? 53.086 22.265 31.111 1.00 47.08 182 ALA A C 1
ATOM 1493 O O . ALA A 1 215 ? 54.139 21.998 31.568 1.00 57.51 182 ALA A O 1
ATOM 1495 N N . GLY A 1 216 ? 52.964 22.982 30.027 1.00 49.43 183 GLY A N 1
ATOM 1496 C CA . GLY A 1 216 ? 54.070 23.526 29.391 1.00 45.27 183 GLY A CA 1
ATOM 1497 C C . GLY A 1 216 ? 54.781 22.489 28.561 1.00 55.98 183 GLY A C 1
ATOM 1498 O O . GLY A 1 216 ? 55.485 22.870 27.630 1.00 63.78 183 GLY A O 1
ATOM 1499 N N . GLN A 1 217 ? 54.584 21.195 28.809 1.00 48.05 184 GLN A N 1
ATOM 1500 C CA . GLN A 1 217 ? 55.488 20.199 28.183 1.00 56.54 184 GLN A CA 1
ATOM 1501 C C . GLN A 1 217 ? 55.003 19.832 26.754 1.00 50.22 184 GLN A C 1
ATOM 1502 O O . GLN A 1 217 ? 53.815 20.023 26.443 1.00 64.55 184 GLN A O 1
ATOM 1508 N N . VAL A 1 218 ? 55.872 19.362 25.851 1.00 50.74 185 VAL A N 1
ATOM 1509 C CA . VAL A 1 218 ? 55.387 18.746 24.596 1.00 44.29 185 VAL A CA 1
ATOM 1510 C C . VAL A 1 218 ? 55.208 17.221 24.766 1.00 48.52 185 VAL A C 1
ATOM 1511 O O . VAL A 1 218 ? 56.088 16.513 25.185 1.00 47.84 185 VAL A O 1
ATOM 1515 N N . VAL A 1 219 ? 54.014 16.719 24.448 1.00 46.46 186 VAL A N 1
ATOM 1516 C CA . VAL A 1 219 ? 53.682 15.363 24.732 1.00 41.38 186 VAL A CA 1
ATOM 1517 C C . VAL A 1 219 ? 53.387 14.706 23.444 1.00 42.08 186 VAL A C 1
ATOM 1518 O O . VAL A 1 219 ? 52.711 15.243 22.670 1.00 45.14 186 VAL A O 1
ATOM 1522 N N . ARG A 1 220 ? 53.925 13.530 23.238 1.00 44.87 187 ARG A N 1
ATOM 1523 C CA . ARG A 1 220 ? 53.641 12.714 22.064 1.00 40.62 187 ARG A CA 1
ATOM 1524 C C . ARG A 1 220 ? 52.463 11.825 22.387 1.00 40.31 187 ARG A C 1
ATOM 1525 O O . ARG A 1 220 ? 52.569 10.911 23.228 1.00 45.31 187 ARG A O 1
ATOM 1533 N N . LEU A 1 221 ? 51.343 12.110 21.749 1.00 40.00 188 LEU A N 1
ATOM 1534 C CA . LEU A 1 221 ? 50.123 11.328 21.922 1.00 41.79 188 LEU A CA 1
ATOM 1535 C C . LEU A 1 221 ? 50.129 10.338 20.821 1.00 38.01 188 LEU A C 1
ATOM 1536 O O . LEU A 1 221 ? 50.138 10.687 19.623 1.00 41.36 188 LEU A O 1
ATOM 1541 N N . ARG A 1 222 ? 50.179 9.108 21.214 1.00 38.48 189 ARG A N 1
ATOM 1542 C CA . ARG A 1 222 ? 50.193 8.013 20.236 1.00 39.93 189 ARG A CA 1
ATOM 1543 C C . ARG A 1 222 ? 48.733 7.623 20.090 1.00 38.11 189 ARG A C 1
ATOM 1544 O O . ARG A 1 222 ? 48.137 7.186 21.058 1.00 36.07 189 ARG A O 1
ATOM 1552 N N . LEU A 1 223 ? 48.173 7.798 18.894 1.00 39.33 190 LEU A N 1
ATOM 1553 C CA . LEU A 1 223 ? 46.706 7.621 18.685 1.00 37.04 190 LEU A CA 1
ATOM 1554 C C . LEU A 1 223 ? 46.544 6.435 17.815 1.00 35.02 190 LEU A C 1
ATOM 1555 O O . LEU A 1 223 ? 47.065 6.406 16.683 1.00 41.80 190 LEU A O 1
ATOM 1560 N N . PHE A 1 224 ? 45.871 5.440 18.360 1.00 32.50 191 PHE A N 1
ATOM 1561 C CA . PHE A 1 224 ? 45.611 4.190 17.671 1.00 37.36 191 PHE A CA 1
ATOM 1562 C C . PHE A 1 224 ? 44.110 4.024 17.459 1.00 34.63 191 PHE A C 1
ATOM 1563 O O . PHE A 1 224 ? 43.313 4.081 18.406 1.00 37.02 191 PHE A O 1
ATOM 1571 N N . ASN A 1 225 ? 43.728 3.801 16.223 1.00 33.20 192 ASN A N 1
ATOM 1572 C CA . ASN A 1 225 ? 42.319 3.517 15.970 1.00 37.80 192 ASN A CA 1
ATOM 1573 C C . ASN A 1 225 ? 42.198 1.999 15.944 1.00 39.09 192 ASN A C 1
ATOM 1574 O O . ASN A 1 225 ? 42.588 1.329 14.956 1.00 35.25 192 ASN A O 1
ATOM 1579 N N . LEU A 1 226 ? 41.703 1.446 17.049 1.00 34.24 193 LEU A N 1
ATOM 1580 C CA . LEU A 1 226 ? 41.603 0.057 17.145 1.00 36.71 193 LEU A CA 1
ATOM 1581 C C . LEU A 1 226 ? 40.222 -0.403 16.797 1.00 47.57 193 LEU A C 1
ATOM 1582 O O . LEU A 1 226 ? 39.927 -1.562 17.019 1.00 39.59 193 LEU A O 1
ATOM 1587 N N . ASP A 1 227 ? 39.442 0.442 16.129 1.00 46.22 194 ASP A N 1
ATOM 1588 C CA . ASP A 1 227 ? 38.096 0.116 15.810 1.00 40.39 194 ASP A CA 1
ATOM 1589 C C . ASP A 1 227 ? 37.944 -0.709 14.560 1.00 37.62 194 ASP A C 1
ATOM 1590 O O . ASP A 1 227 ? 38.711 -0.627 13.702 1.00 42.58 194 ASP A O 1
ATOM 1595 N N . ASN A 1 228 ? 36.898 -1.510 14.497 1.00 43.23 195 ASN A N 1
ATOM 1596 C CA . ASN A 1 228 ? 36.488 -2.319 13.300 1.00 39.37 195 ASN A CA 1
ATOM 1597 C C . ASN A 1 228 ? 36.038 -1.467 12.160 1.00 38.99 195 ASN A C 1
ATOM 1598 O O . ASN A 1 228 ? 36.144 -1.917 11.032 1.00 53.23 195 ASN A O 1
ATOM 1603 N N . THR A 1 229 ? 35.414 -0.311 12.415 1.00 44.58 196 THR A N 1
ATOM 1604 C CA . THR A 1 229 ? 34.725 0.479 11.302 1.00 41.48 196 THR A CA 1
ATOM 1605 C C . THR A 1 229 ? 34.795 2.011 11.359 1.00 41.59 196 THR A C 1
ATOM 1606 O O . THR A 1 229 ? 34.714 2.671 10.305 1.00 45.67 196 THR A O 1
ATOM 1610 N N . VAL A 1 230 ? 34.918 2.574 12.553 1.00 38.94 197 VAL A N 1
ATOM 1611 C CA . VAL A 1 230 ? 34.866 4.015 12.693 1.00 42.80 197 VAL A CA 1
ATOM 1612 C C . VAL A 1 230 ? 36.083 4.805 12.131 1.00 40.71 197 VAL A C 1
ATOM 1613 O O . VAL A 1 230 ? 37.173 4.402 12.221 1.00 41.26 197 VAL A O 1
ATOM 1617 N N . THR A 1 231 ? 35.831 5.896 11.451 1.00 43.11 198 THR A N 1
ATOM 1618 C CA . THR A 1 231 ? 36.836 6.896 11.178 1.00 43.07 198 THR A CA 1
ATOM 1619 C C . THR A 1 231 ? 36.606 8.092 12.104 1.00 50.20 198 THR A C 1
ATOM 1620 O O . THR A 1 231 ? 35.630 8.752 11.966 1.00 49.87 198 THR A O 1
ATOM 1624 N N . TYR A 1 232 ? 37.532 8.360 13.012 1.00 43.88 199 TYR A N 1
ATOM 1625 C CA . TYR A 1 232 ? 37.434 9.454 13.946 1.00 40.95 199 TYR A CA 1
ATOM 1626 C C . TYR A 1 232 ? 38.014 10.709 13.308 1.00 41.60 199 TYR A C 1
ATOM 1627 O O . TYR A 1 232 ? 39.152 10.728 12.874 1.00 39.77 199 TYR A O 1
ATOM 1636 N N . ARG A 1 233 ? 37.171 11.738 13.229 1.00 43.52 200 ARG A N 1
ATOM 1637 C CA . ARG A 1 233 ? 37.514 13.036 12.617 1.00 47.33 200 ARG A CA 1
ATOM 1638 C C . ARG A 1 233 ? 38.144 13.820 13.702 1.00 37.79 200 ARG A C 1
ATOM 1639 O O . ARG A 1 233 ? 37.528 14.637 14.364 1.00 44.97 200 ARG A O 1
ATOM 1647 N N . LEU A 1 234 ? 39.380 13.468 13.962 1.00 39.21 201 LEU A N 1
ATOM 1648 C CA . LEU A 1 234 ? 40.057 13.971 15.179 1.00 41.89 201 LEU A CA 1
ATOM 1649 C C . LEU A 1 234 ? 40.373 15.413 15.059 1.00 39.16 201 LEU A C 1
ATOM 1650 O O . LEU A 1 234 ? 40.876 15.888 14.044 1.00 40.70 201 LEU A O 1
ATOM 1655 N N . ASN A 1 235 ? 40.133 16.122 16.122 1.00 35.73 202 ASN A N 1
ATOM 1656 C CA . ASN A 1 235 ? 40.361 17.550 16.136 1.00 41.50 202 ASN A CA 1
ATOM 1657 C C . ASN A 1 235 ? 40.598 17.831 17.577 1.00 35.06 202 ASN A C 1
ATOM 1658 O O . ASN A 1 235 ? 40.129 17.045 18.416 1.00 41.47 202 ASN A O 1
ATOM 1663 N N . LEU A 1 236 ? 41.413 18.854 17.865 1.00 38.35 203 LEU A N 1
ATOM 1664 C CA . LEU A 1 236 ? 41.765 19.192 19.292 1.00 44.90 203 LEU A CA 1
ATOM 1665 C C . LEU A 1 236 ? 41.720 20.724 19.461 1.00 54.89 203 LEU A C 1
ATOM 1666 O O . LEU A 1 236 ? 42.752 21.389 19.438 1.00 47.76 203 LEU A O 1
ATOM 1671 N N . PRO A 1 237 ? 40.508 21.298 19.609 1.00 52.40 204 PRO A N 1
ATOM 1672 C CA . PRO A 1 237 ? 40.457 22.746 19.442 1.00 50.44 204 PRO A CA 1
ATOM 1673 C C . PRO A 1 237 ? 41.210 23.423 20.496 1.00 44.13 204 PRO A C 1
ATOM 1674 O O . PRO A 1 237 ? 41.154 22.989 21.615 1.00 53.87 204 PRO A O 1
ATOM 1678 N N . GLY A 1 238 ? 41.945 24.468 20.159 1.00 54.71 205 GLY A N 1
ATOM 1679 C CA . GLY A 1 238 ? 42.679 25.215 21.225 1.00 57.74 205 GLY A CA 1
ATOM 1680 C C . GLY A 1 238 ? 44.164 24.902 21.344 1.00 61.79 205 GLY A C 1
ATOM 1681 O O . GLY A 1 238 ? 44.967 25.784 21.463 1.00 68.18 205 GLY A O 1
ATOM 1682 N N . ALA A 1 239 ? 44.537 23.637 21.334 1.00 65.71 206 ALA A N 1
ATOM 1683 C CA . ALA A 1 239 ? 45.915 23.254 21.646 1.00 53.89 206 ALA A CA 1
ATOM 1684 C C . ALA A 1 239 ? 46.727 23.410 20.395 1.00 55.48 206 ALA A C 1
ATOM 1685 O O . ALA A 1 239 ? 46.163 23.366 19.297 1.00 63.12 206 ALA A O 1
ATOM 1687 N N . GLU A 1 240 ? 48.036 23.634 20.543 1.00 53.94 207 GLU A N 1
ATOM 1688 C CA . GLU A 1 240 ? 48.986 23.567 19.401 1.00 56.34 207 GLU A CA 1
ATOM 1689 C C . GLU A 1 240 ? 49.307 22.133 19.252 1.00 44.66 207 GLU A C 1
ATOM 1690 O O . GLU A 1 240 ? 49.897 21.569 20.168 1.00 51.67 207 GLU A O 1
ATOM 1696 N N . ALA A 1 241 ? 48.992 21.545 18.117 1.00 51.21 208 ALA A N 1
ATOM 1697 C CA . ALA A 1 241 ? 49.214 20.118 17.924 1.00 52.43 208 ALA A CA 1
ATOM 1698 C C . ALA A 1 241 ? 49.854 19.898 16.563 1.00 46.61 208 ALA A C 1
ATOM 1699 O O . ALA A 1 241 ? 49.499 20.547 15.581 1.00 44.85 208 ALA A O 1
ATOM 1701 N N . ARG A 1 242 ? 50.875 19.059 16.545 1.00 42.17 209 ARG A N 1
ATOM 1702 C CA . ARG A 1 242 ? 51.624 18.791 15.323 1.00 44.89 209 ARG A CA 1
ATOM 1703 C C . ARG A 1 242 ? 51.696 17.322 15.052 1.00 39.45 209 ARG A C 1
ATOM 1704 O O . ARG A 1 242 ? 51.939 16.543 15.899 1.00 43.00 209 ARG A O 1
ATOM 1712 N N . LEU A 1 243 ? 51.459 16.949 13.824 1.00 39.99 210 LEU A N 1
ATOM 1713 C CA . LEU A 1 243 ? 51.598 15.621 13.409 1.00 38.40 210 LEU A CA 1
ATOM 1714 C C . LEU A 1 243 ? 53.087 15.353 13.205 1.00 36.41 210 LEU A C 1
ATOM 1715 O O . LEU A 1 243 ? 53.758 16.138 12.592 1.00 40.36 210 LEU A O 1
ATOM 1720 N N . TYR A 1 244 ? 53.570 14.256 13.765 1.00 33.69 211 TYR A N 1
ATOM 1721 C CA . TYR A 1 244 ? 54.972 13.836 13.568 1.00 38.68 211 TYR A CA 1
ATOM 1722 C C . TYR A 1 244 ? 55.138 12.541 12.848 1.00 42.35 211 TYR A C 1
ATOM 1723 O O . TYR A 1 244 ? 56.252 12.233 12.330 1.00 45.90 211 TYR A O 1
ATOM 1732 N N . ALA A 1 245 ? 54.092 11.733 12.870 1.00 36.78 212 ALA A N 1
ATOM 1733 C CA . ALA A 1 245 ? 54.097 10.478 12.140 1.00 37.51 212 ALA A CA 1
ATOM 1734 C C . ALA A 1 245 ? 52.719 9.949 11.896 1.00 33.91 212 ALA A C 1
ATOM 1735 O O . ALA A 1 245 ? 51.827 10.096 12.740 1.00 39.50 212 ALA A O 1
ATOM 1737 N N . LEU A 1 246 ? 52.604 9.232 10.788 1.00 37.64 213 LEU A N 1
ATOM 1738 C CA . LEU A 1 246 ? 51.319 8.602 10.354 1.00 39.17 213 LEU A CA 1
ATOM 1739 C C . LEU A 1 246 ? 51.516 7.135 10.015 1.00 40.84 213 LEU A C 1
ATOM 1740 O O . LEU A 1 246 ? 52.387 6.764 9.132 1.00 35.14 213 LEU A O 1
ATOM 1745 N N . ASP A 1 247 ? 50.753 6.304 10.740 1.00 40.89 214 ASP A N 1
ATOM 1746 C CA . ASP A 1 247 ? 50.697 4.874 10.491 1.00 42.72 214 ASP A CA 1
ATOM 1747 C C . ASP A 1 247 ? 52.129 4.320 10.636 1.00 43.75 214 ASP A C 1
ATOM 1748 O O . ASP A 1 247 ? 52.634 3.592 9.803 1.00 47.40 214 ASP A O 1
ATOM 1753 N N . GLY A 1 248 ? 52.748 4.711 11.739 1.00 51.05 215 GLY A N 1
ATOM 1754 C CA . GLY A 1 248 ? 54.117 4.259 12.143 1.00 47.75 215 GLY A CA 1
ATOM 1755 C C . GLY A 1 248 ? 55.293 4.773 11.313 1.00 42.25 215 GLY A C 1
ATOM 1756 O O . GLY A 1 248 ? 56.381 4.180 11.337 1.00 42.41 215 GLY A O 1
ATOM 1757 N N . HIS A 1 249 ? 55.107 5.858 10.554 1.00 40.48 216 HIS A N 1
ATOM 1758 C CA . HIS A 1 249 ? 56.187 6.399 9.729 1.00 40.77 216 HIS A CA 1
ATOM 1759 C C . HIS A 1 249 ? 56.289 7.908 9.821 1.00 47.42 216 HIS A C 1
ATOM 1760 O O . HIS A 1 249 ? 55.304 8.616 9.606 1.00 35.65 216 HIS A O 1
ATOM 1767 N N . PRO A 1 250 ? 57.460 8.406 10.216 1.00 43.20 217 PRO A N 1
ATOM 1768 C CA . PRO A 1 250 ? 57.654 9.822 10.457 1.00 43.59 217 PRO A CA 1
ATOM 1769 C C . PRO A 1 250 ? 57.329 10.745 9.302 1.00 41.47 217 PRO A C 1
ATOM 1770 O O . PRO A 1 250 ? 57.432 10.334 8.173 1.00 41.91 217 PRO A O 1
ATOM 1774 N N . ILE A 1 251 ? 56.904 11.970 9.560 1.00 44.35 218 ILE A N 1
ATOM 1775 C CA . ILE A 1 251 ? 56.715 12.913 8.433 1.00 47.64 218 ILE A CA 1
ATOM 1776 C C . ILE A 1 251 ? 57.523 14.144 8.849 1.00 44.88 218 ILE A C 1
ATOM 1777 O O . ILE A 1 251 ? 57.983 14.249 10.019 1.00 42.83 218 ILE A O 1
ATOM 1782 N N . GLU A 1 252 ? 57.680 15.073 7.905 1.00 44.91 219 GLU A N 1
ATOM 1783 C CA . GLU A 1 252 ? 57.992 16.450 8.258 1.00 43.11 219 GLU A CA 1
ATOM 1784 C C . GLU A 1 252 ? 56.849 16.927 9.157 1.00 45.29 219 GLU A C 1
ATOM 1785 O O . GLU A 1 252 ? 55.674 16.933 8.745 1.00 47.96 219 GLU A O 1
ATOM 1791 N N . PRO A 1 253 ? 57.172 17.299 10.409 1.00 45.59 220 PRO A N 1
ATOM 1792 C CA . PRO A 1 253 ? 56.104 17.746 11.262 1.00 43.23 220 PRO A CA 1
ATOM 1793 C C . PRO A 1 253 ? 55.309 18.909 10.677 1.00 46.02 220 PRO A C 1
ATOM 1794 O O . PRO A 1 253 ? 55.903 19.777 10.079 1.00 45.95 220 PRO A O 1
ATOM 1798 N N . ARG A 1 254 ? 54.000 18.907 10.941 1.00 49.25 221 ARG A N 1
ATOM 1799 C CA . ARG A 1 254 ? 52.950 19.751 10.305 1.00 47.82 221 ARG A CA 1
ATOM 1800 C C . ARG A 1 254 ? 51.906 19.957 11.396 1.00 54.44 221 ARG A C 1
ATOM 1801 O O . ARG A 1 254 ? 51.611 18.964 12.155 1.00 51.49 221 ARG A O 1
ATOM 1809 N N . PRO A 1 255 ? 51.316 21.177 11.503 1.00 53.05 222 PRO A N 1
ATOM 1810 C CA . PRO A 1 255 ? 50.185 21.341 12.453 1.00 49.27 222 PRO A CA 1
ATOM 1811 C C . PRO A 1 255 ? 49.075 20.382 12.136 1.00 44.40 222 PRO A C 1
ATOM 1812 O O . PRO A 1 255 ? 48.863 20.044 10.958 1.00 45.29 222 PRO A O 1
ATOM 1816 N N . LEU A 1 256 ? 48.390 19.937 13.180 1.00 46.00 223 LEU A N 1
ATOM 1817 C CA . LEU A 1 256 ? 47.165 19.205 13.047 1.00 45.67 223 LEU A CA 1
ATOM 1818 C C . LEU A 1 256 ? 46.245 19.942 12.083 1.00 50.85 223 LEU A C 1
ATOM 1819 O O . LEU A 1 256 ? 45.826 19.369 11.100 1.00 55.15 223 LEU A O 1
ATOM 1824 N N . GLY A 1 257 ? 46.006 21.220 12.339 1.00 53.37 224 GLY A N 1
ATOM 1825 C CA . GLY A 1 257 ? 44.931 21.951 11.699 1.00 56.98 224 GLY A CA 1
ATOM 1826 C C . GLY A 1 257 ? 43.577 21.452 12.230 1.00 59.33 224 GLY A C 1
ATOM 1827 O O . GLY A 1 257 ? 43.433 21.002 13.395 1.00 53.91 224 GLY A O 1
ATOM 1828 N N . LYS A 1 258 ? 42.595 21.505 11.335 1.00 59.55 225 LYS A N 1
ATOM 1829 C CA . LYS A 1 258 ? 41.163 21.387 11.652 1.00 66.20 225 LYS A CA 1
ATOM 1830 C C . LYS A 1 258 ? 40.818 19.985 12.077 1.00 56.22 225 LYS A C 1
ATOM 1831 O O . LYS A 1 258 ? 40.146 19.788 13.085 1.00 48.43 225 LYS A O 1
ATOM 1837 N N . GLU A 1 259 ? 41.262 19.000 11.309 1.00 49.79 226 GLU A N 1
ATOM 1838 C CA . GLU A 1 259 ? 40.922 17.653 11.699 1.00 47.40 226 GLU A CA 1
ATOM 1839 C C . GLU A 1 259 ? 41.846 16.660 11.086 1.00 44.36 226 GLU A C 1
ATOM 1840 O O . GLU A 1 259 ? 42.535 16.941 10.112 1.00 42.78 226 GLU A O 1
ATOM 1846 N N . TYR A 1 260 ? 41.969 15.522 11.708 1.00 49.14 227 TYR A N 1
ATOM 1847 C CA . TYR A 1 260 ? 42.675 14.449 11.024 1.00 52.13 227 TYR A CA 1
ATOM 1848 C C . TYR A 1 260 ? 41.730 13.243 10.981 1.00 42.02 227 TYR A C 1
ATOM 1849 O O . TYR A 1 260 ? 41.194 12.864 12.005 1.00 47.24 227 TYR A O 1
ATOM 1858 N N . TRP A 1 261 ? 41.546 12.657 9.819 1.00 39.44 228 TRP A N 1
ATOM 1859 C CA . TRP A 1 261 ? 40.632 11.506 9.658 1.00 42.38 228 TRP A CA 1
ATOM 1860 C C . TRP A 1 261 ? 41.388 10.231 9.929 1.00 39.03 228 TRP A C 1
ATOM 1861 O O . TRP A 1 261 ? 42.162 9.738 9.072 1.00 41.65 228 TRP A O 1
ATOM 1872 N N . LEU A 1 262 ? 41.205 9.711 11.126 1.00 44.28 229 LEU A N 1
ATOM 1873 C CA . LEU A 1 262 ? 41.893 8.533 11.582 1.00 41.42 229 LEU A CA 1
ATOM 1874 C C . LEU A 1 262 ? 40.979 7.399 11.273 1.00 33.99 229 LEU A C 1
ATOM 1875 O O . LEU A 1 262 ? 40.037 7.116 12.032 1.00 36.87 229 LEU A O 1
ATOM 1880 N N . GLY A 1 263 ? 41.230 6.769 10.163 1.00 33.40 230 GLY A N 1
ATOM 1881 C CA . GLY A 1 263 ? 40.536 5.544 9.827 1.00 45.54 230 GLY A CA 1
ATOM 1882 C C . GLY A 1 263 ? 40.862 4.323 10.662 1.00 38.69 230 GLY A C 1
ATOM 1883 O O . GLY A 1 263 ? 41.840 4.289 11.378 1.00 39.09 230 GLY A O 1
ATOM 1884 N N . PRO A 1 264 ? 40.043 3.282 10.533 1.00 46.30 231 PRO A N 1
ATOM 1885 C CA . PRO A 1 264 ? 40.323 2.049 11.305 1.00 44.71 231 PRO A CA 1
ATOM 1886 C C . PRO A 1 264 ? 41.704 1.516 10.965 1.00 42.09 231 PRO A C 1
ATOM 1887 O O . PRO A 1 264 ? 42.146 1.504 9.749 1.00 38.24 231 PRO A O 1
ATOM 1891 N N . GLY A 1 265 ? 42.437 1.207 12.031 1.00 39.12 232 GLY A N 1
ATOM 1892 C CA . GLY A 1 265 ? 43.799 0.713 11.858 1.00 45.94 232 GLY A CA 1
ATOM 1893 C C . GLY A 1 265 ? 44.868 1.730 11.530 1.00 42.29 232 GLY A C 1
ATOM 1894 O O . GLY A 1 265 ? 46.028 1.370 11.282 1.00 44.18 232 GLY A O 1
ATOM 1895 N N . MET A 1 266 ? 44.503 3.005 11.563 1.00 37.18 233 MET A N 1
ATOM 1896 C CA . MET A 1 266 ? 45.449 4.068 11.430 1.00 37.14 233 MET A CA 1
ATOM 1897 C C . MET A 1 266 ? 45.914 4.581 12.747 1.00 34.88 233 MET A C 1
ATOM 1898 O O . MET A 1 266 ? 45.268 4.495 13.761 1.00 35.39 233 MET A O 1
ATOM 1903 N N . ARG A 1 267 ? 47.084 5.157 12.706 1.00 35.31 234 ARG A N 1
ATOM 1904 C CA . ARG A 1 267 ? 47.677 5.714 13.911 1.00 35.27 234 ARG A CA 1
ATOM 1905 C C . ARG A 1 267 ? 48.352 7.003 13.566 1.00 35.01 234 ARG A C 1
ATOM 1906 O O . ARG A 1 267 ? 48.741 7.248 12.433 1.00 38.92 234 ARG A O 1
ATOM 1914 N N . ILE A 1 268 ? 48.571 7.804 14.575 1.00 39.69 235 ILE A N 1
ATOM 1915 C CA . ILE A 1 268 ? 49.349 9.005 14.432 1.00 36.20 235 ILE A CA 1
ATOM 1916 C C . ILE A 1 268 ? 50.101 9.232 15.715 1.00 39.52 235 ILE A C 1
ATOM 1917 O O . ILE A 1 268 ? 49.680 8.833 16.810 1.00 31.00 235 ILE A O 1
ATOM 1922 N N . ASP A 1 269 ? 51.182 9.960 15.571 1.00 40.75 236 ASP A N 1
ATOM 1923 C CA . ASP A 1 269 ? 51.809 10.597 16.743 1.00 43.81 236 ASP A CA 1
ATOM 1924 C C . ASP A 1 269 ? 51.455 12.038 16.583 1.00 41.07 236 ASP A C 1
ATOM 1925 O O . ASP A 1 269 ? 51.762 12.648 15.549 1.00 41.87 236 ASP A O 1
ATOM 1930 N N . LEU A 1 270 ? 50.849 12.561 17.626 1.00 37.42 237 LEU A N 1
ATOM 1931 C CA . LEU A 1 270 ? 50.298 13.846 17.644 1.00 40.38 237 LEU A CA 1
ATOM 1932 C C . LEU A 1 270 ? 51.048 14.491 18.788 1.00 39.57 237 LEU A C 1
ATOM 1933 O O . LEU A 1 270 ? 50.849 14.088 19.946 1.00 46.80 237 LEU A O 1
ATOM 1938 N N . ALA A 1 271 ? 51.982 15.381 18.480 1.00 37.96 238 ALA A N 1
ATOM 1939 C CA . ALA A 1 271 ? 52.653 16.140 19.568 1.00 43.51 238 ALA A CA 1
ATOM 1940 C C . ALA A 1 271 ? 51.879 17.353 19.925 1.00 46.37 238 ALA A C 1
ATOM 1941 O O . ALA A 1 271 ? 51.573 18.190 19.027 1.00 42.06 238 ALA A O 1
ATOM 1943 N N . VAL A 1 272 ? 51.613 17.493 21.228 1.00 39.03 239 VAL A N 1
ATOM 1944 C CA . VAL A 1 272 ? 50.726 18.516 21.719 1.00 43.36 239 VAL A CA 1
ATOM 1945 C C . VAL A 1 272 ? 51.504 19.389 22.732 1.00 42.25 239 VAL A C 1
ATOM 1946 O O . VAL A 1 272 ? 52.121 18.867 23.667 1.00 37.67 239 VAL A O 1
ATOM 1950 N N . ARG A 1 273 ? 51.451 20.698 22.560 1.00 41.05 240 ARG A N 1
ATOM 1951 C CA . ARG A 1 273 ? 51.891 21.581 23.631 1.00 43.64 240 ARG A CA 1
ATOM 1952 C C . ARG A 1 273 ? 50.786 21.654 24.604 1.00 47.31 240 ARG A C 1
ATOM 1953 O O . ARG A 1 273 ? 49.686 22.134 24.292 1.00 49.29 240 ARG A O 1
ATOM 1961 N N . VAL A 1 274 ? 51.081 21.164 25.799 1.00 44.35 241 VAL A N 1
ATOM 1962 C CA . VAL A 1 274 ? 50.125 21.142 26.856 1.00 40.36 241 VAL A CA 1
ATOM 1963 C C . VAL A 1 274 ? 50.064 22.568 27.394 1.00 56.15 241 VAL A C 1
ATOM 1964 O O . VAL A 1 274 ? 51.092 23.164 27.748 1.00 53.11 241 VAL A O 1
ATOM 1968 N N . PRO A 1 275 ? 48.842 23.124 27.483 1.00 62.59 242 PRO A N 1
ATOM 1969 C CA . PRO A 1 275 ? 48.730 24.474 27.903 1.00 54.12 242 PRO A CA 1
ATOM 1970 C C . PRO A 1 275 ? 49.013 24.564 29.373 1.00 58.52 242 PRO A C 1
ATOM 1971 O O . PRO A 1 275 ? 49.286 23.581 30.015 1.00 57.75 242 PRO A O 1
ATOM 1975 N N . GLU A 1 276 ? 49.021 25.788 29.853 1.00 64.04 243 GLU A N 1
ATOM 1976 C CA . GLU A 1 276 ? 49.246 26.085 31.246 1.00 56.93 243 GLU A CA 1
ATOM 1977 C C . GLU A 1 276 ? 48.309 25.295 32.113 1.00 62.63 243 GLU A C 1
ATOM 1978 O O . GLU A 1 276 ? 47.248 24.911 31.657 1.00 51.97 243 GLU A O 1
ATOM 1984 N N . ALA A 1 277 ? 48.739 25.025 33.345 1.00 56.48 244 ALA A N 1
ATOM 1985 C CA . ALA A 1 277 ? 48.041 24.164 34.316 1.00 56.81 244 ALA A CA 1
ATOM 1986 C C . ALA A 1 277 ? 46.569 24.477 34.572 1.00 63.53 244 ALA A C 1
ATOM 1987 O O . ALA A 1 277 ? 46.121 25.626 34.395 1.00 94.59 244 ALA A O 1
ATOM 1989 N N . GLY A 1 278 ? 45.828 23.453 35.004 1.00 53.92 245 GLY A N 1
ATOM 1990 C CA . GLY A 1 278 ? 44.386 23.534 35.116 1.00 55.40 245 GLY A CA 1
ATOM 1991 C C . GLY A 1 278 ? 43.602 23.688 33.815 1.00 48.95 245 GLY A C 1
ATOM 1992 O O . GLY A 1 278 ? 42.394 23.544 33.864 1.00 55.30 245 GLY A O 1
ATOM 1993 N N . ARG A 1 279 ? 44.218 23.977 32.669 1.00 51.76 246 ARG A N 1
ATOM 1994 C CA . ARG A 1 279 ? 43.490 23.963 31.364 1.00 52.33 246 ARG A CA 1
ATOM 1995 C C . ARG A 1 279 ? 43.136 22.540 30.998 1.00 57.26 246 ARG A C 1
ATOM 1996 O O . ARG A 1 279 ? 43.761 21.565 31.443 1.00 49.40 246 ARG A O 1
ATOM 2004 N N . GLU A 1 280 ? 42.101 22.434 30.182 1.00 61.36 247 GLU A N 1
ATOM 2005 C CA . GLU A 1 280 ? 41.485 21.157 29.883 1.00 58.29 247 GLU A CA 1
ATOM 2006 C C . GLU A 1 280 ? 41.130 21.341 28.444 1.00 62.51 247 GLU A C 1
ATOM 2007 O O . GLU A 1 280 ? 40.533 22.361 28.059 1.00 62.89 247 GLU A O 1
ATOM 2013 N N . LEU A 1 281 ? 41.613 20.425 27.626 1.00 62.13 248 LEU A N 1
ATOM 2014 C CA . LEU A 1 281 ? 41.388 20.500 26.208 1.00 62.22 248 LEU A CA 1
ATOM 2015 C C . LEU A 1 281 ? 40.626 19.273 25.806 1.00 55.04 248 LEU A C 1
ATOM 2016 O O . LEU A 1 281 ? 40.859 18.175 26.366 1.00 57.17 248 LEU A O 1
ATOM 2021 N N . PRO A 1 282 ? 39.742 19.416 24.815 1.00 59.54 249 PRO A N 1
ATOM 2022 C CA . PRO A 1 282 ? 38.981 18.224 24.457 1.00 52.40 249 PRO A CA 1
ATOM 2023 C C . PRO A 1 282 ? 39.510 17.633 23.178 1.00 44.08 249 PRO A C 1
ATOM 2024 O O . PRO A 1 282 ? 39.700 18.334 22.193 1.00 50.32 249 PRO A O 1
ATOM 2028 N N . LEU A 1 283 ? 39.836 16.350 23.211 1.00 39.68 250 LEU A N 1
ATOM 2029 C CA . LEU A 1 283 ? 40.148 15.649 21.996 1.00 42.74 250 LEU A CA 1
ATOM 2030 C C . LEU A 1 283 ? 38.805 15.169 21.459 1.00 41.77 250 LEU A C 1
ATOM 2031 O O . LEU A 1 283 ? 38.030 14.597 22.202 1.00 44.37 250 LEU A O 1
ATOM 2036 N N . ARG A 1 284 ? 38.527 15.404 20.188 1.00 40.44 251 ARG A N 1
ATOM 2037 C CA . ARG A 1 284 ? 37.207 15.168 19.671 1.00 37.45 251 ARG A CA 1
ATOM 2038 C C . ARG A 1 284 ? 37.161 14.385 18.423 1.00 46.59 251 ARG A C 1
ATOM 2039 O O . ARG A 1 284 ? 38.040 14.504 17.524 1.00 44.67 251 ARG A O 1
ATOM 2047 N N . ASN A 1 285 ? 36.059 13.654 18.322 1.00 47.97 252 ASN A N 1
ATOM 2048 C CA . ASN A 1 285 ? 35.597 13.140 17.048 1.00 49.35 252 ASN A CA 1
ATOM 2049 C C . ASN A 1 285 ? 34.438 14.040 16.500 1.00 44.07 252 ASN A C 1
ATOM 2050 O O . ASN A 1 285 ? 33.337 13.960 16.999 1.00 39.64 252 ASN A O 1
ATOM 2055 N N . GLY A 1 286 ? 34.722 14.896 15.506 1.00 41.08 253 GLY A N 1
ATOM 2056 C CA . GLY A 1 286 ? 33.877 16.035 15.194 1.00 42.48 253 GLY A CA 1
ATOM 2057 C C . GLY A 1 286 ? 33.525 16.806 16.455 1.00 42.44 253 GLY A C 1
ATOM 2058 O O . GLY A 1 286 ? 34.391 17.263 17.108 1.00 42.18 253 GLY A O 1
ATOM 2059 N N . PRO A 1 287 ? 32.226 16.911 16.807 1.00 53.33 254 PRO A N 1
ATOM 2060 C CA . PRO A 1 287 ? 31.805 17.670 18.000 1.00 50.92 254 PRO A CA 1
ATOM 2061 C C . PRO A 1 287 ? 31.792 16.818 19.272 1.00 44.43 254 PRO A C 1
ATOM 2062 O O . PRO A 1 287 ? 31.485 17.281 20.370 1.00 47.77 254 PRO A O 1
ATOM 2066 N N . LEU A 1 288 ? 32.100 15.549 19.120 1.00 39.92 255 LEU A N 1
ATOM 2067 C CA . LEU A 1 288 ? 31.999 14.630 20.233 1.00 47.79 255 LEU A CA 1
ATOM 2068 C C . LEU A 1 288 ? 33.364 14.519 20.912 1.00 47.12 255 LEU A C 1
ATOM 2069 O O . LEU A 1 288 ? 34.363 14.254 20.238 1.00 55.62 255 LEU A O 1
ATOM 2074 N N . ARG A 1 289 ? 33.384 14.656 22.235 1.00 42.08 256 ARG A N 1
ATOM 2075 C CA . ARG A 1 289 ? 34.607 14.439 23.009 1.00 43.16 256 ARG A CA 1
ATOM 2076 C C . ARG A 1 289 ? 34.894 12.959 23.077 1.00 46.55 256 ARG A C 1
ATOM 2077 O O . ARG A 1 289 ? 34.054 12.167 23.482 1.00 53.57 256 ARG A O 1
ATOM 2085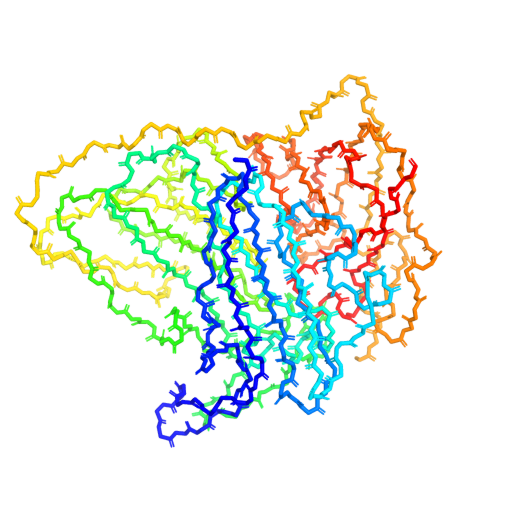 N N . LEU A 1 290 ? 36.117 12.637 22.705 1.00 41.24 257 LEU A N 1
ATOM 2086 C CA . LEU A 1 290 ? 36.712 11.310 22.849 1.00 40.94 257 LEU A CA 1
ATOM 2087 C C . LEU A 1 290 ? 37.424 11.230 24.202 1.00 41.60 257 LEU A C 1
ATOM 2088 O O . LEU A 1 290 ? 37.400 10.229 24.899 1.00 39.27 257 LEU A O 1
ATOM 2093 N N . ALA A 1 291 ? 38.033 12.328 24.571 1.00 44.11 258 ALA A N 1
ATOM 2094 C CA . ALA A 1 291 ? 38.839 12.432 25.755 1.00 44.03 258 ALA A CA 1
ATOM 2095 C C . ALA A 1 291 ? 39.061 13.892 25.996 1.00 40.44 258 ALA A C 1
ATOM 2096 O O . ALA A 1 291 ? 39.026 14.704 25.096 1.00 44.99 258 ALA A O 1
ATOM 2098 N N . THR A 1 292 ? 39.360 14.156 27.240 1.00 39.89 259 THR A N 1
ATOM 2099 C CA . THR A 1 292 ? 39.764 15.392 27.759 1.00 50.55 259 THR A CA 1
ATOM 2100 C C . THR A 1 292 ? 41.224 15.297 28.301 1.00 44.06 259 THR A C 1
ATOM 2101 O O . THR A 1 292 ? 41.519 14.453 29.121 1.00 52.72 259 THR A O 1
ATOM 2105 N N . LEU A 1 293 ? 42.050 16.249 27.898 1.00 46.01 260 LEU A N 1
ATOM 2106 C CA . LEU A 1 293 ? 43.441 16.364 28.290 1.00 49.75 260 LEU A CA 1
ATOM 2107 C C . LEU A 1 293 ? 43.511 17.509 29.236 1.00 46.94 260 LEU A C 1
ATOM 2108 O O . LEU A 1 293 ? 43.324 18.647 28.822 1.00 49.83 260 LEU A O 1
ATOM 2113 N N . LYS A 1 294 ? 43.710 17.185 30.511 1.00 55.80 261 LYS A N 1
ATOM 2114 C CA . LYS A 1 294 ? 43.809 18.157 31.577 1.00 51.54 261 LYS A CA 1
ATOM 2115 C C . LYS A 1 294 ? 45.252 18.413 31.760 1.00 45.29 261 LYS A C 1
ATOM 2116 O O . LYS A 1 294 ? 46.002 17.498 32.071 1.00 51.83 261 LYS A O 1
ATOM 2122 N N . SER A 1 295 ? 45.633 19.668 31.560 1.00 57.58 262 SER A N 1
ATOM 2123 C CA . SER A 1 295 ? 46.969 20.127 31.831 1.00 52.57 262 SER A CA 1
ATOM 2124 C C . SER A 1 295 ? 47.182 20.155 33.321 1.00 50.95 262 SER A C 1
ATOM 2125 O O . SER A 1 295 ? 46.524 20.915 34.015 1.00 56.22 262 SER A O 1
ATOM 2128 N N . VAL A 1 296 ? 48.120 19.358 33.808 1.00 58.66 263 VAL A N 1
ATOM 2129 C CA . VAL A 1 296 ? 48.443 19.293 35.242 1.00 66.77 263 VAL A CA 1
ATOM 2130 C C . VAL A 1 296 ? 49.747 20.081 35.512 1.00 69.92 263 VAL A C 1
ATOM 2131 O O . VAL A 1 296 ? 50.575 20.232 34.611 1.00 73.68 263 VAL A O 1
ATOM 2135 N N . ALA A 1 297 ? 49.929 20.585 36.736 1.00 85.57 264 ALA A N 1
ATOM 2136 C CA . ALA A 1 297 ? 51.126 21.397 37.071 1.00 75.05 264 ALA A CA 1
ATOM 2137 C C . ALA A 1 297 ? 52.374 20.543 37.074 1.00 65.52 264 ALA A C 1
ATOM 2138 O O . ALA A 1 297 ? 52.450 19.552 37.781 1.00 71.28 264 ALA A O 1
ATOM 2140 N N . SER A 1 298 ? 53.331 20.926 36.242 1.00 70.66 265 SER A N 1
ATOM 2141 C CA . SER A 1 298 ? 54.700 20.387 36.276 1.00 72.58 265 SER A CA 1
ATOM 2142 C C . SER A 1 298 ? 55.660 21.484 36.748 1.00 72.06 265 SER A C 1
ATOM 2143 O O . SER A 1 298 ? 55.441 22.692 36.523 1.00 61.71 265 SER A O 1
ATOM 2146 N N . VAL A 1 299 ? 56.731 21.063 37.414 1.00 83.18 266 VAL A N 1
ATOM 2147 C CA . VAL A 1 299 ? 57.851 21.969 37.680 1.00 74.99 266 VAL A CA 1
ATOM 2148 C C . VAL A 1 299 ? 58.915 21.838 36.564 1.00 72.94 266 VAL A C 1
ATO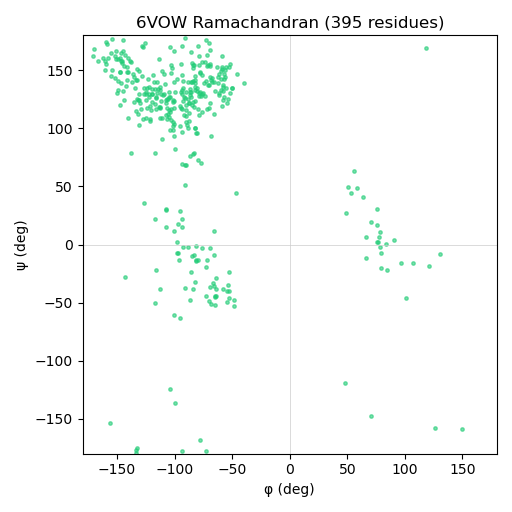M 2149 O O . VAL A 1 299 ? 59.896 22.576 36.593 1.00 63.24 266 VAL A O 1
ATOM 2153 N N . GLU A 1 300 ? 58.702 20.935 35.584 1.00 56.40 267 GLU A N 1
ATOM 2154 C CA . GLU A 1 300 ? 59.641 20.761 34.470 1.00 52.79 267 GLU A CA 1
ATOM 2155 C C . GLU A 1 300 ? 59.674 21.979 33.564 1.00 65.04 267 GLU A C 1
ATOM 2156 O O . GLU A 1 300 ? 58.646 22.570 33.252 1.00 75.53 267 GLU A O 1
ATOM 2158 N N . ALA A 1 301 ? 60.850 22.352 33.101 1.00 75.36 268 ALA A N 1
ATOM 2159 C CA . ALA A 1 301 ? 60.934 23.408 32.088 1.00 74.68 268 ALA A CA 1
ATOM 2160 C C . ALA A 1 301 ? 60.092 23.016 30.864 1.00 66.30 268 ALA A C 1
ATOM 2161 O O . ALA A 1 301 ? 60.039 21.839 30.507 1.00 68.48 268 ALA A O 1
ATOM 2163 N N . PRO A 1 302 ? 59.414 23.992 30.242 1.00 65.50 269 PRO A N 1
ATOM 2164 C CA . PRO A 1 302 ? 58.875 23.804 28.901 1.00 67.05 269 PRO A CA 1
ATOM 2165 C C . PRO A 1 302 ? 59.952 23.445 27.837 1.00 66.95 269 PRO A C 1
ATOM 2166 O O . PRO A 1 302 ? 60.907 24.174 27.650 1.00 60.61 269 PRO A O 1
ATOM 2170 N N . GLY A 1 303 ? 59.791 22.333 27.134 1.00 59.98 270 GLY A N 1
ATOM 2171 C CA . GLY A 1 303 ? 60.834 21.875 26.249 1.00 53.41 270 GLY A CA 1
ATOM 2172 C C . GLY A 1 303 ? 60.438 22.266 24.869 1.00 56.04 270 GLY A C 1
ATOM 2173 O O . GLY A 1 303 ? 59.256 22.592 24.628 1.00 65.89 270 GLY A O 1
ATOM 2174 N N . ASP A 1 304 ? 61.374 22.192 23.926 1.00 54.56 271 ASP A N 1
ATOM 2175 C CA . ASP A 1 304 ? 61.057 22.651 22.571 1.00 62.38 271 ASP A CA 1
ATOM 2176 C C . ASP A 1 304 ? 60.403 21.485 21.831 1.00 53.63 271 ASP A C 1
ATOM 2177 O O . ASP A 1 304 ? 60.420 20.309 22.269 1.00 55.25 271 ASP A O 1
ATOM 2182 N N . TRP A 1 305 ? 59.798 21.836 20.706 1.00 53.09 272 TRP A N 1
ATOM 2183 C CA . TRP A 1 305 ? 59.300 20.870 19.725 1.00 52.35 272 TRP A CA 1
ATOM 2184 C C . TRP A 1 305 ? 60.443 19.933 19.400 1.00 50.52 272 TRP A C 1
ATOM 2185 O O . TRP A 1 305 ? 61.527 20.422 19.200 1.00 53.70 272 TRP A O 1
ATOM 2196 N N . PRO A 1 306 ? 60.222 18.597 19.437 1.00 54.17 273 PRO A N 1
ATOM 2197 C CA . PRO A 1 306 ? 61.283 17.702 18.902 1.00 45.57 273 PRO A CA 1
ATOM 2198 C C . PRO A 1 306 ? 61.668 17.904 17.435 1.00 46.77 273 PRO A C 1
ATOM 2199 O O . PRO A 1 306 ? 60.898 18.335 16.623 1.00 52.64 273 PRO A O 1
ATOM 2203 N N . ALA A 1 307 ? 62.876 17.587 17.072 1.00 47.94 274 ALA A N 1
ATOM 2204 C CA . ALA A 1 307 ? 63.211 17.456 15.650 1.00 45.10 274 ALA A CA 1
ATOM 2205 C C . ALA A 1 307 ? 62.305 16.372 14.976 1.00 47.30 274 ALA A C 1
ATOM 2206 O O . ALA A 1 307 ? 61.687 15.560 15.683 1.00 47.22 274 ALA A O 1
ATOM 2208 N N . PRO A 1 308 ? 62.225 16.381 13.610 1.00 43.33 275 PRO A N 1
ATOM 2209 C CA . PRO A 1 308 ? 61.544 15.323 12.863 1.00 42.40 275 PRO A CA 1
ATOM 2210 C C . PRO A 1 308 ? 62.030 13.974 13.306 1.00 46.88 275 PRO A C 1
ATOM 2211 O O . PRO A 1 308 ? 63.224 13.794 13.465 1.00 52.09 275 PRO A O 1
ATOM 2215 N N . LEU A 1 309 ? 61.130 13.034 13.536 1.00 44.63 276 LEU A N 1
ATOM 2216 C CA . LEU A 1 309 ? 61.541 11.651 13.732 1.00 37.84 276 LEU A CA 1
ATOM 2217 C C . LEU A 1 309 ? 62.321 11.175 12.499 1.00 42.17 276 LEU A C 1
ATOM 2218 O O . LEU A 1 309 ? 61.962 11.506 11.343 1.00 50.48 276 LEU A O 1
ATOM 2223 N N . PRO A 1 310 ? 63.429 10.461 12.716 1.00 50.63 277 PRO A N 1
ATOM 2224 C CA . PRO A 1 310 ? 64.152 9.884 11.583 1.00 43.55 277 PRO A CA 1
ATOM 2225 C C . PRO A 1 310 ? 63.319 8.867 10.802 1.00 46.35 277 PRO A C 1
ATOM 2226 O O . PRO A 1 310 ? 62.595 8.033 11.365 1.00 46.32 277 PRO A O 1
ATOM 2230 N N . ALA A 1 311 ? 63.441 8.928 9.487 1.00 42.46 278 ALA A N 1
ATOM 2231 C CA . ALA A 1 311 ? 62.724 8.015 8.619 1.00 41.40 278 ALA A CA 1
ATOM 2232 C C . ALA A 1 311 ? 63.047 6.581 9.014 1.00 52.76 278 ALA A C 1
ATOM 2233 O O . ALA A 1 311 ? 64.155 6.227 9.290 1.00 54.04 278 ALA A O 1
ATOM 2235 N N . ASN A 1 312 ? 62.033 5.758 9.093 1.00 52.99 279 ASN A N 1
ATOM 2236 C CA . ASN A 1 312 ? 62.238 4.296 9.056 1.00 47.54 279 ASN A CA 1
ATOM 2237 C C . ASN A 1 312 ? 62.944 3.800 7.765 1.00 41.75 279 ASN A C 1
ATOM 2238 O O . ASN A 1 312 ? 62.834 4.458 6.733 1.00 38.85 279 ASN A O 1
ATOM 2243 N N . PRO A 1 313 ? 63.688 2.683 7.836 1.00 42.62 280 PRO A N 1
ATOM 2244 C CA . PRO A 1 313 ? 64.425 2.137 6.712 1.00 46.92 280 PRO A CA 1
ATOM 2245 C C . PRO A 1 313 ? 63.539 1.389 5.696 1.00 54.60 280 PRO A C 1
ATOM 2246 O O . PRO A 1 313 ? 63.637 0.168 5.551 1.00 49.91 280 PRO A O 1
ATOM 2250 N N . VAL A 1 314 ? 62.720 2.141 4.980 1.00 60.38 281 VAL A N 1
ATOM 2251 C CA . VAL A 1 314 ? 61.786 1.605 4.013 1.00 53.21 281 VAL A CA 1
ATOM 2252 C C . VAL A 1 314 ? 62.376 1.849 2.639 1.00 52.79 281 VAL A C 1
ATOM 2253 O O . VAL A 1 314 ? 63.043 2.812 2.388 1.00 57.93 281 VAL A O 1
ATOM 2257 N N . ALA A 1 315 ? 62.098 0.944 1.730 1.00 60.26 282 ALA A N 1
ATOM 2258 C CA . ALA A 1 315 ? 62.700 0.974 0.417 1.00 61.50 282 ALA A CA 1
ATOM 2259 C C . ALA A 1 315 ? 62.031 2.073 -0.425 1.00 69.04 282 ALA A C 1
ATOM 2260 O O . ALA A 1 315 ? 60.854 2.001 -0.708 1.00 66.63 282 ALA A O 1
ATOM 2262 N N . GLU A 1 316 ? 62.785 3.115 -0.772 1.00 67.53 283 GLU A N 1
ATOM 2263 C CA . GLU A 1 316 ? 62.281 4.202 -1.587 1.00 58.62 283 GLU A CA 1
ATOM 2264 C C . GLU A 1 316 ? 61.719 3.652 -2.858 1.00 57.20 283 GLU A C 1
ATOM 2265 O O . GLU A 1 316 ? 62.395 2.940 -3.581 1.00 64.53 283 GLU A O 1
ATOM 2271 N N . PRO A 1 317 ? 60.456 3.908 -3.118 1.00 56.45 284 PRO A N 1
ATOM 2272 C CA . PRO A 1 317 ? 60.066 3.580 -4.471 1.00 54.79 284 PRO A CA 1
ATOM 2273 C C . PRO A 1 317 ? 60.706 4.640 -5.372 1.00 60.22 284 PRO A C 1
ATOM 2274 O O . PRO A 1 317 ? 60.842 5.810 -4.961 1.00 67.96 284 PRO A O 1
ATOM 2278 N N . ASP A 1 318 ? 61.176 4.158 -6.533 1.00 57.16 285 ASP A N 1
ATOM 2279 C CA . ASP A 1 318 ? 61.813 4.868 -7.661 1.00 61.81 285 ASP A CA 1
ATOM 2280 C C . ASP A 1 318 ? 60.695 4.946 -8.760 1.00 49.97 285 ASP A C 1
ATOM 2281 O O . ASP A 1 318 ? 60.464 3.976 -9.497 1.00 53.93 285 ASP A O 1
ATOM 2286 N N . LEU A 1 319 ? 60.019 6.092 -8.839 1.00 59.32 286 LEU A N 1
ATOM 2287 C CA . LEU A 1 319 ? 58.891 6.276 -9.769 1.00 65.56 286 LEU A CA 1
ATOM 2288 C C . LEU A 1 319 ? 59.240 6.055 -11.220 1.00 72.66 286 LEU A C 1
ATOM 2289 O O . LEU A 1 319 ? 58.436 5.488 -11.948 1.00 75.33 286 LEU A O 1
ATOM 2294 N N . SER A 1 320 ? 60.427 6.488 -11.649 1.00 76.53 287 SER A N 1
ATOM 2295 C CA . SER A 1 320 ? 60.799 6.358 -13.044 1.00 68.97 287 SER A CA 1
ATOM 2296 C C . SER A 1 320 ? 60.890 4.875 -13.452 1.00 71.52 287 SER A C 1
ATOM 2297 O O . SER A 1 320 ? 60.654 4.546 -14.622 1.00 85.42 287 SER A O 1
ATOM 2300 N N . ILE A 1 321 ? 61.208 3.969 -12.523 1.00 70.57 288 ILE A N 1
ATOM 2301 C CA . ILE A 1 321 ? 61.270 2.544 -12.904 1.00 76.81 288 ILE A CA 1
ATOM 2302 C C . ILE A 1 321 ? 59.970 1.735 -12.578 1.00 73.26 288 ILE A C 1
ATOM 2303 O O . ILE A 1 321 ? 59.789 0.576 -13.023 1.00 59.40 288 ILE A O 1
ATOM 2308 N N . ALA A 1 322 ? 59.035 2.362 -11.865 1.00 65.00 289 ALA A N 1
ATOM 2309 C CA . ALA A 1 322 ? 57.839 1.632 -11.425 1.00 67.45 289 ALA A CA 1
ATOM 2310 C C . ALA A 1 322 ? 56.825 1.299 -12.543 1.00 59.92 289 ALA A C 1
ATOM 2311 O O . ALA A 1 322 ? 56.745 1.930 -13.588 1.00 70.86 289 ALA A O 1
ATOM 2313 N N . GLU A 1 323 ? 56.084 0.239 -12.300 1.00 67.87 290 GLU A N 1
ATOM 2314 C CA . GLU A 1 323 ? 55.081 -0.316 -13.214 1.00 63.02 290 GLU A CA 1
ATOM 2315 C C . GLU A 1 323 ? 53.741 -0.155 -12.506 1.00 74.61 290 GLU A C 1
ATOM 2316 O O . GLU A 1 323 ? 53.672 -0.381 -11.277 1.00 60.18 290 GLU A O 1
ATOM 2322 N N . THR A 1 324 ? 52.683 0.215 -13.244 1.00 71.28 291 THR A N 1
ATOM 2323 C CA . THR A 1 324 ? 51.407 0.399 -12.560 1.00 72.62 291 THR A CA 1
ATOM 2324 C C . THR A 1 324 ? 50.481 -0.832 -12.531 1.00 70.24 291 THR A C 1
ATOM 2325 O O . THR A 1 324 ? 50.409 -1.619 -13.479 1.00 79.62 291 THR A O 1
ATOM 2329 N N . LEU A 1 325 ? 49.824 -1.014 -11.389 1.00 64.45 292 LEU A N 1
ATOM 2330 C CA . LEU A 1 325 ? 48.694 -1.917 -11.278 1.00 63.22 292 LEU A CA 1
ATOM 2331 C C . LEU A 1 325 ? 47.513 -1.137 -10.798 1.00 67.23 292 LEU A C 1
ATOM 2332 O O . LEU A 1 325 ? 47.587 -0.337 -9.864 1.00 54.63 292 LEU A O 1
ATOM 2337 N N . SER A 1 326 ? 46.392 -1.395 -11.451 1.00 64.05 293 SER A N 1
ATOM 2338 C CA . SER A 1 326 ? 45.215 -0.687 -11.110 1.00 55.44 293 SER A CA 1
ATOM 2339 C C . SER A 1 326 ? 44.311 -1.627 -10.409 1.00 56.83 293 SER A C 1
ATOM 2340 O O . SER A 1 326 ? 44.180 -2.803 -10.791 1.00 64.82 293 SER A O 1
ATOM 2343 N N . PHE A 1 327 ? 43.707 -1.109 -9.358 1.00 63.19 294 PHE A N 1
ATOM 2344 C CA . PHE A 1 327 ? 42.822 -1.879 -8.523 1.00 72.68 294 PHE A CA 1
ATOM 2345 C C . PHE A 1 327 ? 41.497 -1.115 -8.430 1.00 73.06 294 PHE A C 1
ATOM 2346 O O . PHE A 1 327 ? 41.488 0.117 -8.159 1.00 57.88 294 PHE A O 1
ATOM 2354 N N . ARG A 1 328 ? 40.393 -1.831 -8.690 1.00 69.13 295 ARG A N 1
ATOM 2355 C CA . ARG A 1 328 ? 39.024 -1.260 -8.595 1.00 69.23 295 ARG A CA 1
ATOM 2356 C C . ARG A 1 328 ? 38.236 -1.770 -7.388 1.00 50.71 295 ARG A C 1
ATOM 2357 O O . ARG A 1 328 ? 37.998 -2.958 -7.270 1.00 53.70 295 ARG A O 1
ATOM 2365 N N . PHE A 1 329 ? 37.795 -0.849 -6.521 1.00 49.93 296 PHE A N 1
ATOM 2366 C CA . PHE A 1 329 ? 36.983 -1.180 -5.327 1.00 61.88 296 PHE A CA 1
ATOM 2367 C C . PHE A 1 329 ? 35.578 -0.546 -5.573 1.00 51.95 296 PHE A C 1
ATOM 2368 O O . PHE A 1 329 ? 35.538 0.658 -5.727 1.00 55.50 296 PHE A O 1
ATOM 2376 N N . GLU A 1 330 ? 34.402 -1.196 -5.669 1.00 75.40 297 GLU A N 1
ATOM 2377 C CA . GLU A 1 330 ? 34.101 -2.571 -5.963 1.00 61.00 297 GLU A CA 1
ATOM 2378 C C . GLU A 1 330 ? 33.717 -2.545 -7.423 1.00 77.99 297 GLU A C 1
ATOM 2379 O O . GLU A 1 330 ? 33.797 -1.482 -8.064 1.00 88.97 297 GLU A O 1
ATOM 2385 N N . TYR A 1 345 ? 25.169 -11.306 4.507 1.00 102.15 312 TYR A N 1
ATOM 2386 C CA . TYR A 1 345 ? 25.984 -12.462 4.853 1.00 92.00 312 TYR A CA 1
ATOM 2387 C C . TYR A 1 345 ? 26.472 -13.120 3.579 1.00 81.61 312 TYR A C 1
ATOM 2388 O O . TYR A 1 345 ? 26.414 -14.353 3.453 1.00 90.59 312 TYR A O 1
ATOM 2390 N N . LYS A 1 346 ? 26.925 -12.302 2.626 1.00 75.70 313 LYS A N 1
ATOM 2391 C CA . LYS A 1 346 ? 27.651 -12.829 1.467 1.00 84.14 313 LYS A CA 1
ATOM 2392 C C . LYS A 1 346 ? 28.544 -11.715 0.878 1.00 71.25 313 LYS A C 1
ATOM 2393 O O . LYS A 1 346 ? 28.958 -10.864 1.603 1.00 60.58 313 LYS A O 1
ATOM 2399 N N . TYR A 1 347 ? 28.851 -11.784 -0.417 1.00 75.65 314 TYR A N 1
ATOM 2400 C CA . TYR A 1 347 ? 29.609 -10.763 -1.199 1.00 73.04 314 TYR A CA 1
ATOM 2401 C C . TYR A 1 347 ? 29.008 -9.333 -1.520 1.00 72.51 314 TYR A C 1
ATOM 2402 O O . TYR A 1 347 ? 28.365 -9.140 -2.583 1.00 63.72 314 TYR A O 1
ATOM 2404 N N . TRP A 1 348 ? 29.293 -8.318 -0.684 1.00 61.88 315 TRP A N 1
ATOM 2405 C CA . TRP A 1 348 ? 28.886 -6.927 -0.980 1.00 62.01 315 TRP A CA 1
ATOM 2406 C C . TRP A 1 348 ? 29.965 -6.037 -1.658 1.00 58.05 315 TRP A C 1
ATOM 2407 O O . TRP A 1 348 ? 29.680 -4.926 -2.120 1.00 66.90 315 TRP A O 1
ATOM 2418 N N . GLN A 1 349 ? 31.204 -6.509 -1.664 1.00 51.42 316 GLN A N 1
ATOM 2419 C CA . GLN A 1 349 ? 32.306 -5.757 -2.190 1.00 57.40 316 GLN A CA 1
ATOM 2420 C C . GLN A 1 349 ? 33.197 -6.693 -2.995 1.00 56.29 316 GLN A C 1
ATOM 2421 O O . GLN A 1 349 ? 33.249 -7.886 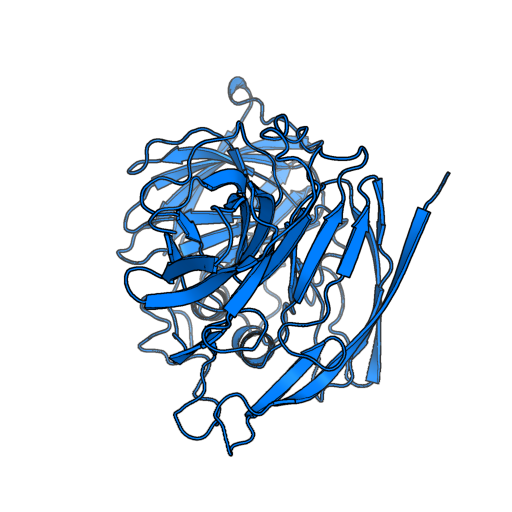-2.750 1.00 55.80 316 GLN A O 1
ATOM 2427 N N . ILE A 1 350 ? 33.951 -6.093 -3.899 1.00 50.09 317 ILE A N 1
ATOM 2428 C CA . ILE A 1 350 ? 34.597 -6.747 -4.991 1.00 52.84 317 ILE A CA 1
ATOM 2429 C C . ILE A 1 350 ? 35.958 -6.009 -5.060 1.00 55.72 317 ILE A C 1
ATOM 2430 O O . ILE A 1 350 ? 36.020 -4.844 -4.651 1.00 50.77 317 ILE A O 1
ATOM 2435 N N . ASN A 1 351 ? 37.041 -6.703 -5.481 1.00 68.64 318 ASN A N 1
ATOM 2436 C CA . ASN A 1 351 ? 38.331 -6.107 -5.911 1.00 66.69 318 ASN A CA 1
ATOM 2437 C C . ASN A 1 351 ? 38.682 -6.504 -7.337 1.00 57.38 318 ASN A C 1
ATOM 2438 O O . ASN A 1 351 ? 39.052 -7.657 -7.579 1.00 56.85 318 ASN A O 1
ATOM 2443 N N . GLY A 1 352 ? 38.583 -5.573 -8.279 1.00 53.26 319 GLY A N 1
ATOM 2444 C CA . GLY A 1 352 ? 38.850 -5.929 -9.660 1.00 62.95 319 GLY A CA 1
ATOM 2445 C C . GLY A 1 352 ? 37.849 -6.953 -10.181 1.00 70.95 319 GLY A C 1
ATOM 2446 O O . GLY A 1 352 ? 38.218 -7.863 -10.933 1.00 90.14 319 GLY A O 1
ATOM 2447 N N . GLN A 1 353 ? 36.579 -6.778 -9.813 1.00 66.71 320 GLN A N 1
ATOM 2448 C CA . GLN A 1 353 ? 35.542 -7.813 -9.952 1.00 80.38 320 GLN A CA 1
ATOM 2449 C C . GLN A 1 353 ? 35.653 -9.137 -9.086 1.00 79.29 320 GLN A C 1
ATOM 2450 O O . GLN A 1 353 ? 34.824 -10.043 -9.263 1.00 64.09 320 GLN A O 1
ATOM 2452 N N . ALA A 1 354 ? 36.599 -9.277 -8.145 1.00 53.99 321 ALA A N 1
ATOM 2453 C CA . ALA A 1 354 ? 36.695 -10.543 -7.391 1.00 57.89 321 ALA A CA 1
ATOM 2454 C C . ALA A 1 354 ? 36.312 -10.234 -5.985 1.00 58.09 321 ALA A C 1
ATOM 2455 O O . ALA A 1 354 ? 36.881 -9.397 -5.462 1.00 46.07 321 ALA A O 1
ATOM 2457 N N . TRP A 1 355 ? 35.224 -10.838 -5.480 1.00 60.27 322 TRP A N 1
ATOM 2458 C CA . TRP A 1 355 ? 34.872 -10.846 -4.034 1.00 62.25 322 TRP A CA 1
ATOM 2459 C C . TRP A 1 355 ? 35.901 -11.727 -3.333 1.00 62.87 322 TRP A C 1
ATOM 2460 O O . TRP A 1 355 ? 36.380 -12.652 -3.958 1.00 79.54 322 TRP A O 1
ATOM 2471 N N . ASP A 1 356 ? 36.335 -11.417 -2.101 1.00 54.89 323 ASP A N 1
ATOM 2472 C CA . ASP A 1 356 ? 36.970 -12.455 -1.223 1.00 61.74 323 ASP A CA 1
ATOM 2473 C C . ASP A 1 356 ? 35.845 -13.273 -0.539 1.00 60.98 323 ASP A C 1
ATOM 2474 O O . ASP A 1 356 ? 34.806 -12.743 -0.092 1.00 59.48 323 ASP A O 1
ATOM 2479 N N . ILE A 1 357 ? 36.066 -14.585 -0.476 1.00 55.22 324 ILE A N 1
ATOM 2480 C CA . ILE A 1 357 ? 35.201 -15.517 0.289 1.00 64.64 324 ILE A CA 1
ATOM 2481 C C . ILE A 1 357 ? 35.943 -15.807 1.595 1.00 57.00 324 ILE A C 1
ATOM 2482 O O . ILE A 1 357 ? 36.880 -16.618 1.671 1.00 60.21 324 ILE A O 1
ATOM 2487 N N . ASN A 1 358 ? 35.545 -15.103 2.642 1.00 60.80 325 ASN A N 1
ATOM 2488 C CA . ASN A 1 358 ? 36.288 -15.193 3.890 1.00 65.43 325 ASN A CA 1
ATOM 2489 C C . ASN A 1 358 ? 36.124 -16.620 4.564 1.00 70.75 325 ASN A C 1
ATOM 2490 O O . ASN A 1 358 ? 36.810 -16.924 5.551 1.00 76.07 325 ASN A O 1
ATOM 2495 N N . ASP A 1 359 ? 35.298 -17.494 3.935 1.00 60.32 326 ASP A N 1
ATOM 2496 C CA . ASP A 1 359 ? 35.088 -18.954 4.201 1.00 70.79 326 ASP A CA 1
ATOM 2497 C C . ASP A 1 359 ? 35.823 -20.057 3.342 1.00 75.63 326 ASP A C 1
ATOM 2498 O O . ASP A 1 359 ? 35.525 -21.249 3.532 1.00 96.63 326 ASP A O 1
ATOM 2503 N N . ILE A 1 360 ? 36.694 -19.723 2.379 1.00 74.16 327 ILE A N 1
ATOM 2504 C CA . ILE A 1 360 ? 37.528 -20.774 1.723 1.00 76.56 327 ILE A CA 1
ATOM 2505 C C . ILE A 1 360 ? 38.994 -20.373 1.765 1.00 68.63 327 ILE A C 1
ATOM 2506 O O . ILE A 1 360 ? 39.275 -19.250 2.076 1.00 54.21 327 ILE A O 1
ATOM 2511 N N . SER A 1 361 ? 39.921 -21.269 1.402 1.00 72.82 328 SER A N 1
ATOM 2512 C CA . SER A 1 361 ? 41.347 -20.895 1.258 1.00 65.13 328 SER A CA 1
ATOM 2513 C C . SER A 1 361 ? 41.776 -20.492 -0.162 1.00 62.22 328 SER A C 1
ATOM 2514 O O . SER A 1 361 ? 42.581 -21.165 -0.803 1.00 67.39 328 SER A O 1
ATOM 2517 N N . CYS A 1 362 ? 41.252 -19.324 -0.565 1.00 73.01 329 CYS A N 1
ATOM 2518 C CA . CYS A 1 362 ? 41.436 -18.637 -1.868 1.00 79.31 329 CYS A CA 1
ATOM 2519 C C . CYS A 1 362 ? 42.585 -17.579 -1.895 1.00 67.88 329 CYS A C 1
ATOM 2520 O O . CYS A 1 362 ? 42.641 -16.661 -2.740 1.00 55.22 329 CYS A O 1
ATOM 2523 N N . ALA A 1 363 ? 43.526 -17.713 -0.963 1.00 69.75 330 ALA A N 1
ATOM 2524 C CA . ALA A 1 363 ? 44.801 -17.003 -1.047 1.00 73.78 330 ALA A CA 1
ATOM 2525 C C . ALA A 1 363 ? 45.786 -17.656 -2.095 1.00 64.73 330 ALA A C 1
ATOM 2526 O O . ALA A 1 363 ? 46.866 -17.123 -2.388 1.00 71.85 330 ALA A O 1
ATOM 2528 N N . GLU A 1 364 ? 45.368 -18.772 -2.697 1.00 70.80 331 GLU A N 1
ATOM 2529 C CA . GLU A 1 364 ? 46.094 -19.452 -3.786 1.00 70.54 331 GLU A CA 1
ATOM 2530 C C . GLU A 1 364 ? 45.873 -18.836 -5.192 1.00 71.07 331 GLU A C 1
ATOM 2531 O O . GLU A 1 364 ? 46.611 -19.143 -6.112 1.00 68.66 331 GLU A O 1
ATOM 2537 N N . ARG A 1 365 ? 44.869 -17.974 -5.376 1.00 77.04 332 ARG A N 1
ATOM 2538 C CA . ARG A 1 365 ? 44.625 -17.387 -6.704 1.00 70.16 332 ARG A CA 1
ATOM 2539 C C . ARG A 1 365 ? 44.822 -15.901 -6.601 1.00 70.23 332 ARG A C 1
ATOM 2540 O O . ARG A 1 365 ? 43.865 -15.172 -6.546 1.00 61.01 332 ARG A O 1
ATOM 2548 N N . PRO A 1 366 ? 46.081 -15.438 -6.597 1.00 83.74 333 PRO A N 1
ATOM 2549 C CA . PRO A 1 366 ? 46.400 -14.082 -6.140 1.00 66.16 333 PRO A CA 1
ATOM 2550 C C . PRO A 1 366 ? 46.086 -13.004 -7.197 1.00 66.80 333 PRO A C 1
ATOM 2551 O O . PRO A 1 366 ? 46.514 -13.142 -8.369 1.00 62.78 333 PRO A O 1
ATOM 2555 N N . ILE A 1 367 ? 45.366 -11.947 -6.791 1.00 48.96 334 ILE A N 1
ATOM 2556 C CA . ILE A 1 367 ? 44.920 -10.852 -7.730 1.00 54.45 334 ILE A CA 1
ATOM 2557 C C . ILE A 1 367 ? 46.110 -10.274 -8.511 1.00 62.53 334 ILE A C 1
ATOM 2558 O O . ILE A 1 367 ? 45.954 -9.919 -9.687 1.00 67.55 334 ILE A O 1
ATOM 2563 N N . ALA A 1 368 ? 47.288 -10.202 -7.871 1.00 70.02 335 ALA A N 1
ATOM 2564 C CA . ALA A 1 368 ? 48.540 -9.892 -8.584 1.00 61.22 335 ALA A CA 1
ATOM 2565 C C . ALA A 1 368 ? 49.764 -10.582 -7.994 1.00 75.63 335 ALA A C 1
ATOM 2566 O O . ALA A 1 368 ? 49.794 -10.991 -6.800 1.00 72.83 335 ALA A O 1
ATOM 2568 N N . THR A 1 369 ? 50.789 -10.635 -8.850 1.00 74.53 336 THR A N 1
ATOM 2569 C CA . THR A 1 369 ? 52.034 -11.343 -8.611 1.00 64.88 336 THR A CA 1
ATOM 2570 C C . THR A 1 369 ? 53.200 -10.389 -8.929 1.00 69.71 336 THR A C 1
ATOM 2571 O O . THR A 1 369 ? 53.481 -10.106 -10.101 1.00 73.52 336 THR A O 1
ATOM 2575 N N . LEU A 1 370 ? 53.825 -9.849 -7.868 1.00 55.54 337 LEU A N 1
ATOM 2576 C CA . LEU A 1 370 ? 54.915 -8.890 -7.968 1.00 57.42 337 LEU A CA 1
ATOM 2577 C C . LEU A 1 370 ? 56.252 -9.602 -7.916 1.00 54.84 337 LEU A C 1
ATOM 2578 O O . LEU A 1 370 ? 56.409 -10.601 -7.228 1.00 53.72 337 LEU A O 1
ATOM 2583 N N . LYS A 1 371 ? 57.213 -9.067 -8.646 1.00 50.18 338 LYS A N 1
ATOM 2584 C CA . LYS A 1 371 ? 58.588 -9.554 -8.595 1.00 62.25 338 LYS A CA 1
ATOM 2585 C C . LYS A 1 371 ? 59.316 -8.974 -7.376 1.00 62.35 338 LYS A C 1
ATOM 2586 O O . LYS A 1 371 ? 59.223 -7.784 -7.122 1.00 60.61 338 LYS A O 1
ATOM 2592 N N . LYS A 1 372 ? 60.049 -9.820 -6.650 1.00 57.45 339 LYS A N 1
ATOM 2593 C CA . LYS A 1 372 ? 60.763 -9.410 -5.454 1.00 55.85 339 LYS A CA 1
ATOM 2594 C C . LYS A 1 372 ? 61.780 -8.355 -5.819 1.00 57.14 339 LYS A C 1
ATOM 2595 O O . LYS A 1 372 ? 62.517 -8.515 -6.791 1.00 57.01 339 LYS A O 1
ATOM 2601 N N . GLY A 1 373 ? 61.756 -7.233 -5.103 1.00 51.57 340 GLY A N 1
ATOM 2602 C CA . GLY A 1 373 ? 62.641 -6.107 -5.427 1.00 51.48 340 GLY A CA 1
ATOM 2603 C C . GLY A 1 373 ? 62.089 -5.229 -6.523 1.00 40.08 340 GLY A C 1
ATOM 2604 O O . GLY A 1 373 ? 62.662 -4.227 -6.837 1.00 48.31 340 GLY A O 1
ATOM 2605 N N . GLY A 1 374 ? 60.913 -5.564 -7.022 1.00 53.12 341 GLY A N 1
ATOM 2606 C CA . GLY A 1 374 ? 60.255 -4.775 -8.070 1.00 54.03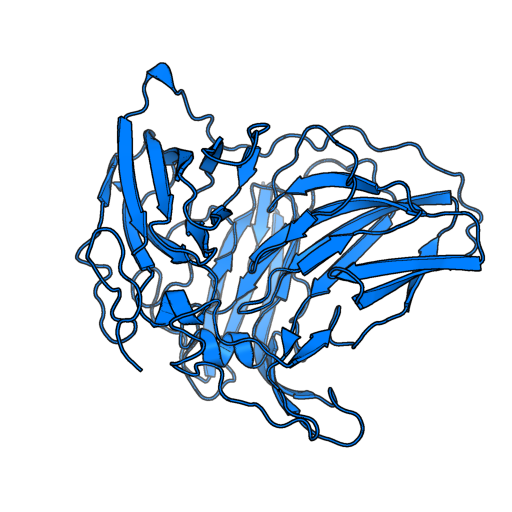 341 GLY A CA 1
ATOM 2607 C C . GLY A 1 374 ? 59.601 -3.530 -7.493 1.00 50.98 341 GLY A C 1
ATOM 2608 O O . GLY A 1 374 ? 59.086 -3.524 -6.362 1.00 57.09 341 GLY A O 1
ATOM 2609 N N . HIS A 1 375 ? 59.576 -2.496 -8.308 1.00 52.80 342 HIS A N 1
ATOM 2610 C CA . HIS A 1 375 ? 59.003 -1.202 -7.947 1.00 57.41 342 HIS A CA 1
ATOM 2611 C C . HIS A 1 375 ? 57.671 -1.067 -8.729 1.00 59.34 342 HIS A C 1
ATOM 2612 O O . HIS A 1 375 ? 57.636 -1.232 -9.947 1.00 55.13 342 HIS A O 1
ATOM 2619 N N . TYR A 1 376 ? 56.593 -0.827 -7.989 1.00 60.52 343 TYR A N 1
ATOM 2620 C CA . TYR A 1 376 ? 55.252 -0.801 -8.524 1.00 52.26 343 TYR A CA 1
ATOM 2621 C C . TYR A 1 376 ? 54.542 0.422 -8.028 1.00 52.79 343 TYR A C 1
ATOM 2622 O O . TYR A 1 376 ? 54.856 0.950 -6.945 1.00 61.04 343 TYR A O 1
ATOM 2631 N N . ILE A 1 377 ? 53.609 0.894 -8.853 1.00 61.91 344 ILE A N 1
ATOM 2632 C CA . ILE A 1 377 ? 52.653 1.939 -8.483 1.00 61.58 344 ILE A CA 1
ATOM 2633 C C . ILE A 1 377 ? 51.347 1.200 -8.474 1.00 51.67 344 ILE A C 1
ATOM 2634 O O . ILE A 1 377 ? 51.077 0.474 -9.430 1.00 58.94 344 ILE A O 1
ATOM 2639 N N . PHE A 1 378 ? 50.555 1.394 -7.417 1.00 54.91 345 PHE A N 1
ATOM 2640 C CA . PHE A 1 378 ? 49.181 0.946 -7.290 1.00 59.72 345 PHE A CA 1
ATOM 2641 C C . PHE A 1 378 ? 48.301 2.183 -7.426 1.00 63.19 345 PHE A C 1
ATOM 2642 O O . PHE A 1 378 ? 48.418 3.131 -6.626 1.00 57.38 345 PHE A O 1
ATOM 2650 N N . GLU A 1 379 ? 47.468 2.181 -8.469 1.00 57.51 346 GLU A N 1
ATOM 2651 C CA . GLU A 1 379 ? 46.390 3.114 -8.598 1.00 56.12 346 GLU A CA 1
ATOM 2652 C C . GLU A 1 379 ? 45.231 2.527 -7.834 1.00 54.84 346 GLU A C 1
ATOM 2653 O O . GLU A 1 379 ? 44.756 1.428 -8.139 1.00 62.51 346 GLU A O 1
ATOM 2659 N N . LEU A 1 380 ? 44.768 3.246 -6.842 1.00 55.98 347 LEU A N 1
ATOM 2660 C CA . LEU A 1 380 ? 43.671 2.784 -5.995 1.00 50.01 347 LEU A CA 1
ATOM 2661 C C . LEU A 1 380 ? 42.443 3.569 -6.402 1.00 53.27 347 LEU A C 1
ATOM 2662 O O . LEU A 1 380 ? 42.432 4.747 -6.173 1.00 52.51 347 LEU A O 1
ATOM 2667 N N . ARG A 1 381 ? 41.460 2.923 -7.058 1.00 59.63 348 ARG A N 1
ATOM 2668 C CA . ARG A 1 381 ? 40.204 3.558 -7.571 1.00 53.46 348 ARG A CA 1
ATOM 2669 C C . ARG A 1 381 ? 38.997 3.122 -6.705 1.00 49.37 348 ARG A C 1
ATOM 2670 O O . ARG A 1 381 ? 38.606 1.960 -6.720 1.00 50.34 348 ARG A O 1
ATOM 2678 N N . ASN A 1 382 ? 38.411 4.044 -5.947 1.00 53.78 349 ASN A N 1
ATOM 2679 C CA . ASN A 1 382 ? 37.178 3.739 -5.178 1.00 53.23 349 ASN A CA 1
ATOM 2680 C C . ASN A 1 382 ? 36.052 4.095 -6.138 1.00 69.07 349 ASN A C 1
ATOM 2681 O O . ASN A 1 382 ? 35.775 5.291 -6.401 1.00 67.10 349 ASN A O 1
ATOM 2686 N N . LEU A 1 383 ? 35.425 3.056 -6.694 1.00 76.87 350 LEU A N 1
ATOM 2687 C CA . LEU A 1 383 ? 34.240 3.215 -7.532 1.00 72.35 350 LEU A CA 1
ATOM 2688 C C . LEU A 1 383 ? 32.967 3.139 -6.690 1.00 81.09 350 LEU A C 1
ATOM 2689 O O . LEU A 1 383 ? 32.036 2.387 -7.012 1.00 98.42 350 LEU A O 1
ATOM 2694 N N . ALA A 1 384 ? 32.923 3.933 -5.616 1.00 65.72 351 ALA A N 1
ATOM 2695 C CA . ALA A 1 384 ? 31.738 4.024 -4.761 1.00 52.44 351 ALA A CA 1
ATOM 2696 C C . ALA A 1 384 ? 31.707 5.309 -3.934 1.00 63.61 351 ALA A C 1
ATOM 2697 O O . ALA A 1 384 ? 32.673 6.101 -3.900 1.00 72.10 351 ALA A O 1
ATOM 2699 N N . GLN A 1 385 ? 30.569 5.493 -3.271 1.00 71.60 352 GLN A N 1
ATOM 2700 C CA . GLN A 1 385 ? 30.342 6.618 -2.389 1.00 66.63 352 GLN A CA 1
ATOM 2701 C C . GLN A 1 385 ? 30.644 6.238 -0.943 1.00 63.55 352 GLN A C 1
ATOM 2702 O O . GLN A 1 385 ? 30.122 6.839 0.005 1.00 55.62 352 GLN A O 1
ATOM 2708 N N . TYR A 1 386 ? 31.568 5.292 -0.779 1.00 64.78 353 TYR A N 1
ATOM 2709 C CA . TYR A 1 386 ? 31.887 4.757 0.525 1.00 57.95 353 TYR A CA 1
ATOM 2710 C C . TYR A 1 386 ? 33.394 4.750 0.742 1.00 58.86 353 TYR A C 1
ATOM 2711 O O . TYR A 1 386 ? 34.135 4.353 -0.152 1.00 48.16 353 TYR A O 1
ATOM 2720 N N . GLN A 1 387 ? 33.857 5.296 1.863 1.00 52.45 354 GLN A N 1
ATOM 2721 C CA . GLN A 1 387 ? 35.337 5.346 2.039 1.00 57.71 354 GLN A CA 1
ATOM 2722 C C . GLN A 1 387 ? 35.883 4.011 2.458 1.00 48.09 354 GLN A C 1
ATOM 2723 O O . GLN A 1 387 ? 35.187 3.243 3.133 1.00 47.85 354 GLN A O 1
ATOM 2729 N N . HIS A 1 388 ? 37.112 3.685 2.035 1.00 44.17 355 HIS A N 1
ATOM 2730 C CA . HIS A 1 388 ? 37.682 2.415 2.454 1.00 42.79 355 HIS A CA 1
ATOM 2731 C C . HIS A 1 388 ? 39.105 2.663 2.981 1.00 41.58 355 HIS A C 1
ATOM 2732 O O . HIS A 1 388 ? 39.908 3.233 2.257 1.00 52.31 355 HIS A O 1
ATOM 2739 N N . PRO A 1 389 ? 39.430 2.259 4.220 1.00 42.56 356 PRO A N 1
ATOM 2740 C CA . PRO A 1 389 ? 40.864 2.319 4.677 1.00 46.10 356 PRO A CA 1
ATOM 2741 C C . PRO A 1 389 ? 41.597 1.090 4.159 1.00 45.98 356 PRO A C 1
ATOM 2742 O O . PRO A 1 389 ? 41.448 -0.056 4.674 1.00 43.56 356 PRO A O 1
ATOM 2746 N N . ILE A 1 390 ? 42.318 1.331 3.077 1.00 45.79 357 ILE A N 1
ATOM 2747 C CA . ILE A 1 390 ? 42.835 0.251 2.329 1.00 42.84 357 ILE A CA 1
ATOM 2748 C C . ILE A 1 390 ? 44.191 -0.038 2.848 1.00 51.27 357 ILE A C 1
ATOM 2749 O O . ILE A 1 390 ? 45.086 0.838 2.817 1.00 50.76 357 ILE A O 1
ATOM 2754 N N . HIS A 1 391 ? 44.374 -1.289 3.195 1.00 49.55 358 HIS A N 1
ATOM 2755 C CA . HIS A 1 391 ? 45.592 -1.713 3.871 1.00 44.86 358 HIS A CA 1
ATOM 2756 C C . HIS A 1 391 ? 46.346 -2.833 3.130 1.00 45.41 358 HIS A C 1
ATOM 2757 O O . HIS A 1 391 ? 45.746 -3.718 2.534 1.00 51.95 358 HIS A O 1
ATOM 2764 N N . LEU A 1 392 ? 47.662 -2.790 3.128 1.00 39.37 359 LEU A N 1
ATOM 2765 C CA . LEU A 1 392 ? 48.486 -3.854 2.523 1.00 33.83 359 LEU A CA 1
ATOM 2766 C C . LEU A 1 392 ? 49.357 -4.454 3.615 1.00 38.38 359 LEU A C 1
ATOM 2767 O O . LEU A 1 392 ? 50.037 -3.736 4.301 1.00 44.00 359 LEU A O 1
ATOM 2772 N N . HIS A 1 393 ? 49.350 -5.774 3.734 1.00 36.71 360 HIS A N 1
ATOM 2773 C CA . HIS A 1 393 ? 50.252 -6.452 4.580 1.00 38.68 360 HIS A CA 1
ATOM 2774 C C . HIS A 1 393 ? 51.627 -6.477 4.017 1.00 44.31 360 HIS A C 1
ATOM 2775 O O . HIS A 1 393 ? 51.815 -6.389 2.765 1.00 42.78 360 HIS A O 1
ATOM 2782 N N . GLY A 1 394 ? 52.581 -6.655 4.941 1.00 44.16 361 GLY A N 1
ATOM 2783 C CA . GLY A 1 394 ? 53.919 -7.083 4.572 1.00 51.87 361 GLY A CA 1
ATOM 2784 C C . GLY A 1 394 ? 54.842 -6.012 4.141 1.00 55.10 361 GLY A C 1
ATOM 2785 O O . GLY A 1 394 ? 56.031 -6.220 4.170 1.00 45.49 361 GLY A O 1
ATOM 2786 N N . MET A 1 395 ? 54.260 -4.900 3.714 1.00 53.60 362 MET A N 1
ATOM 2787 C CA . MET A 1 395 ? 54.917 -3.880 2.984 1.00 51.07 362 MET A CA 1
ATOM 2788 C C . MET A 1 395 ? 54.350 -2.537 3.322 1.00 53.97 362 MET A C 1
ATOM 2789 O O . MET A 1 395 ? 53.240 -2.392 3.801 1.00 53.98 362 MET A O 1
ATOM 2794 N N . VAL A 1 396 ? 55.172 -1.549 3.060 1.00 42.72 363 VAL A N 1
ATOM 2795 C CA . VAL A 1 396 ? 54.820 -0.183 3.304 1.00 45.71 363 VAL A CA 1
ATOM 2796 C C . VAL A 1 396 ? 54.752 0.510 1.962 1.00 47.67 363 VAL A C 1
ATOM 2797 O O . VAL A 1 396 ? 55.655 0.343 1.154 1.00 48.20 363 VAL A O 1
ATOM 2801 N N . PHE A 1 397 ? 53.704 1.284 1.714 1.00 42.36 364 PHE A N 1
ATOM 2802 C CA . PHE A 1 397 ? 53.679 2.006 0.463 1.00 49.07 364 PHE A CA 1
ATOM 2803 C C . PHE A 1 397 ? 53.771 3.483 0.765 1.00 45.60 364 PHE A C 1
ATOM 2804 O O . PHE A 1 397 ? 53.513 3.922 1.887 1.00 57.63 364 PHE A O 1
ATOM 2812 N N . LYS A 1 398 ? 54.177 4.220 -0.241 1.00 41.65 365 LYS A N 1
ATOM 2813 C CA . LYS A 1 398 ? 54.279 5.669 -0.205 1.00 45.38 365 LYS A CA 1
ATOM 2814 C C . LYS A 1 398 ? 53.139 6.252 -0.990 1.00 44.68 365 LYS A C 1
ATOM 2815 O O . LYS A 1 398 ? 52.933 5.906 -2.144 1.00 51.94 365 LYS A O 1
ATOM 2821 N N . VAL A 1 399 ? 52.401 7.141 -0.384 1.00 50.69 366 VAL A N 1
ATOM 2822 C CA . VAL A 1 399 ? 51.225 7.751 -0.995 1.00 47.92 366 VAL A CA 1
ATOM 2823 C C . VAL A 1 399 ? 51.684 8.870 -1.868 1.00 50.40 366 VAL A C 1
ATOM 2824 O O . VAL A 1 399 ? 52.376 9.811 -1.407 1.00 46.26 366 VAL A O 1
ATOM 2828 N N . LEU A 1 400 ? 51.305 8.796 -3.138 1.00 48.48 367 LEU A N 1
ATOM 2829 C CA . LEU A 1 400 ? 51.902 9.733 -4.068 1.00 50.66 367 LEU A CA 1
ATOM 2830 C C . LEU A 1 400 ? 50.968 10.929 -4.218 1.00 57.32 367 LEU A C 1
ATOM 2831 O O . LEU A 1 400 ? 51.305 12.093 -3.821 1.00 55.05 367 LEU A O 1
ATOM 2836 N N . SER A 1 401 ? 49.785 10.608 -4.751 1.00 65.56 368 SER A N 1
ATOM 2837 C CA . SER A 1 401 ? 48.795 11.611 -5.195 1.00 63.03 368 SER A CA 1
ATOM 2838 C C . SER A 1 401 ? 47.377 11.104 -4.984 1.00 64.03 368 SER A C 1
ATOM 2839 O O . SER A 1 401 ? 47.147 9.894 -4.765 1.00 56.29 368 SER A O 1
ATOM 2842 N N . SER A 1 402 ? 46.435 12.045 -5.057 1.00 53.61 369 SER A N 1
ATOM 2843 C CA . SER A 1 402 ? 45.009 11.673 -5.097 1.00 58.08 369 SER A CA 1
ATOM 2844 C C . SER A 1 402 ? 44.237 12.513 -6.085 1.00 61.59 369 SER A C 1
ATOM 2845 O O . SER A 1 402 ? 44.692 13.569 -6.450 1.00 53.95 369 SER A O 1
ATOM 2848 N N . ASP A 1 403 ? 43.097 12.012 -6.546 1.00 87.49 370 ASP A N 1
ATOM 2849 C CA . ASP A 1 403 ? 42.066 12.826 -7.233 1.00 82.43 370 ASP A CA 1
ATOM 2850 C C . ASP A 1 403 ? 41.670 14.025 -6.412 1.00 72.00 370 ASP A C 1
ATOM 2851 O O . ASP A 1 403 ? 41.496 15.124 -6.918 1.00 66.41 370 ASP A O 1
ATOM 2856 N N . ARG A 1 404 ? 41.446 13.754 -5.139 1.00 69.23 371 ARG A N 1
ATOM 2857 C CA . ARG A 1 404 ? 40.656 14.618 -4.327 1.00 71.49 371 ARG A CA 1
ATOM 2858 C C . ARG A 1 404 ? 41.595 15.467 -3.510 1.00 108.62 371 ARG A C 1
ATOM 2859 O O . ARG A 1 404 ? 41.616 16.696 -3.627 1.00 117.28 371 ARG A O 1
ATOM 2867 N N . ARG A 1 405 ? 42.393 14.780 -2.700 1.00 112.83 372 ARG A N 1
ATOM 2868 C CA . ARG A 1 405 ? 43.225 15.405 -1.711 1.00 82.57 372 ARG A CA 1
ATOM 2869 C C . ARG A 1 405 ? 44.459 15.964 -2.429 1.00 81.23 372 ARG A C 1
ATOM 2870 O O . ARG A 1 405 ? 44.831 15.507 -3.525 1.00 68.32 372 ARG A O 1
ATOM 2878 N N . GLU A 1 406 ? 45.072 16.990 -1.851 1.00 76.28 373 GLU A N 1
ATOM 2879 C CA . GLU A 1 406 ? 46.437 17.299 -2.224 1.00 86.92 373 GLU A CA 1
ATOM 2880 C C . GLU A 1 406 ? 47.242 16.397 -1.300 1.00 80.40 373 GLU A C 1
ATOM 2881 O O . GLU A 1 406 ? 46.896 16.296 -0.138 1.00 75.41 373 GLU A O 1
ATOM 2887 N N . ILE A 1 407 ? 48.254 15.688 -1.814 1.00 70.50 374 ILE A N 1
ATOM 2888 C CA . ILE A 1 407 ? 49.085 14.785 -0.969 1.00 63.98 374 ILE A CA 1
ATOM 2889 C C . ILE A 1 407 ? 50.503 15.317 -0.743 1.00 60.73 374 ILE A C 1
ATOM 2890 O O . ILE A 1 407 ? 51.189 15.671 -1.686 1.00 57.53 374 ILE A O 1
ATOM 2895 N N . ILE A 1 408 ? 50.925 15.354 0.517 1.00 64.47 375 ILE A N 1
ATOM 2896 C CA . ILE A 1 408 ? 52.336 15.428 0.858 1.00 58.33 375 ILE A CA 1
ATOM 2897 C C . ILE A 1 408 ? 52.740 13.988 0.999 1.00 51.08 375 ILE A C 1
ATOM 2898 O O . ILE A 1 408 ? 52.302 13.338 1.947 1.00 43.75 375 ILE A O 1
ATOM 2903 N N . PRO A 1 409 ? 53.570 13.499 0.069 1.00 54.32 376 PRO A N 1
ATOM 2904 C CA . PRO A 1 409 ? 53.830 12.073 -0.033 1.00 50.32 376 PRO A CA 1
ATOM 2905 C C . PRO A 1 409 ? 54.379 11.516 1.226 1.00 54.86 376 PRO A C 1
ATOM 2906 O O . PRO A 1 409 ? 55.304 12.102 1.789 1.00 64.35 376 PRO A O 1
ATOM 2910 N N . TYR A 1 410 ? 53.850 10.364 1.632 1.00 51.46 377 TYR A N 1
ATOM 2911 C CA . TYR A 1 410 ? 54.240 9.777 2.892 1.00 46.57 377 TYR A CA 1
ATOM 2912 C C . TYR A 1 410 ? 54.072 8.298 2.786 1.00 45.13 377 TYR A C 1
ATOM 2913 O O . TYR A 1 410 ? 53.404 7.810 1.846 1.00 41.09 377 TYR A O 1
ATOM 2922 N N . PHE A 1 411 ? 54.724 7.604 3.706 1.00 38.92 378 PHE A N 1
ATOM 2923 C CA . PHE A 1 411 ? 54.733 6.139 3.818 1.00 42.88 378 PHE A CA 1
ATOM 2924 C C . PHE A 1 411 ? 53.751 5.690 4.838 1.00 45.64 378 PHE A C 1
ATOM 2925 O O . PHE A 1 411 ? 53.627 6.271 5.881 1.00 47.64 378 PHE A O 1
ATOM 2933 N N . THR A 1 412 ? 53.108 4.588 4.569 1.00 40.71 379 THR A N 1
ATOM 2934 C CA . THR A 1 412 ? 52.036 4.078 5.391 1.00 39.45 379 THR A CA 1
ATOM 2935 C C . THR A 1 412 ? 51.711 2.698 4.889 1.00 43.65 379 THR A C 1
ATOM 2936 O O . THR A 1 412 ? 52.101 2.363 3.795 1.00 45.64 379 THR A O 1
ATOM 2940 N N . ASP A 1 413 ? 51.017 1.901 5.722 1.00 43.14 380 ASP A N 1
ATOM 2941 C CA . ASP A 1 413 ? 50.465 0.586 5.395 1.00 43.17 380 ASP A CA 1
ATOM 2942 C C . ASP A 1 413 ? 48.961 0.739 5.029 1.00 56.33 380 ASP A C 1
ATOM 2943 O O . ASP A 1 413 ? 48.282 -0.217 4.553 1.00 61.25 380 ASP A O 1
ATOM 2948 N N . THR A 1 414 ? 48.431 1.955 5.219 1.00 46.31 381 THR A N 1
ATOM 2949 C CA . THR A 1 414 ? 47.021 2.200 4.962 1.00 48.16 381 THR A CA 1
ATOM 2950 C C . THR A 1 414 ? 46.711 3.521 4.348 1.00 46.16 381 THR A C 1
ATOM 2951 O O . THR A 1 414 ? 47.244 4.501 4.739 1.00 43.66 381 THR A O 1
ATOM 2955 N N . TYR A 1 415 ? 45.842 3.523 3.357 1.00 46.16 382 TYR A N 1
ATOM 2956 C CA . TYR A 1 415 ? 45.365 4.771 2.790 1.00 49.86 382 TYR A CA 1
ATOM 2957 C C . TYR A 1 415 ? 43.847 4.820 2.901 1.00 48.24 382 TYR A C 1
ATOM 2958 O O . TYR A 1 415 ? 43.156 3.916 2.461 1.00 46.83 382 TYR A O 1
ATOM 2967 N N . LEU A 1 416 ? 43.335 5.887 3.472 1.00 46.88 383 LEU A N 1
ATOM 2968 C CA . LEU A 1 416 ? 41.876 6.057 3.606 1.00 47.93 383 LEU A CA 1
ATOM 2969 C C . LEU A 1 416 ? 41.318 6.613 2.268 1.00 46.94 383 LEU A C 1
ATOM 2970 O O . LEU A 1 416 ? 41.419 7.832 1.920 1.00 50.76 383 LEU A O 1
ATOM 2975 N N . LEU A 1 417 ? 40.764 5.682 1.520 1.00 45.32 384 LEU A N 1
ATOM 2976 C CA . LEU A 1 417 ? 40.373 5.907 0.156 1.00 44.87 384 LEU A CA 1
ATOM 2977 C C . LEU A 1 417 ? 38.984 6.463 0.100 1.00 45.27 384 LEU A C 1
ATOM 2978 O O . LEU A 1 417 ? 37.996 5.738 0.346 1.00 49.85 384 LEU A O 1
ATOM 2983 N N . GLY A 1 418 ? 38.903 7.754 -0.206 1.00 38.69 385 GLY A N 1
ATOM 2984 C CA . GLY A 1 418 ? 37.647 8.472 -0.094 1.00 43.06 385 GLY A CA 1
ATOM 2985 C C . GLY A 1 418 ? 36.698 8.015 -1.156 1.00 53.35 385 GLY A C 1
ATOM 2986 O O . GLY A 1 418 ? 37.039 7.190 -2.022 1.00 48.04 385 GLY A O 1
ATOM 2987 N N . LYS A 1 419 ? 35.492 8.557 -0.995 1.00 68.84 386 LYS A N 1
ATOM 2988 C CA . LYS A 1 419 ? 34.358 8.371 -1.858 1.00 59.50 386 LYS A CA 1
ATOM 2989 C C . LYS A 1 419 ? 34.775 8.804 -3.220 1.00 53.94 386 LYS A C 1
ATOM 2990 O O . LYS A 1 419 ? 35.267 9.918 -3.382 1.00 59.45 386 LYS A O 1
ATOM 2996 N N . ASN A 1 420 ? 34.583 7.925 -4.198 1.00 66.72 387 ASN A N 1
ATOM 2997 C CA . ASN A 1 420 ? 34.987 8.169 -5.581 1.00 63.91 387 ASN A CA 1
ATOM 2998 C C . ASN A 1 420 ? 36.401 8.667 -5.745 1.00 64.36 387 ASN A C 1
ATOM 2999 O O . ASN A 1 420 ? 36.691 9.360 -6.684 1.00 65.63 387 ASN A O 1
ATOM 3004 N N . GLU A 1 421 ? 37.294 8.337 -4.835 1.00 65.82 388 GLU A N 1
ATOM 3005 C CA . GLU A 1 421 ? 38.640 8.849 -4.950 1.00 58.14 388 GLU A CA 1
ATOM 3006 C C . GLU A 1 421 ? 39.504 7.899 -5.821 1.00 60.05 388 GLU A C 1
ATOM 3007 O O . GLU A 1 421 ? 39.415 6.665 -5.722 1.00 55.99 388 GLU A O 1
ATOM 3013 N N . THR A 1 422 ? 40.359 8.474 -6.674 1.00 62.06 389 THR A N 1
ATOM 3014 C CA . THR A 1 422 ? 41.458 7.686 -7.282 1.00 66.06 389 THR A CA 1
ATOM 3015 C C . THR A 1 422 ? 42.799 8.158 -6.728 1.00 68.16 389 THR A C 1
ATOM 3016 O O . THR A 1 422 ? 43.250 9.248 -7.092 1.00 61.39 389 THR A O 1
ATOM 3020 N N . ALA A 1 423 ? 43.435 7.316 -5.894 1.00 65.94 390 ALA A N 1
ATOM 3021 C CA . ALA A 1 423 ? 44.779 7.598 -5.334 1.00 63.22 390 ALA A CA 1
ATOM 3022 C C . ALA A 1 423 ? 45.921 6.688 -5.914 1.00 61.74 390 ALA A C 1
ATOM 3023 O O . ALA A 1 423 ? 45.740 5.515 -6.328 1.00 54.75 390 ALA A O 1
ATOM 3025 N N . ARG A 1 424 ? 47.098 7.277 -6.008 1.00 43.19 391 ARG A N 1
ATOM 3026 C CA . ARG A 1 424 ? 48.231 6.573 -6.533 1.00 46.94 391 ARG A CA 1
ATOM 3027 C C . ARG A 1 424 ? 49.212 6.401 -5.382 1.00 45.70 391 ARG A C 1
ATOM 3028 O O . ARG A 1 424 ? 49.450 7.305 -4.570 1.00 43.81 391 ARG A O 1
ATOM 3036 N N . VAL A 1 425 ? 49.718 5.190 -5.312 1.00 50.71 392 VAL A N 1
ATOM 3037 C CA . VAL A 1 425 ? 50.435 4.681 -4.179 1.00 49.75 392 VAL A CA 1
ATOM 3038 C C . VAL A 1 425 ? 51.586 3.838 -4.774 1.00 51.10 392 VAL A C 1
ATOM 3039 O O . VAL A 1 425 ? 51.396 3.148 -5.778 1.00 50.54 392 VAL A O 1
ATOM 3043 N N . ALA A 1 426 ? 52.766 3.890 -4.162 1.00 42.06 393 ALA A N 1
ATOM 3044 C CA . ALA A 1 426 ? 53.937 3.212 -4.672 1.00 47.39 393 ALA A CA 1
ATOM 3045 C C . ALA A 1 426 ? 54.742 2.466 -3.594 1.00 48.56 393 ALA A C 1
ATOM 3046 O O . ALA A 1 426 ? 54.867 2.912 -2.463 1.00 47.06 393 ALA A O 1
ATOM 3048 N N . LEU A 1 427 ? 55.289 1.323 -3.995 1.00 51.23 394 LEU A N 1
ATOM 3049 C CA . LEU A 1 427 ? 55.949 0.406 -3.110 1.00 46.83 394 LEU A CA 1
ATOM 3050 C C . LEU A 1 427 ? 57.081 -0.260 -3.797 1.00 54.10 394 LEU A C 1
ATOM 3051 O O . LEU A 1 427 ? 57.102 -0.338 -5.025 1.00 53.75 394 LEU A O 1
ATOM 3056 N N . VAL A 1 428 ? 58.019 -0.764 -2.981 1.00 54.39 395 VAL A N 1
ATOM 3057 C CA . VAL A 1 428 ? 58.974 -1.782 -3.373 1.00 44.31 395 VAL A CA 1
ATOM 3058 C C . VAL A 1 428 ? 58.469 -3.108 -2.870 1.00 45.87 395 VAL A C 1
ATOM 3059 O O . VAL A 1 428 ? 58.075 -3.208 -1.735 1.00 44.51 395 VAL A O 1
ATOM 3063 N N . ALA A 1 429 ? 58.459 -4.122 -3.751 1.00 51.03 396 ALA A N 1
ATOM 3064 C CA . ALA A 1 429 ? 57.954 -5.455 -3.425 1.00 48.29 396 ALA A CA 1
ATOM 3065 C C . ALA A 1 429 ? 59.111 -6.178 -2.757 1.00 54.33 396 ALA A C 1
ATOM 3066 O O . ALA A 1 429 ? 59.750 -7.042 -3.310 1.00 58.51 396 ALA A O 1
ATOM 3068 N N . ASP A 1 430 ? 59.263 -5.792 -1.502 1.00 62.96 397 ASP A N 1
ATOM 3069 C CA . ASP A 1 430 ? 60.426 -5.928 -0.637 1.00 57.86 397 ASP A CA 1
ATOM 3070 C C . ASP A 1 430 ? 60.532 -7.291 0.012 1.00 53.05 397 ASP A C 1
ATOM 3071 O O . ASP A 1 430 ? 61.588 -7.733 0.345 1.00 49.33 397 ASP A O 1
ATOM 3076 N N . ASN A 1 431 ? 59.382 -7.889 0.280 1.00 46.88 398 ASN A N 1
ATOM 3077 C CA . ASN A 1 431 ? 59.215 -8.907 1.315 1.00 43.34 398 ASN A CA 1
ATOM 3078 C C . ASN A 1 431 ? 58.431 -10.019 0.569 1.00 56.70 398 ASN A C 1
ATOM 3079 O O . ASN A 1 431 ? 57.284 -9.780 0.096 1.00 50.83 398 ASN A O 1
ATOM 3084 N N . PRO A 1 432 ? 59.060 -11.192 0.345 1.00 53.56 399 PRO A N 1
ATOM 3085 C CA . PRO A 1 432 ? 58.413 -12.233 -0.412 1.00 55.91 399 PRO A CA 1
ATOM 3086 C C . PRO A 1 432 ? 57.338 -12.948 0.420 1.00 55.82 399 PRO A C 1
ATOM 3087 O O . PRO A 1 432 ? 57.439 -13.080 1.656 1.00 47.91 399 PRO A O 1
ATOM 3091 N N . GLY A 1 433 ? 56.281 -13.342 -0.290 1.00 55.67 400 GLY A N 1
ATOM 3092 C CA . GLY A 1 433 ? 55.151 -13.994 0.294 1.00 51.91 400 GLY A CA 1
ATOM 3093 C C . GLY A 1 433 ? 53.887 -13.688 -0.448 1.00 47.63 400 GLY A C 1
ATOM 3094 O O . GLY A 1 433 ? 53.932 -13.325 -1.605 1.00 41.62 400 GLY A O 1
ATOM 3095 N N . VAL A 1 434 ? 52.783 -13.881 0.260 1.00 49.10 401 VAL A N 1
ATOM 3096 C CA . VAL A 1 434 ? 51.462 -13.650 -0.245 1.00 46.34 401 VAL A CA 1
ATOM 3097 C C . VAL A 1 434 ? 50.823 -12.761 0.757 1.00 42.42 401 VAL A C 1
ATOM 3098 O O . VAL A 1 434 ? 50.518 -13.171 1.823 1.00 46.70 401 VAL A O 1
ATOM 3102 N N . TRP A 1 435 ? 50.636 -11.510 0.402 1.00 41.99 402 TRP A N 1
ATOM 3103 C CA . TRP A 1 435 ? 50.174 -10.515 1.377 1.00 40.67 402 TRP A CA 1
ATOM 3104 C C . TRP A 1 435 ? 48.755 -10.059 1.104 1.00 42.92 402 TRP A C 1
ATOM 3105 O O . TRP A 1 435 ? 48.428 -9.611 0.005 1.00 50.49 402 TRP A O 1
ATOM 3116 N N . MET A 1 436 ? 47.951 -10.125 2.137 1.00 40.43 403 MET A N 1
ATOM 3117 C CA . MET A 1 436 ? 46.596 -9.582 2.099 1.00 46.26 403 MET A CA 1
ATOM 3118 C C . MET A 1 436 ? 46.578 -8.078 1.864 1.00 47.35 403 MET A C 1
ATOM 3119 O O . MET A 1 436 ? 47.394 -7.294 2.389 1.00 41.57 403 MET A O 1
ATOM 3124 N N . PHE A 1 437 ? 45.557 -7.718 1.119 1.00 48.83 404 PHE A N 1
ATOM 3125 C CA . PHE A 1 437 ? 45.333 -6.387 0.645 1.00 47.99 404 PHE A CA 1
ATOM 3126 C C . PHE A 1 437 ? 43.852 -6.149 0.741 1.00 47.86 404 PHE A C 1
ATOM 3127 O O . PHE A 1 437 ? 43.088 -6.784 0.065 1.00 48.66 404 PHE A O 1
ATOM 3135 N N . HIS A 1 438 ? 43.476 -5.315 1.678 1.00 38.60 405 HIS A N 1
ATOM 3136 C CA . HIS A 1 438 ? 42.093 -5.256 2.028 1.00 37.76 405 HIS A CA 1
ATOM 3137 C C . HIS A 1 438 ? 41.645 -3.940 2.703 1.00 47.01 405 HIS A C 1
ATOM 3138 O O . HIS A 1 438 ? 42.444 -3.125 3.250 1.00 43.46 405 HIS A O 1
ATOM 3145 N N . CYS A 1 439 ? 40.324 -3.715 2.649 1.00 49.34 406 CYS A N 1
ATOM 3146 C CA . CYS A 1 439 ? 39.758 -2.597 3.342 1.00 43.28 406 CYS A CA 1
ATOM 3147 C C . CYS A 1 439 ? 39.797 -3.016 4.793 1.00 42.65 406 CYS A C 1
ATOM 3148 O O . CYS A 1 439 ? 39.518 -4.196 5.133 1.00 38.81 406 CYS A O 1
ATOM 3151 N N . HIS A 1 440 ? 40.159 -2.078 5.657 1.00 41.37 407 HIS A N 1
ATOM 3152 C CA . HIS A 1 440 ? 40.266 -2.391 7.108 1.00 38.86 407 HIS A CA 1
ATOM 3153 C C . HIS A 1 440 ? 38.979 -2.085 7.951 1.00 44.77 407 HIS A C 1
ATOM 3154 O O . HIS A 1 440 ? 38.990 -2.043 9.219 1.00 46.07 407 HIS A O 1
ATOM 3161 N N . VAL A 1 441 ? 37.863 -1.884 7.229 1.00 44.24 408 VAL A N 1
ATOM 3162 C CA . VAL A 1 441 ? 36.529 -1.831 7.829 1.00 42.40 408 VAL A CA 1
ATOM 3163 C C . VAL A 1 441 ? 36.252 -3.292 7.763 1.00 43.37 408 VAL A C 1
ATOM 3164 O O . VAL A 1 441 ? 36.229 -3.894 6.643 1.00 45.01 408 VAL A O 1
ATOM 3168 N N . ILE A 1 442 ? 36.167 -3.887 8.954 1.00 39.54 409 ILE A N 1
ATOM 3169 C CA . ILE A 1 442 ? 36.266 -5.349 9.068 1.00 50.20 409 ILE A CA 1
ATOM 3170 C C . ILE A 1 442 ? 35.119 -6.057 8.356 1.00 46.85 409 ILE A C 1
ATOM 3171 O O . ILE A 1 442 ? 35.314 -7.076 7.722 1.00 60.37 409 ILE A O 1
ATOM 3176 N N . ASP A 1 443 ? 33.940 -5.497 8.448 1.00 58.54 410 ASP A N 1
ATOM 3177 C CA . ASP A 1 443 ? 32.789 -5.832 7.558 1.00 56.71 410 ASP A CA 1
ATOM 3178 C C . ASP A 1 443 ? 33.017 -5.870 6.085 1.00 51.25 410 ASP A C 1
ATOM 3179 O O . ASP A 1 443 ? 32.566 -6.777 5.433 1.00 66.83 410 ASP A O 1
ATOM 3184 N N . HIS A 1 444 ? 33.662 -4.875 5.531 1.00 50.61 411 HIS A N 1
ATOM 3185 C CA . HIS A 1 444 ? 33.918 -4.897 4.105 1.00 48.93 411 HIS A CA 1
ATOM 3186 C C . HIS A 1 444 ? 34.911 -5.941 3.754 1.00 54.09 411 HIS A C 1
ATOM 3187 O O . HIS A 1 444 ? 34.772 -6.512 2.683 1.00 53.97 411 HIS A O 1
ATOM 3194 N N . MET A 1 445 ? 35.921 -6.156 4.622 1.00 50.48 412 MET A N 1
ATOM 3195 C CA . MET A 1 445 ? 36.945 -7.146 4.375 1.00 48.87 412 MET A CA 1
ATOM 3196 C C . MET A 1 445 ? 36.257 -8.490 4.394 1.00 50.46 412 MET A C 1
ATOM 3197 O O . MET A 1 445 ? 36.504 -9.308 3.524 1.00 53.81 412 MET A O 1
ATOM 3202 N N . GLU A 1 446 ? 35.383 -8.710 5.379 1.00 53.37 413 GLU A N 1
ATOM 3203 C CA . GLU A 1 446 ? 34.685 -10.004 5.474 1.00 47.89 413 GLU A CA 1
ATOM 3204 C C . GLU A 1 446 ? 33.616 -10.217 4.436 1.00 62.02 413 GLU A C 1
ATOM 3205 O O . GLU A 1 446 ? 33.233 -11.402 4.221 1.00 52.32 413 GLU A O 1
ATOM 3211 N N . THR A 1 447 ? 33.106 -9.138 3.803 1.00 49.09 414 THR A N 1
ATOM 3212 C CA . THR A 1 447 ? 32.053 -9.306 2.813 1.00 45.62 414 THR A CA 1
ATOM 3213 C C . THR A 1 447 ? 32.629 -9.079 1.452 1.00 49.78 414 THR A C 1
ATOM 3214 O O . THR A 1 447 ? 31.918 -8.596 0.582 1.00 51.18 414 THR A O 1
ATOM 3218 N N . GLY A 1 448 ? 33.922 -9.375 1.265 1.00 52.63 415 GLY A N 1
ATOM 3219 C CA . GLY A 1 448 ? 34.499 -9.364 -0.078 1.00 49.56 415 GLY A CA 1
ATOM 3220 C C . GLY A 1 448 ? 35.679 -8.444 -0.431 1.00 55.14 415 GLY A C 1
ATOM 3221 O O . GLY A 1 448 ? 36.351 -8.672 -1.450 1.00 49.04 415 GLY A O 1
ATOM 3222 N N . LEU A 1 449 ? 35.943 -7.405 0.359 1.00 56.02 416 LEU A N 1
ATOM 3223 C CA . LEU A 1 449 ? 36.909 -6.378 -0.052 1.00 49.02 416 LEU A CA 1
ATOM 3224 C C . LEU A 1 449 ? 38.317 -6.751 0.428 1.00 52.66 416 LEU A C 1
ATOM 3225 O O . LEU A 1 449 ? 38.910 -6.117 1.309 1.00 47.70 416 LEU A O 1
ATOM 3230 N N . MET A 1 450 ? 38.845 -7.813 -0.180 1.00 44.85 417 MET A N 1
ATOM 3231 C CA . MET A 1 450 ? 40.135 -8.319 0.151 1.00 48.71 417 MET A CA 1
ATOM 3232 C C . MET A 1 450 ? 40.679 -9.066 -1.034 1.00 57.54 417 MET A C 1
ATOM 3233 O O . MET A 1 450 ? 39.934 -9.690 -1.818 1.00 53.52 417 MET A O 1
ATOM 3238 N N . ALA A 1 451 ? 41.977 -8.953 -1.192 1.00 56.48 418 ALA A N 1
ATOM 3239 C CA . ALA A 1 451 ? 42.649 -9.732 -2.164 1.00 49.79 418 ALA A CA 1
ATOM 3240 C C . ALA A 1 451 ? 44.008 -10.092 -1.618 1.00 51.44 418 ALA A C 1
ATOM 3241 O O . ALA A 1 451 ? 44.393 -9.714 -0.509 1.00 52.41 418 ALA A O 1
ATOM 3243 N N . ALA A 1 452 ? 44.713 -10.883 -2.383 1.00 53.91 419 ALA A N 1
ATOM 3244 C CA . ALA A 1 452 ? 46.024 -11.316 -2.022 1.00 51.50 419 ALA A CA 1
ATOM 3245 C C . ALA A 1 452 ? 46.979 -10.931 -3.166 1.00 53.85 419 ALA A C 1
ATOM 3246 O O . ALA A 1 452 ? 46.653 -11.074 -4.358 1.00 55.70 419 ALA A O 1
ATOM 3248 N N . ILE A 1 453 ? 48.127 -10.370 -2.784 1.00 56.73 420 ILE A N 1
ATOM 3249 C CA . ILE A 1 453 ? 49.183 -9.973 -3.726 1.00 48.85 420 ILE A CA 1
ATOM 3250 C C . ILE A 1 453 ? 50.378 -10.837 -3.400 1.00 56.56 420 ILE A C 1
ATOM 3251 O O . ILE A 1 453 ? 50.925 -10.746 -2.279 1.00 66.21 420 ILE A O 1
ATOM 3256 N N . GLU A 1 454 ? 50.771 -11.675 -4.364 1.00 50.74 421 GLU A N 1
ATOM 3257 C CA . GLU A 1 454 ? 51.940 -12.553 -4.212 1.00 54.19 421 GLU A CA 1
ATOM 3258 C C . GLU A 1 454 ? 53.211 -11.761 -4.586 1.00 56.10 421 GLU A C 1
ATOM 3259 O O . GLU A 1 454 ? 53.263 -11.154 -5.683 1.00 47.71 421 GLU A O 1
ATOM 3265 N N . VAL A 1 455 ? 54.152 -11.692 -3.639 1.00 40.33 422 VAL A N 1
ATOM 3266 C CA . VAL A 1 455 ? 55.541 -11.258 -3.847 1.00 49.41 422 VAL A CA 1
ATOM 3267 C C . VAL A 1 455 ? 56.355 -12.545 -3.908 1.00 50.50 422 VAL A C 1
ATOM 3268 O O . VAL A 1 455 ? 56.770 -13.098 -2.899 1.00 55.26 422 VAL A O 1
ATOM 3272 N N . ALA A 1 456 ? 57.359 -12.667 -5.532 1.00 48.62 423 ALA A N 1
ATOM 3273 C CA . ALA A 1 456 ? 58.313 -13.759 -5.688 1.00 51.52 423 ALA A CA 1
ATOM 3274 C C . ALA A 1 456 ? 59.313 -13.514 -6.793 1.00 58.18 423 ALA A C 1
ATOM 3275 O O . ALA A 1 456 ? 59.890 -12.444 -6.843 1.00 64.70 423 ALA A O 1
#

B-factor: mean 53.25, std 14.9, range [29.19, 140.18]

Solvent-accessible surface area: 16178 Å² total; per-residue (Å²): 177,76,88,50,44,88,64,116,4,46,0,23,91,23,102,26,129,5,20,109,69,69,91,0,66,0,28,0,0,39,58,82,1,9,2,50,48,0,64,1,103,13,19,17,86,0,100,0,100,0,30,0,120,8,118,48,40,0,0,0,3,0,0,9,6,50,4,70,31,110,34,0,0,6,17,137,29,16,18,130,7,3,74,55,67,87,123,55,52,0,46,2,74,0,67,5,4,4,0,0,0,0,3,0,14,37,50,6,4,33,0,0,0,52,0,0,0,0,8,0,0,0,41,16,132,125,124,26,51,28,178,62,65,42,24,0,2,0,0,2,0,1,0,46,114,103,0,46,45,47,81,21,50,42,62,184,41,0,52,93,65,2,3,121,8,106,30,36,0,0,57,27,155,66,52,12,90,27,106,6,29,15,18,3,6,0,4,0,2,0,0,0,0,0,2,12,0,19,0,86,0,11,7,58,86,21,104,8,78,3,1,2,4,0,1,5,29,16,129,18,73,85,18,55,171,67,25,86,0,0,0,0,5,0,1,0,0,0,0,49,2,27,118,52,64,131,101,15,38,0,69,8,12,100,114,133,4,0,2,1,80,1,50,82,44,162,43,80,99,23,128,58,13,77,68,10,88,88,12,80,25,34,99,8,66,92,114,120,24,115,81,35,56,10,86,0,86,94,139,47,70,9,56,1,24,76,37,111,21,38,71,123,103,67,18,27,150,152,40,68,13,86,1,158,125,42,17,46,12,8,1,48,1,77,4,84,23,93,80,23,0,0,0,1,2,2,5,4,6,3,45,0,22,39,21,81,146,95,172,24,101,74,26,38,0,0,0,5,4,0,10,96,74,1,35,0,95,1,0,0,12,0,53,20,61,13,29,0,8,2,1,0,0,4,2,2,0,5,37,4,0,0,22,9,6,0,56,2,80

Organism: NCBI:txid157784

Secondary structure (DSSP, 8-state):
---EEEEEEEEEEEEE-SSTT--EEEEEETTBSSPPPEEEETTSEEEEEEEE-SSS-B--EEET----GGGS--BTTTBPPBPTT-EEEEEEE--S-EEEEEE-SSSHHHHHHTT--EEEEEE-SSPPS-SEEEEEEEEEE-B-TTSPBPPS--HHHHTTT----SEEEETTBSS-EEEEETT-EEEEEEEE--SS--EEEE-TTSEEEEEEETTEEEEEEE--S-EEE-TT-EEEEEEE--STT-EEEEEETTEEEEEEEEEP--SPPPPPPPPPPPP------TTT-EEEEEEE-------BTTB---TTS--TTS-SEEEPTT-EEEEEEEE-SSS-EEEEESS--EEEEEESSS----EEESEEEE-TT-EEEEEEE--S-EEEEEEESSHHHHHTT-EEEEEE-

InterPro domains:
  IPR002355 Multicopper oxidase, copper-binding site [PS00080] (438-449)
  IPR008972 Cupredoxin [G3DSA:2.60.40.420] (27-155)
  IPR008972 Cupredoxin [G3DSA:2.60.40.420] (159-307)
  IPR008972 Cupredoxin [G3DSA:2.60.40.420] (308-456)
  IPR008972 Cupredoxin [SSF49503] (29-162)
  IPR008972 Cupredoxin [SSF49503] (163-278)
  IPR008972 Cupredoxin [SSF49503] (329-455)
  IPR011706 Multicopper oxidase, C-terminal [PF07731] (350-455)
  IPR011707 Multicopper oxidase-like, N-terminal [PF07732] (55-159)
  IPR045087 Multicopper oxidase [PTHR11709] (62-273)